Protein AF-0000000082109073 (afdb_homodimer)

Organism: Oncorhynchus tshawytscha (NCBI:txid74940)

Secondary structure (DSSP, 8-state):
-----------------------------------TT---------GGGSS----TTS------HHHHHHHHHHHHHHHHHHHHHHHHHHHHHHHHHHHHHHHHHHHHHHHHHHHTTTS-HHHHHHHHHHHHHHHHHHHHHHHHHHHHHHHHHHHHHHHHHHHHHHHHTT-HHHHHHHHHHHHHHHHHHHHHHHHHHHHHHHHHHHHHHHHHH----GGGG-S---GGGG---/-----------------------------------TT---------GGGSS----TTS------HHHHHHHHHHHHHHHHHHHHHHHHHHHHHHHHHHHHHHHHHHHHHHHHHHHTTTS-HHHHHHHHHHHHHHHHHHHHHHHHHHHHHHHHHHHHHHHHHHHHHHHHTT-HHHHHHHHHHHHHHHHHHHHHHHHHHHHHHHHHHHHHHHHHH----GGGGSS---GGGG---

Structure (mmCIF, N/CA/C/O backbone):
data_AF-0000000082109073-model_v1
#
loop_
_entity.id
_entity.type
_entity.pdbx_description
1 polymer 'Direct IAP-binding protein with low pI'
#
loop_
_atom_site.group_PDB
_atom_site.id
_atom_site.type_symbol
_atom_site.label_atom_id
_atom_site.label_alt_id
_atom_site.label_comp_id
_atom_site.label_asym_id
_atom_site.label_entity_id
_atom_site.label_seq_id
_atom_site.pdbx_PDB_ins_code
_atom_site.Cartn_x
_atom_site.Cartn_y
_atom_site.Cartn_z
_atom_site.occupancy
_atom_site.B_iso_or_equiv
_atom_site.auth_seq_id
_atom_site.auth_comp_id
_atom_site.auth_asym_id
_atom_site.auth_atom_id
_atom_site.pdbx_PDB_model_num
ATOM 1 N N . MET A 1 1 ? 44.5 -60.281 11.453 1 21.56 1 MET A N 1
ATOM 2 C CA . MET A 1 1 ? 44.562 -61 10.195 1 21.56 1 MET A CA 1
ATOM 3 C C . MET A 1 1 ? 44.094 -60.156 9.031 1 21.56 1 MET A C 1
ATOM 5 O O . MET A 1 1 ? 44.656 -60.188 7.945 1 21.56 1 MET A O 1
ATOM 9 N N . SER A 1 2 ? 42.719 -59.844 9.023 1 21.81 2 SER A N 1
ATOM 10 C CA . SER A 1 2 ? 41.906 -59.906 7.801 1 21.81 2 SER A CA 1
ATOM 11 C C . SER A 1 2 ? 42.25 -58.75 6.871 1 21.81 2 SER A C 1
ATOM 13 O O . SER A 1 2 ? 42.781 -57.719 7.312 1 21.81 2 SER A O 1
ATOM 15 N N . ALA A 1 3 ? 41.656 -58.875 5.68 1 25.97 3 ALA A N 1
ATOM 16 C CA . ALA A 1 3 ? 41.656 -58.938 4.219 1 25.97 3 ALA A CA 1
ATOM 17 C C . ALA A 1 3 ? 41.281 -57.594 3.625 1 25.97 3 ALA A C 1
ATOM 19 O O . ALA A 1 3 ? 40.156 -57.094 3.844 1 25.97 3 ALA A O 1
ATOM 20 N N . PHE A 1 4 ? 42.25 -56.594 3.619 1 30.03 4 PHE A N 1
ATOM 21 C CA . PHE A 1 4 ? 42.219 -55.312 2.936 1 30.03 4 PHE A CA 1
ATOM 22 C C . PHE A 1 4 ? 41.75 -55.5 1.49 1 30.03 4 PHE A C 1
ATOM 24 O O . PHE A 1 4 ? 42.5 -55.969 0.65 1 30.03 4 PHE A O 1
ATOM 31 N N . ARG A 1 5 ? 40.375 -56.031 1.375 1 26.27 5 ARG A N 1
ATOM 32 C CA . ARG A 1 5 ? 39.75 -56.438 0.113 1 26.27 5 ARG A CA 1
ATOM 33 C C . ARG A 1 5 ? 40.062 -55.406 -0.98 1 26.27 5 ARG A C 1
ATOM 35 O O . ARG A 1 5 ? 40.344 -54.219 -0.689 1 26.27 5 ARG A O 1
ATOM 42 N N . ARG A 1 6 ? 39.844 -55.875 -2.221 1 27.97 6 ARG A N 1
ATOM 43 C CA . ARG A 1 6 ? 40 -55.938 -3.668 1 27.97 6 ARG A CA 1
ATOM 44 C C . ARG A 1 6 ? 39.344 -54.719 -4.332 1 27.97 6 ARG A C 1
ATOM 46 O O . ARG A 1 6 ? 38.125 -54.531 -4.191 1 27.97 6 ARG A O 1
ATOM 53 N N . VAL A 1 7 ? 40 -53.531 -4.34 1 24.66 7 VAL A N 1
ATOM 54 C CA . VAL A 1 7 ? 39.688 -52.25 -4.988 1 24.66 7 VAL A CA 1
ATOM 55 C C . VAL A 1 7 ? 39.031 -52.531 -6.344 1 24.66 7 VAL A C 1
ATOM 57 O O . VAL A 1 7 ? 37.906 -52.094 -6.586 1 24.66 7 VAL A O 1
ATOM 60 N N . PHE A 1 8 ? 39.531 -52.031 -7.562 1 25.28 8 PHE A N 1
ATOM 61 C CA . PHE A 1 8 ? 39.188 -50.969 -8.5 1 25.28 8 PHE A CA 1
ATOM 62 C C . PHE A 1 8 ? 38.75 -51.531 -9.844 1 25.28 8 PHE A C 1
ATOM 64 O O . PHE A 1 8 ? 39.25 -51.094 -10.891 1 25.28 8 PHE A O 1
ATOM 71 N N . PHE A 1 9 ? 38.469 -52.844 -10.086 1 24.41 9 PHE A N 1
ATOM 72 C CA . PHE A 1 9 ? 38.719 -53.25 -11.477 1 24.41 9 PHE A CA 1
ATOM 73 C C . PHE A 1 9 ? 37.688 -52.562 -12.406 1 24.41 9 PHE A C 1
ATOM 75 O O . PHE A 1 9 ? 37.812 -52.656 -13.625 1 24.41 9 PHE A O 1
ATOM 82 N N . CYS A 1 10 ? 36.469 -52 -11.891 1 22.38 10 CYS A N 1
ATOM 83 C CA . CYS A 1 10 ? 35.438 -52.469 -12.789 1 22.38 10 CYS A CA 1
ATOM 84 C C . CYS A 1 10 ? 35.562 -51.875 -14.172 1 22.38 10 CYS A C 1
ATOM 86 O O . CYS A 1 10 ? 35.344 -52.531 -15.18 1 22.38 10 CYS A O 1
ATOM 88 N N . PHE A 1 11 ? 35.562 -50.5 -14.406 1 24.19 11 PHE A N 1
ATOM 89 C CA . PHE A 1 11 ? 34.531 -50 -15.32 1 24.19 11 PHE A CA 1
ATOM 90 C C . PHE A 1 11 ? 34.969 -50.188 -16.766 1 24.19 11 PHE A C 1
ATOM 92 O O . PHE A 1 11 ? 35.844 -49.469 -17.266 1 24.19 11 PHE A O 1
ATOM 99 N N . GLY A 1 12 ? 35.188 -51.406 -17.219 1 21.47 12 GLY A N 1
ATOM 100 C CA . GLY A 1 12 ? 35.438 -51.531 -18.641 1 21.47 12 GLY A CA 1
ATOM 101 C C . GLY A 1 12 ? 34.312 -51 -19.5 1 21.47 12 GLY A C 1
ATOM 102 O O . GLY A 1 12 ? 33.188 -51.5 -19.469 1 21.47 12 GLY A O 1
ATOM 103 N N . LEU A 1 13 ? 34.219 -49.656 -19.75 1 23.38 13 LEU A N 1
ATOM 104 C CA . LEU A 1 13 ? 33.344 -48.969 -20.672 1 23.38 13 LEU A CA 1
ATOM 105 C C . LEU A 1 13 ? 33.438 -49.531 -22.078 1 23.38 13 LEU A C 1
ATOM 107 O O . LEU A 1 13 ? 34.406 -49.281 -22.797 1 23.38 13 LEU A O 1
ATOM 111 N N . SER A 1 14 ? 33.188 -50.812 -22.312 1 21.19 14 SER A N 1
ATOM 112 C CA . SER A 1 14 ? 33.219 -51.156 -23.719 1 21.19 14 SER A CA 1
ATOM 113 C C . SER A 1 14 ? 32.094 -50.406 -24.484 1 21.19 14 SER A C 1
ATOM 115 O O . SER A 1 14 ? 30.922 -50.531 -24.141 1 21.19 14 SER A O 1
ATOM 117 N N . TYR A 1 15 ? 32.406 -49.344 -25.281 1 22.34 15 TYR A N 1
ATOM 118 C CA . TYR A 1 15 ? 31.766 -48.438 -26.25 1 22.34 15 TYR A CA 1
ATOM 119 C C . TYR A 1 15 ? 31.141 -49.25 -27.391 1 22.34 15 TYR A C 1
ATOM 121 O O . TYR A 1 15 ? 31.562 -49.125 -28.547 1 22.34 15 TYR A O 1
ATOM 129 N N . ALA A 1 16 ? 30.844 -50.531 -27.297 1 20.06 16 ALA A N 1
ATOM 130 C CA . ALA A 1 16 ? 30.734 -51.031 -28.656 1 20.06 16 ALA A CA 1
ATOM 131 C C . ALA A 1 16 ? 29.609 -50.344 -29.422 1 20.06 16 ALA A C 1
ATOM 133 O O . ALA A 1 16 ? 28.75 -49.688 -28.828 1 20.06 16 ALA A O 1
ATOM 134 N N . SER A 1 17 ? 28.75 -51.156 -30.266 1 20.64 17 SER A N 1
ATOM 135 C CA . SER A 1 17 ? 28.547 -51.312 -31.703 1 20.64 17 SER A CA 1
ATOM 136 C C . SER A 1 17 ? 27.281 -50.625 -32.188 1 20.64 17 SER A C 1
ATOM 138 O O . SER A 1 17 ? 27.312 -49.844 -33.125 1 20.64 17 SER A O 1
ATOM 140 N N . ASN A 1 18 ? 26.078 -51.406 -32.469 1 20.88 18 ASN A N 1
ATOM 141 C CA . ASN A 1 18 ? 25.438 -51.656 -33.75 1 20.88 18 ASN A CA 1
ATOM 142 C C . ASN A 1 18 ? 24.281 -50.688 -34 1 20.88 18 ASN A C 1
ATOM 144 O O . ASN A 1 18 ? 23.562 -50.312 -33.062 1 20.88 18 ASN A O 1
ATOM 148 N N . LEU A 1 19 ? 24.031 -50.062 -35.281 1 22.73 19 LEU A N 1
ATOM 149 C CA . LEU A 1 19 ? 23.375 -49.031 -36.125 1 22.73 19 LEU A CA 1
ATOM 150 C C . LEU A 1 19 ? 21.906 -49.344 -36.312 1 22.73 19 LEU A C 1
ATOM 152 O O . LEU A 1 19 ? 21.156 -48.531 -36.844 1 22.73 19 LEU A O 1
ATOM 156 N N . GLY A 1 20 ? 21.25 -50.562 -36.156 1 23.11 20 GLY A N 1
ATOM 157 C CA . GLY A 1 20 ? 20.359 -50.812 -37.281 1 23.11 20 GLY A CA 1
ATOM 158 C C . GLY A 1 20 ? 19.156 -49.906 -37.312 1 23.11 20 GLY A C 1
ATOM 159 O O . GLY A 1 20 ? 18.828 -49.25 -36.344 1 23.11 20 GLY A O 1
ATOM 160 N N . ARG A 1 21 ? 17.984 -50.188 -38.281 1 26.56 21 ARG A N 1
ATOM 161 C CA . ARG A 1 21 ? 17.062 -49.719 -39.344 1 26.56 21 ARG A CA 1
ATOM 162 C C . ARG A 1 21 ? 15.688 -49.438 -38.75 1 26.56 21 ARG A C 1
ATOM 164 O O . ARG A 1 21 ? 14.742 -49.188 -39.5 1 26.56 21 ARG A O 1
ATOM 171 N N . LEU A 1 22 ? 15.273 -49.75 -37.562 1 22.2 22 LEU A N 1
ATOM 172 C CA . LEU A 1 22 ? 13.844 -50.031 -37.562 1 22.2 22 LEU A CA 1
ATOM 173 C C . LEU A 1 22 ? 13.047 -48.781 -37.906 1 22.2 22 LEU A C 1
ATOM 175 O O . LEU A 1 22 ? 13.328 -47.688 -37.375 1 22.2 22 LEU A O 1
ATOM 179 N N . SER A 1 23 ? 11.945 -48.906 -38.875 1 23.77 23 SER A N 1
ATOM 180 C CA . SER A 1 23 ? 10.984 -48.25 -39.75 1 23.77 23 SER A CA 1
ATOM 181 C C . SER A 1 23 ? 9.977 -47.438 -39 1 23.77 23 SER A C 1
ATOM 183 O O . SER A 1 23 ? 9.82 -47.594 -37.781 1 23.77 23 SER A O 1
ATOM 185 N N . GLY A 1 24 ? 8.75 -46.781 -39.75 1 23.05 24 GLY A N 1
ATOM 186 C CA . GLY A 1 24 ? 7.988 -45.594 -40.094 1 23.05 24 GLY A CA 1
ATOM 187 C C . GLY A 1 24 ? 6.707 -45.469 -39.281 1 23.05 24 GLY A C 1
ATOM 188 O O . GLY A 1 24 ? 5.887 -44.594 -39.531 1 23.05 24 GLY A O 1
ATOM 189 N N . ALA A 1 25 ? 6.203 -46.344 -38.438 1 27.62 25 ALA A N 1
ATOM 190 C CA . ALA A 1 25 ? 4.75 -46.312 -38.312 1 27.62 25 ALA A CA 1
ATOM 191 C C . ALA A 1 25 ? 4.297 -45 -37.656 1 27.62 25 ALA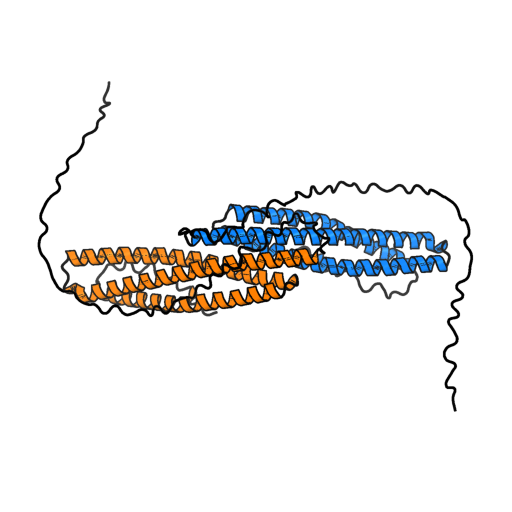 A C 1
ATOM 193 O O . ALA A 1 25 ? 4.812 -44.594 -36.625 1 27.62 25 ALA A O 1
ATOM 194 N N . LEU A 1 26 ? 3.547 -44.156 -38.5 1 25.09 26 LEU A N 1
ATOM 195 C CA . LEU A 1 26 ? 2.846 -42.875 -38.531 1 25.09 26 LEU A CA 1
ATOM 196 C C . LEU A 1 26 ? 1.746 -42.844 -37.469 1 25.09 26 LEU A C 1
ATOM 198 O O . LEU A 1 26 ? 0.634 -43.312 -37.719 1 25.09 26 LEU A O 1
ATOM 202 N N . VAL A 1 27 ? 1.82 -43.438 -36.344 1 26.58 27 VAL A N 1
ATOM 203 C CA . VAL A 1 27 ? 0.56 -43.375 -35.594 1 26.58 27 VAL A CA 1
ATOM 204 C C . VAL A 1 27 ? 0.154 -41.906 -35.406 1 26.58 27 VAL A C 1
ATOM 206 O O . VAL A 1 27 ? 0.912 -41.125 -34.844 1 26.58 27 VAL A O 1
ATOM 209 N N . ARG A 1 28 ? -0.916 -41.438 -36.156 1 30.05 28 ARG A N 1
ATOM 210 C CA . ARG A 1 28 ? -1.69 -40.219 -36.312 1 30.05 28 ARG A CA 1
ATOM 211 C C . ARG A 1 28 ? -2.34 -39.812 -34.969 1 30.05 28 ARG A C 1
ATOM 213 O O . ARG A 1 28 ? -3.334 -40.438 -34.562 1 30.05 28 ARG A O 1
ATOM 220 N N . ARG A 1 29 ? -1.639 -39.719 -33.969 1 28.69 29 ARG A N 1
ATOM 221 C CA . ARG A 1 29 ? -2.307 -39.406 -32.688 1 28.69 29 ARG A CA 1
ATOM 222 C C . ARG A 1 29 ? -3.084 -38.094 -32.781 1 28.69 29 ARG A C 1
ATOM 224 O O . ARG A 1 29 ? -2.568 -37.094 -33.281 1 28.69 29 ARG A O 1
ATOM 231 N N . GLN A 1 30 ? -4.484 -38.312 -32.812 1 31.62 30 GLN A N 1
ATOM 232 C CA . GLN A 1 30 ? -5.551 -37.312 -32.75 1 31.62 30 GLN A CA 1
ATOM 233 C C . GLN A 1 30 ? -5.297 -36.281 -31.625 1 31.62 30 GLN A C 1
ATOM 235 O O . GLN A 1 30 ? -5.242 -36.656 -30.453 1 31.62 30 GLN A O 1
ATOM 240 N N . ALA A 1 31 ? -4.555 -35.281 -31.891 1 30.19 31 ALA A N 1
ATOM 241 C CA . ALA A 1 31 ? -4.238 -34.125 -31.078 1 30.19 31 ALA A CA 1
ATOM 242 C C . ALA A 1 31 ? -5.508 -33.406 -30.609 1 30.19 31 ALA A C 1
ATOM 244 O O . ALA A 1 31 ? -6.336 -33 -31.422 1 30.19 31 ALA A O 1
ATOM 245 N N . MET A 1 32 ? -6.078 -33.938 -29.547 1 29.42 32 MET A N 1
ATOM 246 C CA . MET A 1 32 ? -7.18 -33.219 -28.922 1 29.42 32 MET A CA 1
ATOM 247 C C . MET A 1 32 ? -6.898 -31.703 -28.875 1 29.42 32 MET A C 1
ATOM 249 O O . MET A 1 32 ? -5.809 -31.281 -28.484 1 29.42 32 MET A O 1
ATOM 253 N N . LYS A 1 33 ? -7.676 -30.953 -29.719 1 31.38 33 LYS A N 1
ATOM 254 C CA . LYS A 1 33 ? -7.789 -29.5 -29.828 1 31.38 33 LYS A CA 1
ATOM 255 C C . LYS A 1 33 ? -8.016 -28.859 -28.469 1 31.38 33 LYS A C 1
ATOM 257 O O . LYS A 1 33 ? -9.062 -29.062 -27.844 1 31.38 33 LYS A O 1
ATOM 262 N N . ILE A 1 34 ? -7.094 -28.938 -27.531 1 32.78 34 ILE A N 1
ATOM 263 C CA . ILE A 1 34 ? -7.316 -27.953 -26.484 1 32.78 34 ILE A CA 1
ATOM 264 C C . ILE A 1 34 ? -7.734 -26.625 -27.094 1 32.78 34 ILE A C 1
ATOM 266 O O . ILE A 1 34 ? -7.047 -26.094 -27.969 1 32.78 34 ILE A O 1
ATOM 270 N N . PRO A 1 35 ? -9.023 -26.25 -27.047 1 33.62 35 PRO A N 1
ATOM 271 C CA . PRO A 1 35 ? -9.414 -24.953 -27.609 1 33.62 35 PRO A CA 1
ATOM 272 C C . PRO A 1 35 ? -8.438 -23.828 -27.25 1 33.62 35 PRO A C 1
ATOM 274 O O . PRO A 1 35 ? -7.91 -23.812 -26.141 1 33.62 35 PRO A O 1
ATOM 277 N N . THR A 1 36 ? -7.676 -23.469 -28.266 1 34.56 36 THR A N 1
ATOM 278 C CA . THR A 1 36 ? -6.84 -22.281 -28.25 1 34.56 36 THR A CA 1
ATOM 279 C C . THR A 1 36 ? -7.641 -21.062 -27.781 1 34.56 36 THR A C 1
ATOM 281 O O . THR A 1 36 ? -7.309 -19.922 -28.109 1 34.56 36 THR A O 1
ATOM 284 N N . VAL A 1 37 ? -8.797 -21.312 -27.172 1 31.72 37 VAL A N 1
ATOM 285 C CA . VAL A 1 37 ? -9.5 -20.047 -26.938 1 31.72 37 VAL A CA 1
ATOM 286 C C . VAL A 1 37 ? -8.57 -19.062 -26.234 1 31.72 37 VAL A C 1
ATOM 288 O O . VAL A 1 37 ? -8.914 -17.891 -26.062 1 31.72 37 VAL A O 1
ATOM 291 N N . ILE A 1 38 ? -7.672 -19.688 -25.438 1 32.31 38 ILE A N 1
ATOM 292 C CA . ILE A 1 38 ? -7.355 -18.578 -24.531 1 32.31 38 ILE A CA 1
ATOM 293 C C . ILE A 1 38 ? -6.598 -17.5 -25.297 1 32.31 38 ILE A C 1
ATOM 295 O O . ILE A 1 38 ? -5.383 -17.609 -25.5 1 32.31 38 ILE A O 1
ATOM 299 N N . ARG A 1 39 ? -6.965 -17.188 -26.531 1 28.98 39 ARG A N 1
ATOM 300 C CA . ARG A 1 39 ? -6.332 -15.945 -26.969 1 28.98 39 ARG A CA 1
ATOM 301 C C . ARG A 1 39 ? -6.492 -14.852 -25.922 1 28.98 39 ARG A C 1
ATOM 303 O O . ARG A 1 39 ? -7.574 -14.289 -25.766 1 28.98 39 ARG A O 1
ATOM 310 N N . MET A 1 40 ? -5.93 -15.07 -24.766 1 29.16 40 MET A N 1
ATOM 311 C CA . MET A 1 40 ? -5.867 -13.844 -23.969 1 29.16 40 MET A CA 1
ATOM 312 C C . MET A 1 40 ? -5.332 -12.688 -24.812 1 29.16 40 MET A C 1
ATOM 314 O O . MET A 1 40 ? -4.227 -12.758 -25.344 1 29.16 40 MET A O 1
ATOM 318 N N . ASN A 1 41 ? -6.207 -12.031 -25.594 1 26.91 41 ASN A N 1
ATOM 319 C CA . ASN A 1 41 ? -5.891 -10.656 -25.969 1 26.91 41 ASN A CA 1
ATOM 320 C C . ASN A 1 41 ? -5.102 -9.938 -24.891 1 26.91 41 ASN A C 1
ATOM 322 O O . ASN A 1 41 ? -5.645 -9.617 -23.828 1 26.91 41 ASN A O 1
ATOM 326 N N . TRP A 1 42 ? -3.885 -10.391 -24.734 1 30.25 42 TRP A N 1
ATOM 327 C CA . TRP A 1 42 ? -2.953 -9.555 -23.984 1 30.25 42 TRP A CA 1
ATOM 328 C C . TRP A 1 42 ? -3.092 -8.086 -24.375 1 30.25 42 TRP A C 1
ATOM 330 O O . TRP A 1 42 ? -2.812 -7.723 -25.531 1 30.25 42 TRP A O 1
ATOM 340 N N . ILE A 1 43 ? -4.168 -7.434 -24.109 1 28.66 43 ILE A N 1
ATOM 341 C CA . ILE A 1 43 ? -4.031 -5.98 -24.109 1 28.66 43 ILE A CA 1
ATOM 342 C C . ILE A 1 43 ? -2.664 -5.594 -23.547 1 28.66 43 ILE A C 1
ATOM 344 O O . ILE A 1 43 ? -2.328 -5.941 -22.406 1 28.66 43 ILE A O 1
ATOM 348 N N . SER A 1 44 ? -1.687 -5.574 -24.453 1 27.25 44 SER A N 1
ATOM 349 C CA . SER A 1 44 ? -0.48 -4.809 -24.156 1 27.25 44 SER A CA 1
ATOM 350 C C . SER A 1 44 ? -0.803 -3.572 -23.328 1 27.25 44 SER A C 1
ATOM 352 O O . SER A 1 44 ? -1.453 -2.645 -23.812 1 27.25 44 SER A O 1
ATOM 354 N N . LEU A 1 45 ? -1.106 -3.824 -22.141 1 28.59 45 LEU A N 1
ATOM 355 C CA . LEU A 1 45 ? -1.07 -2.705 -21.203 1 28.59 45 LEU A CA 1
ATOM 356 C C . LEU A 1 45 ? 0.245 -1.942 -21.328 1 28.59 45 LEU A C 1
ATOM 358 O O . LEU A 1 4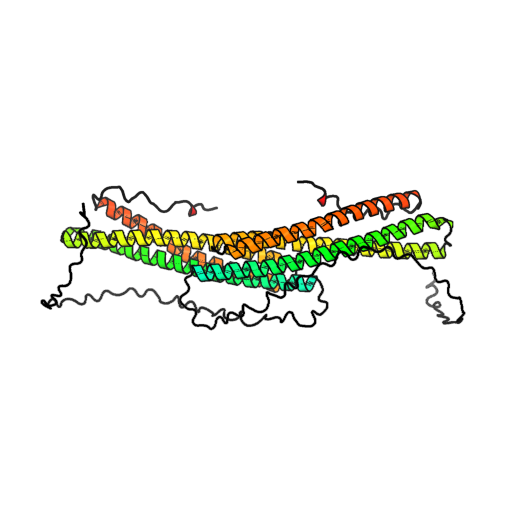5 ? 1.2 -2.23 -20.594 1 28.59 45 LEU A O 1
ATOM 362 N N . SER A 1 46 ? 0.908 -1.875 -22.594 1 28.42 46 SER A N 1
ATOM 363 C CA . SER A 1 46 ? 2.039 -0.976 -22.797 1 28.42 46 SER A CA 1
ATOM 364 C C . SER A 1 46 ? 1.696 0.447 -22.359 1 28.42 46 SER A C 1
ATOM 366 O O . SER A 1 46 ? 2.486 1.371 -22.562 1 28.42 46 SER A O 1
ATOM 368 N N . ALA A 1 47 ? 0.484 0.834 -22.219 1 29.64 47 ALA A N 1
ATOM 369 C CA . ALA A 1 47 ? 0.396 2.291 -22.25 1 29.64 47 ALA A CA 1
ATOM 370 C C . ALA A 1 47 ? 1.36 2.918 -21.25 1 29.64 47 ALA A C 1
ATOM 372 O O . ALA A 1 47 ? 1.581 4.133 -21.266 1 29.64 47 ALA A O 1
ATOM 373 N N . ILE A 1 48 ? 1.585 2.174 -20.141 1 28.58 48 ILE A N 1
ATOM 374 C CA . ILE A 1 48 ? 1.808 3.133 -19.062 1 28.58 48 ILE A CA 1
ATOM 375 C C . ILE A 1 48 ? 3.258 3.609 -19.094 1 28.58 48 ILE A C 1
ATOM 377 O O . ILE A 1 48 ? 3.771 4.113 -18.094 1 28.58 48 ILE A O 1
ATOM 381 N N . GLY A 1 49 ? 4.133 3.064 -20 1 28.41 49 GLY A N 1
ATOM 382 C CA . GLY A 1 49 ? 5.508 3.488 -19.781 1 28.41 49 GLY A CA 1
ATOM 383 C C . GLY A 1 49 ? 5.703 4.984 -19.953 1 28.41 49 GLY A C 1
ATOM 384 O O . GLY A 1 49 ? 6.789 5.504 -19.688 1 28.41 49 GLY A O 1
ATOM 385 N N . GLY A 1 50 ? 5.266 5.52 -21.078 1 28.7 50 GLY A N 1
ATOM 386 C CA . GLY A 1 50 ? 5.836 6.762 -21.578 1 28.7 50 GLY A CA 1
ATOM 387 C C . GLY A 1 50 ? 5.82 7.879 -20.547 1 28.7 50 GLY A C 1
ATOM 388 O O . GLY A 1 50 ? 6.426 8.93 -20.75 1 28.7 50 GLY A O 1
ATOM 389 N N . LEU A 1 51 ? 4.691 8 -19.969 1 24.67 51 LEU A N 1
ATOM 390 C CA . LEU A 1 51 ? 4.422 9.391 -19.609 1 24.67 51 LEU A CA 1
ATOM 391 C C . LEU A 1 51 ? 5.414 9.898 -18.578 1 24.67 51 LEU A C 1
ATOM 393 O O . LEU A 1 51 ? 5.777 11.078 -18.578 1 24.67 51 LEU A O 1
ATOM 397 N N . CYS A 1 52 ? 5.523 9.25 -17.359 1 27.62 52 CYS A N 1
ATOM 398 C CA . CYS A 1 52 ? 5.598 10.281 -16.328 1 27.62 52 CYS A CA 1
ATOM 399 C C . CYS A 1 52 ? 7.035 10.727 -16.109 1 27.62 52 CYS A C 1
ATOM 401 O O . CYS A 1 52 ? 7.742 10.172 -15.273 1 27.62 52 CYS A O 1
ATOM 403 N N . ALA A 1 53 ? 7.98 10.609 -17.109 1 29.84 53 ALA A N 1
ATOM 404 C CA . ALA A 1 53 ? 9.102 11.492 -16.781 1 29.84 53 ALA A CA 1
ATOM 405 C C . ALA A 1 53 ? 8.602 12.875 -16.391 1 29.84 53 ALA A C 1
ATOM 407 O O . ALA A 1 53 ? 8.297 13.711 -17.25 1 29.84 53 ALA A O 1
ATOM 408 N N . VAL A 1 54 ? 7.707 13.109 -15.609 1 30.48 54 VAL A N 1
ATOM 409 C CA . VAL A 1 54 ? 7.555 14.508 -15.227 1 30.48 54 VAL A CA 1
ATOM 410 C C . VAL A 1 54 ? 8.914 15.094 -14.844 1 30.48 54 VAL A C 1
ATOM 412 O O . VAL A 1 54 ? 9.57 14.602 -13.922 1 30.48 54 VAL A O 1
ATOM 415 N N . PRO A 1 55 ? 9.75 15.516 -15.789 1 31.27 55 PRO A N 1
ATOM 416 C CA . PRO A 1 55 ? 10.844 16.375 -15.344 1 31.27 55 PRO A CA 1
ATOM 417 C C . PRO A 1 55 ? 10.5 17.156 -14.078 1 31.27 55 PRO A C 1
ATOM 419 O O . PRO A 1 55 ? 9.438 17.781 -14.008 1 31.27 55 PRO A O 1
ATOM 422 N N . PHE A 1 56 ? 10.805 16.656 -13.023 1 30.66 56 PHE A N 1
ATOM 423 C CA . PHE A 1 56 ? 10.703 17.422 -11.789 1 30.66 56 PHE A CA 1
ATOM 424 C C . PHE A 1 56 ? 11.406 18.766 -11.922 1 30.66 56 PHE A C 1
ATOM 426 O O . PHE A 1 56 ? 11.641 19.438 -10.93 1 30.66 56 PHE A O 1
ATOM 433 N N . SER A 1 57 ? 12.328 18.875 -12.992 1 31.5 57 SER A N 1
ATOM 434 C CA . SER A 1 57 ? 12.945 20.203 -12.969 1 31.5 57 SER A CA 1
ATOM 435 C C . SER A 1 57 ? 11.898 21.297 -12.891 1 31.5 57 SER A C 1
ATOM 437 O O . SER A 1 57 ? 12.219 22.484 -13.016 1 31.5 57 SER A O 1
ATOM 439 N N . GLN A 1 58 ? 10.836 21.125 -13.805 1 33.91 58 GLN A N 1
ATOM 440 C CA . GLN A 1 58 ? 10.141 22.359 -14.133 1 33.91 58 GLN A CA 1
ATOM 441 C C . GLN A 1 58 ? 10 23.266 -12.906 1 33.91 58 GLN A C 1
ATOM 443 O O . GLN A 1 58 ? 10.078 22.797 -11.773 1 33.91 58 GLN A O 1
ATOM 448 N N . LYS A 1 59 ? 9.781 24.578 -13.133 1 36.97 59 LYS A N 1
ATOM 449 C CA . LYS A 1 59 ? 9.203 25.547 -12.219 1 36.97 59 LYS A CA 1
ATOM 450 C C . LYS A 1 59 ? 8.242 24.891 -11.242 1 36.97 59 LYS A C 1
ATOM 452 O O . LYS A 1 59 ? 7.168 24.422 -11.641 1 36.97 59 LYS A O 1
ATOM 457 N N . GLN A 1 60 ? 8.469 23.922 -10.469 1 41.41 60 GLN A N 1
ATOM 458 C CA . GLN A 1 60 ? 7.629 23.578 -9.328 1 41.41 60 GLN A CA 1
ATOM 459 C C . GLN A 1 60 ? 6.559 24.641 -9.086 1 41.41 60 GLN A C 1
ATOM 461 O O . GLN A 1 60 ? 6.82 25.656 -8.445 1 41.41 60 GLN A O 1
ATOM 466 N N . ASP A 1 61 ? 6.027 25.172 -9.914 1 41.84 61 ASP A N 1
ATOM 467 C CA . ASP A 1 61 ? 4.812 25.984 -9.82 1 41.84 61 ASP A CA 1
ATOM 468 C C . ASP A 1 61 ? 4.055 25.672 -8.523 1 41.84 61 ASP A C 1
ATOM 470 O O . ASP A 1 61 ? 4.137 24.562 -7.996 1 41.84 61 ASP A O 1
ATOM 474 N N . ASN A 1 62 ? 3.953 26.547 -7.656 1 55.22 62 ASN A N 1
ATOM 475 C CA . ASN A 1 62 ? 3.369 26.703 -6.328 1 55.22 62 ASN A CA 1
ATOM 476 C C . ASN A 1 62 ? 2.201 25.75 -6.109 1 55.22 62 ASN A C 1
ATOM 478 O O . ASN A 1 62 ? 1.048 26.172 -6.031 1 55.22 62 ASN A O 1
ATOM 482 N N . LEU A 1 63 ? 2.299 24.375 -6.652 1 70.38 63 LEU A N 1
ATOM 483 C CA . LEU A 1 63 ? 1.114 23.578 -6.348 1 70.38 63 LEU A CA 1
ATOM 484 C C . LEU A 1 63 ? 0.89 23.484 -4.844 1 70.38 63 LEU A C 1
ATOM 486 O O . LEU A 1 63 ? 1.849 23.484 -4.066 1 70.38 63 LEU A O 1
ATOM 490 N N . SER A 1 64 ? -0.268 23.453 -4.652 1 87.81 64 SER A N 1
ATOM 491 C CA . SER A 1 64 ? -0.666 23.312 -3.256 1 87.81 64 SER A CA 1
ATOM 492 C C . SER A 1 64 ? -0.293 21.938 -2.713 1 87.81 64 SER A C 1
ATOM 494 O O . SER A 1 64 ? -0.055 21.016 -3.48 1 87.81 64 SER A O 1
ATOM 496 N N . HIS A 1 65 ? 0.058 21.859 -1.602 1 91 65 HIS A N 1
ATOM 497 C CA . HIS A 1 65 ? 0.28 20.578 -0.918 1 91 65 HIS A CA 1
ATOM 498 C C . HIS A 1 65 ? -0.776 19.562 -1.308 1 91 65 HIS A C 1
ATOM 500 O O . HIS A 1 65 ? -0.46 18.375 -1.511 1 91 65 HIS A O 1
ATOM 506 N N . GLU A 1 66 ? -1.901 19.922 -1.583 1 92.62 66 GLU A N 1
ATOM 507 C CA . GLU A 1 66 ? -2.998 19.016 -1.936 1 92.62 66 GLU A CA 1
ATOM 508 C C . GLU A 1 66 ? -2.789 18.406 -3.318 1 92.62 66 GLU A C 1
ATOM 510 O O . GLU A 1 66 ? -3.014 17.219 -3.514 1 92.62 66 GLU A O 1
ATOM 515 N N . ALA A 1 67 ? -2.398 19.188 -4.18 1 94.62 67 ALA A N 1
ATOM 516 C CA . ALA A 1 67 ? -2.174 18.719 -5.539 1 94.62 67 ALA A CA 1
ATOM 517 C C . ALA A 1 67 ? -1.006 17.734 -5.59 1 94.62 67 ALA A C 1
ATOM 519 O O . ALA A 1 67 ? -1.068 16.719 -6.289 1 94.62 67 ALA A O 1
ATOM 520 N N . LEU A 1 68 ? 0.02 18.047 -4.883 1 94.94 68 LEU A N 1
ATOM 521 C CA . LEU A 1 68 ? 1.191 17.188 -4.859 1 94.94 68 LEU A CA 1
ATOM 522 C C . LEU A 1 68 ? 0.855 15.836 -4.23 1 94.94 68 LEU A C 1
ATOM 524 O O . LEU A 1 68 ? 1.272 14.789 -4.734 1 94.94 68 LEU A O 1
ATOM 528 N N . VAL A 1 69 ? 0.131 15.852 -3.166 1 96.94 69 VAL A N 1
ATOM 529 C CA . VAL A 1 69 ? -0.293 14.625 -2.496 1 96.94 69 VAL A CA 1
ATOM 530 C C . VAL A 1 69 ? -1.191 13.812 -3.424 1 96.94 69 VAL A C 1
ATOM 532 O O . VAL A 1 69 ? -1.05 12.586 -3.52 1 96.94 69 VAL A O 1
ATOM 535 N N . ARG A 1 70 ? -2.074 14.477 -4.121 1 96.69 70 ARG A N 1
ATOM 536 C CA . ARG A 1 70 ? -2.973 13.812 -5.059 1 96.69 70 ARG A CA 1
ATOM 537 C C . ARG A 1 70 ? -2.193 13.148 -6.188 1 96.69 70 ARG A C 1
ATOM 539 O O . ARG A 1 70 ? -2.467 12 -6.547 1 96.69 70 ARG A O 1
ATOM 546 N N . ARG A 1 71 ? -1.258 13.844 -6.691 1 95.38 71 ARG A N 1
ATOM 547 C CA . ARG A 1 71 ? -0.428 13.289 -7.758 1 95.38 71 ARG A CA 1
ATOM 548 C C . ARG A 1 71 ? 0.377 12.094 -7.258 1 95.38 71 ARG A C 1
ATOM 550 O O . ARG A 1 71 ? 0.457 11.062 -7.938 1 95.38 71 ARG A O 1
ATOM 557 N N . ALA A 1 72 ? 0.972 12.266 -6.141 1 97.56 72 ALA A N 1
ATOM 558 C CA . ALA A 1 72 ? 1.765 11.18 -5.574 1 97.56 72 ALA A CA 1
ATOM 559 C C . ALA A 1 72 ? 0.9 9.945 -5.316 1 97.56 72 ALA A C 1
ATOM 561 O O . ALA A 1 72 ? 1.348 8.812 -5.504 1 97.56 72 ALA A O 1
ATOM 562 N N . SER A 1 73 ? -0.333 10.141 -4.867 1 98.12 73 SER A N 1
ATOM 563 C CA . SER A 1 73 ? -1.238 9.023 -4.629 1 98.12 73 SER A CA 1
ATOM 564 C C . SER A 1 73 ? -1.568 8.289 -5.922 1 98.12 73 SER A C 1
ATOM 566 O O . SER A 1 73 ? -1.704 7.066 -5.934 1 98.12 73 SER A O 1
ATOM 568 N N . SER A 1 74 ? -1.674 9.008 -7.008 1 97.94 74 SER A N 1
ATOM 569 C CA . SER A 1 74 ? -1.941 8.391 -8.305 1 97.94 74 SER A CA 1
ATOM 570 C C . SER A 1 74 ? -0.757 7.551 -8.773 1 97.94 74 SER A C 1
ATOM 572 O O . SER A 1 74 ? -0.94 6.492 -9.375 1 97.94 74 SER A O 1
ATOM 574 N N . LEU A 1 75 ? 0.377 8.023 -8.508 1 97.25 75 LEU A N 1
ATOM 575 C CA . LEU A 1 75 ? 1.571 7.258 -8.852 1 97.25 75 LEU A CA 1
ATOM 576 C C . LEU A 1 75 ? 1.606 5.938 -8.094 1 97.25 75 LEU A C 1
ATOM 578 O O . LEU A 1 75 ? 2.016 4.91 -8.641 1 97.25 75 LEU A O 1
ATOM 582 N N . VAL A 1 76 ? 1.202 5.98 -6.844 1 98.69 76 VAL A N 1
ATOM 583 C CA . VAL A 1 76 ? 1.153 4.766 -6.039 1 98.69 76 VAL A CA 1
ATOM 584 C C . VAL A 1 76 ? 0.165 3.777 -6.652 1 98.69 76 VAL A C 1
ATOM 586 O O . VAL A 1 76 ? 0.465 2.586 -6.773 1 98.69 76 VAL A O 1
ATOM 589 N N . THR A 1 77 ? -1.031 4.254 -7.047 1 98.62 77 THR A N 1
ATOM 590 C CA . THR A 1 77 ? -2.006 3.355 -7.652 1 98.62 77 THR A CA 1
ATOM 591 C C . THR A 1 77 ? -1.463 2.768 -8.953 1 98.62 77 THR A C 1
ATOM 593 O O . THR A 1 77 ? -1.693 1.594 -9.25 1 98.62 77 THR A O 1
ATOM 596 N N . ASP A 1 78 ? -0.693 3.504 -9.664 1 97.44 78 ASP A N 1
ATOM 597 C CA . ASP A 1 78 ? -0.107 3.002 -10.898 1 97.44 78 ASP A CA 1
ATOM 598 C C . ASP A 1 78 ? 0.906 1.896 -10.625 1 97.44 78 ASP A C 1
ATOM 600 O O . ASP A 1 78 ? 0.884 0.848 -11.273 1 97.44 78 ASP A O 1
ATOM 604 N N . SER A 1 79 ? 1.729 2.145 -9.711 1 98.25 79 SER A N 1
ATOM 605 C CA . SER A 1 79 ? 2.756 1.155 -9.398 1 98.25 79 SER A CA 1
ATOM 606 C C . SER A 1 79 ? 2.148 -0.099 -8.781 1 98.25 79 SER A C 1
ATOM 608 O O . SER A 1 79 ? 2.572 -1.216 -9.086 1 98.25 79 SER A O 1
ATOM 610 N N . THR A 1 80 ? 1.195 0.046 -7.926 1 98.81 80 THR A N 1
ATOM 611 C CA . THR A 1 80 ? 0.543 -1.113 -7.328 1 98.81 80 THR A CA 1
ATOM 612 C C . THR A 1 80 ? -0.233 -1.9 -8.383 1 98.81 80 THR A C 1
ATOM 614 O O . THR A 1 80 ? -0.31 -3.129 -8.312 1 98.81 80 THR A O 1
ATOM 617 N N . ASN A 1 81 ? -0.79 -1.194 -9.344 1 98.19 81 ASN A N 1
ATOM 618 C CA . ASN A 1 81 ? -1.467 -1.875 -10.438 1 98.19 81 ASN A CA 1
ATOM 619 C C . ASN A 1 81 ? -0.492 -2.703 -11.273 1 98.19 81 ASN A C 1
ATOM 621 O O . ASN A 1 81 ? -0.815 -3.816 -11.688 1 98.19 81 ASN A O 1
ATOM 625 N N . THR A 1 82 ? 0.616 -2.168 -11.5 1 97.56 82 THR A N 1
ATOM 626 C CA . THR A 1 82 ? 1.65 -2.908 -12.211 1 97.56 82 THR A CA 1
ATOM 627 C C . THR A 1 82 ? 2.072 -4.145 -11.422 1 97.56 82 THR A C 1
ATOM 629 O O . THR A 1 82 ? 2.201 -5.234 -11.992 1 97.56 82 THR A O 1
ATOM 632 N N . PHE A 1 83 ? 2.314 -3.961 -10.188 1 98.75 83 PHE A N 1
ATOM 633 C CA . PHE A 1 83 ? 2.664 -5.082 -9.32 1 98.75 83 PHE A CA 1
ATOM 634 C C . PHE A 1 83 ? 1.556 -6.129 -9.32 1 98.75 83 PHE A C 1
ATOM 636 O O . PHE A 1 83 ? 1.824 -7.328 -9.438 1 98.75 83 PHE A O 1
ATOM 643 N N . LEU A 1 84 ? 0.317 -5.664 -9.195 1 98.69 84 LEU A N 1
ATOM 644 C CA . LEU A 1 84 ? -0.833 -6.562 -9.227 1 98.69 84 LEU A CA 1
ATOM 645 C C . LEU A 1 84 ? -0.884 -7.336 -10.547 1 98.69 84 LEU A C 1
ATOM 647 O O . LEU A 1 84 ? -1.084 -8.555 -10.547 1 98.69 84 LEU A O 1
ATOM 651 N N . SER A 1 85 ? -0.681 -6.68 -11.578 1 97.81 85 SER A N 1
ATOM 652 C CA . SER A 1 85 ? -0.714 -7.316 -12.898 1 97.81 85 SER A CA 1
ATOM 653 C C . SER A 1 85 ? 0.385 -8.359 -13.031 1 97.81 85 SER A C 1
ATOM 655 O O . SER A 1 85 ? 0.129 -9.484 -13.477 1 97.81 85 SER A O 1
ATOM 657 N N . GLN A 1 86 ? 1.574 -8.008 -12.633 1 97.12 86 GLN A N 1
ATOM 658 C CA . GLN A 1 86 ? 2.699 -8.922 -12.766 1 97.12 86 GLN A CA 1
ATOM 659 C C . GLN A 1 86 ? 2.52 -10.148 -11.867 1 97.12 86 GLN A C 1
ATOM 661 O O . GLN A 1 86 ? 2.803 -11.273 -12.281 1 97.12 86 GLN A O 1
ATOM 666 N N . THR A 1 87 ? 2.068 -9.938 -10.664 1 98.5 87 THR A N 1
ATOM 667 C CA . THR A 1 87 ? 1.867 -11.062 -9.758 1 98.5 87 THR A CA 1
ATOM 668 C C . THR A 1 87 ? 0.71 -11.938 -10.227 1 98.5 87 THR A C 1
ATOM 670 O O . THR A 1 87 ? 0.737 -13.156 -10.055 1 98.5 87 THR A O 1
ATOM 673 N N . THR A 1 88 ? -0.327 -11.312 -10.828 1 98.38 88 THR A N 1
ATOM 674 C CA . THR A 1 88 ? -1.438 -12.086 -11.367 1 98.38 88 THR A CA 1
ATOM 675 C C . THR A 1 88 ? -0.971 -12.977 -12.508 1 98.38 88 THR A C 1
ATOM 677 O O . THR A 1 88 ? -1.301 -14.164 -12.555 1 98.38 88 THR A O 1
ATOM 680 N N . LEU A 1 89 ? -0.167 -12.375 -13.328 1 96.81 89 LEU A N 1
ATOM 681 C CA . LEU A 1 89 ? 0.348 -13.141 -14.453 1 96.81 89 LEU A CA 1
ATOM 682 C C . LEU A 1 89 ? 1.227 -14.289 -13.977 1 96.81 89 LEU A C 1
ATOM 684 O O . LEU A 1 89 ? 1.115 -15.414 -14.477 1 96.81 89 LEU A O 1
ATOM 688 N N . ALA A 1 90 ? 2.084 -14.031 -13.062 1 96.56 90 ALA A N 1
ATOM 689 C CA . ALA A 1 90 ? 2.961 -15.07 -12.523 1 96.56 90 ALA A CA 1
ATOM 690 C C . ALA A 1 90 ? 2.15 -16.188 -11.875 1 96.56 90 ALA A C 1
ATOM 692 O O . ALA A 1 90 ? 2.451 -17.375 -12.062 1 96.56 90 ALA A O 1
ATOM 693 N N . LEU A 1 91 ? 1.161 -15.805 -11.117 1 97.75 91 LEU A N 1
ATOM 694 C CA . LEU A 1 91 ? 0.327 -16.797 -10.438 1 97.75 91 LEU A CA 1
ATOM 695 C C . LEU A 1 91 ? -0.457 -17.625 -11.445 1 97.75 91 LEU A C 1
ATOM 697 O O . LEU A 1 91 ? -0.48 -18.859 -11.359 1 97.75 91 LEU A O 1
ATOM 701 N N . VAL A 1 92 ? -1.07 -16.984 -12.445 1 97 92 VAL A N 1
ATOM 702 C CA . VAL A 1 92 ? -1.865 -17.688 -13.453 1 97 92 VAL A CA 1
ATOM 703 C C . VAL A 1 92 ? -0.978 -18.641 -14.242 1 97 92 VAL A C 1
ATOM 705 O O . VAL A 1 92 ? -1.351 -19.797 -14.469 1 97 92 VAL A O 1
ATOM 708 N N . ASP A 1 93 ? 0.196 -18.219 -14.609 1 96.06 93 ASP A N 1
ATOM 709 C CA . ASP A 1 93 ? 1.128 -19.078 -15.344 1 96.06 93 ASP A CA 1
ATOM 710 C C . ASP A 1 93 ? 1.57 -20.266 -14.492 1 96.06 93 ASP A C 1
ATOM 712 O O . ASP A 1 93 ? 1.679 -21.391 -14.992 1 96.06 93 ASP A O 1
ATOM 716 N N . SER A 1 94 ? 1.846 -19.984 -13.234 1 96.75 94 SER A N 1
ATOM 717 C CA . SER A 1 94 ? 2.271 -21.062 -12.352 1 96.75 94 SER A CA 1
ATOM 718 C C . SER A 1 94 ? 1.157 -22.094 -12.148 1 96.75 94 SER A C 1
ATOM 720 O O . SER A 1 94 ? 1.402 -23.297 -12.18 1 96.75 94 SER A O 1
ATOM 722 N N . PHE A 1 95 ? -0.07 -21.641 -11.945 1 96.94 95 PHE A N 1
ATOM 723 C CA . PHE A 1 95 ? -1.208 -22.547 -11.82 1 96.94 95 PHE A CA 1
ATOM 724 C C . PHE A 1 95 ? -1.403 -23.359 -13.102 1 96.94 95 PHE A C 1
ATOM 726 O O . PHE A 1 95 ? -1.647 -24.562 -13.047 1 96.94 95 PHE A O 1
ATOM 733 N N . THR A 1 96 ? -1.281 -22.703 -14.227 1 96.44 96 THR A N 1
ATOM 734 C CA . THR A 1 96 ? -1.49 -23.359 -15.508 1 96.44 96 THR A CA 1
ATOM 735 C C . THR A 1 96 ? -0.439 -24.453 -15.727 1 96.44 96 THR A C 1
ATOM 737 O O . THR A 1 96 ? -0.767 -25.562 -16.141 1 96.44 96 THR A O 1
ATOM 740 N N . GLN A 1 97 ? 0.794 -24.125 -15.414 1 96.31 97 GLN A N 1
ATOM 741 C CA . GLN A 1 97 ? 1.859 -25.125 -15.539 1 96.31 97 GLN A CA 1
ATOM 742 C C . GLN A 1 97 ? 1.647 -26.281 -14.57 1 96.31 97 GLN A C 1
ATOM 744 O O . GLN A 1 97 ? 1.87 -27.438 -14.93 1 96.31 97 GLN A O 1
ATOM 749 N N . TYR A 1 98 ? 1.255 -25.922 -13.359 1 97.44 98 TYR A N 1
ATOM 750 C CA . TYR A 1 98 ? 0.965 -26.938 -12.359 1 97.44 98 TYR A CA 1
ATOM 751 C C . TYR A 1 98 ? -0.131 -27.875 -12.836 1 97.44 98 TYR A C 1
ATOM 753 O O . TYR A 1 98 ? 0.016 -29.094 -12.758 1 97.44 98 TYR A O 1
ATOM 761 N N . VAL A 1 99 ? -1.215 -27.359 -13.398 1 97.44 99 VAL A N 1
ATOM 762 C CA . VAL A 1 99 ? -2.357 -28.156 -13.859 1 97.44 99 VAL A CA 1
ATOM 763 C C . VAL A 1 99 ? -1.935 -29.047 -15.023 1 97.44 99 VAL A C 1
ATOM 765 O O . VAL A 1 99 ? -2.271 -30.234 -15.055 1 97.44 99 VAL A O 1
ATOM 768 N N . LYS A 1 100 ? -1.165 -28.547 -15.938 1 96.62 100 LYS A N 1
ATOM 769 C CA . LYS A 1 100 ? -0.686 -29.328 -17.078 1 96.62 100 LYS A CA 1
ATOM 770 C C . LYS A 1 100 ? 0.172 -30.5 -16.625 1 96.62 100 LYS A C 1
ATOM 772 O O . LYS A 1 100 ? 0.042 -31.609 -17.156 1 96.62 100 LYS A O 1
ATOM 777 N N . THR A 1 101 ? 1.002 -30.188 -15.68 1 97.25 101 THR A N 1
ATOM 778 C CA . THR A 1 101 ? 1.908 -31.219 -15.188 1 97.25 101 THR A CA 1
ATOM 779 C C . THR A 1 101 ? 1.137 -32.312 -14.461 1 97.25 101 THR A C 1
ATOM 781 O O . THR A 1 101 ? 1.479 -33.5 -14.562 1 97.25 101 THR A O 1
ATOM 784 N N . ILE A 1 102 ? 0.115 -31.953 -13.727 1 97.06 102 ILE A N 1
ATOM 785 C CA . ILE A 1 102 ? -0.734 -32.938 -13.047 1 97.06 102 ILE A CA 1
ATOM 786 C C . ILE A 1 102 ? -1.43 -33.812 -14.086 1 97.06 102 ILE A C 1
ATOM 788 O O . ILE A 1 102 ? -1.49 -35.031 -13.93 1 97.06 102 ILE A O 1
ATOM 792 N N . HIS A 1 103 ? -1.946 -33.219 -15.148 1 96.31 103 HIS A N 1
ATOM 793 C CA . HIS A 1 103 ? -2.611 -34 -16.203 1 96.31 103 HIS A CA 1
ATOM 794 C C . HIS A 1 103 ? -1.663 -35 -16.812 1 96.31 103 HIS A C 1
ATOM 796 O O . HIS A 1 103 ? -2.057 -36.156 -17.094 1 96.31 103 HIS A O 1
ATOM 802 N N . THR A 1 104 ? -0.45 -34.594 -17.016 1 96.44 104 THR A N 1
ATOM 803 C CA . THR A 1 104 ? 0.55 -35.5 -17.547 1 96.44 104 THR A CA 1
ATOM 804 C C . THR A 1 104 ? 0.797 -36.656 -16.578 1 96.44 104 THR A C 1
ATOM 806 O O . THR A 1 104 ? 0.86 -37.812 -17 1 96.44 104 THR A O 1
ATOM 809 N N . LEU A 1 105 ? 0.92 -36.312 -15.258 1 95.94 105 LEU A N 1
ATOM 810 C CA . LEU A 1 105 ? 1.147 -37.344 -14.25 1 95.94 105 LEU A CA 1
ATOM 811 C C . LEU A 1 105 ? -0.035 -38.312 -14.172 1 95.94 105 LEU A C 1
ATOM 813 O O . LEU A 1 105 ? 0.152 -39.531 -14.094 1 95.94 105 LEU A O 1
ATOM 817 N N . VAL A 1 106 ? -1.258 -37.781 -14.242 1 94.62 106 VAL A N 1
ATOM 818 C CA . VAL A 1 106 ? -2.465 -38.625 -14.188 1 94.62 106 VAL A CA 1
ATOM 819 C C . VAL A 1 106 ? -2.512 -39.531 -15.398 1 94.62 106 VAL A C 1
ATOM 821 O O . VAL A 1 106 ? -2.865 -40.719 -15.281 1 94.62 106 VAL A O 1
ATOM 824 N N . THR A 1 107 ? -2.117 -39.062 -16.578 1 93.81 107 THR A N 1
ATOM 825 C CA . THR A 1 107 ? -2.07 -39.875 -17.797 1 93.81 107 THR A CA 1
ATOM 826 C C . THR A 1 107 ? -1.03 -41 -17.672 1 93.81 107 THR A C 1
ATOM 828 O O . THR A 1 107 ? -1.265 -42.125 -18.094 1 93.81 107 THR A O 1
ATOM 831 N N . LEU A 1 108 ? 0.065 -40.719 -17.047 1 91.5 108 LEU A N 1
ATOM 832 C CA . LEU A 1 108 ? 1.1 -41.719 -16.812 1 91.5 108 LEU A CA 1
ATOM 833 C C . LEU A 1 108 ? 0.608 -42.781 -15.852 1 91.5 108 LEU A C 1
ATOM 835 O O . LEU A 1 108 ? 0.875 -43.969 -16.047 1 91.5 108 LEU A O 1
ATOM 839 N N . HIS A 1 109 ? -0.078 -42.312 -14.828 1 90.56 109 HIS A N 1
ATOM 840 C CA . HIS A 1 109 ? -0.685 -43.281 -13.898 1 90.56 109 HIS A CA 1
ATOM 841 C C . HIS A 1 109 ? -1.621 -44.25 -14.633 1 90.56 109 HIS A C 1
ATOM 843 O O . HIS A 1 109 ? -1.528 -45.469 -14.453 1 90.56 109 HIS A O 1
ATOM 849 N N . LYS A 1 110 ? -2.457 -43.75 -15.438 1 88.12 110 LYS A N 1
ATOM 850 C CA . LYS A 1 110 ? -3.428 -44.562 -16.172 1 88.12 110 LYS A CA 1
ATOM 851 C C . LYS A 1 110 ? -2.73 -45.531 -17.125 1 88.12 110 LYS A C 1
ATOM 853 O O . LYS A 1 110 ? -3.125 -46.688 -17.234 1 88.12 110 LYS A O 1
ATOM 858 N N . HIS A 1 111 ? -1.673 -45.062 -17.781 1 86.44 111 HIS A N 1
ATOM 859 C CA . HIS A 1 111 ? -0.901 -45.906 -18.688 1 86.44 111 HIS A CA 1
ATOM 860 C C . HIS A 1 111 ? -0.21 -47.031 -17.938 1 86.44 111 HIS A C 1
ATOM 862 O O . HIS A 1 111 ? -0.15 -48.156 -18.422 1 86.44 111 HIS A O 1
ATOM 868 N N . TYR A 1 112 ? 0.292 -46.656 -16.812 1 85.38 112 TYR A N 1
ATOM 869 C CA . TYR A 1 112 ? 0.984 -47.656 -16.016 1 85.38 112 TYR A CA 1
ATOM 870 C C . TYR A 1 112 ? 0.025 -48.75 -15.555 1 85.38 112 TYR A C 1
ATOM 872 O O . TYR A 1 112 ? 0.361 -49.938 -15.602 1 85.38 112 TYR A O 1
ATOM 880 N N . VAL A 1 113 ? -1.154 -48.406 -15.125 1 84.12 113 VAL A N 1
ATOM 881 C CA . VAL A 1 113 ? -2.148 -49.344 -14.633 1 84.12 113 VAL A CA 1
ATOM 882 C C . VAL A 1 113 ? -2.713 -50.156 -15.789 1 84.12 113 VAL A C 1
ATOM 884 O O . VAL A 1 113 ? -2.91 -51.375 -15.672 1 84.12 113 VAL A O 1
ATOM 887 N N . ALA A 1 114 ? -2.91 -49.562 -16.891 1 82.88 114 ALA A N 1
ATOM 888 C CA . ALA A 1 114 ? -3.506 -50.25 -18.031 1 82.88 114 ALA A CA 1
ATOM 889 C C . ALA A 1 114 ? -2.514 -51.188 -18.688 1 82.88 114 ALA A C 1
ATOM 891 O O . ALA A 1 114 ? -2.896 -52.281 -19.141 1 82.88 114 ALA A O 1
ATOM 892 N N . SER A 1 115 ? -1.194 -50.938 -18.719 1 79.12 115 SER A N 1
ATOM 893 C CA . SER A 1 115 ? -0.196 -51.719 -19.422 1 79.12 115 SER A CA 1
ATOM 894 C C . SER A 1 115 ? 0.567 -52.656 -18.484 1 79.12 115 SER A C 1
ATOM 896 O O . SER A 1 115 ? 1.417 -53.438 -18.906 1 79.12 115 SER A O 1
ATOM 898 N N . GLY A 1 116 ? 0.467 -52.5 -17.219 1 70.5 116 GLY A N 1
ATOM 899 C CA . GLY A 1 116 ? 1.289 -53.219 -16.25 1 70.5 116 GLY A CA 1
ATOM 900 C C . GLY A 1 116 ? 1.471 -54.688 -16.562 1 70.5 116 GLY A C 1
ATOM 901 O O . GLY A 1 116 ? 2.58 -55.219 -16.453 1 70.5 116 GLY A O 1
ATOM 902 N N . SER A 1 117 ? 0.406 -55.281 -17.109 1 73.81 117 SER A N 1
ATOM 903 C CA . SER A 1 117 ? 0.516 -56.719 -17.375 1 73.81 117 SER A CA 1
ATOM 904 C C . SER A 1 117 ? 1.204 -56.969 -18.719 1 73.81 117 SER A C 1
ATOM 906 O O . SER A 1 117 ? 1.731 -58.062 -18.953 1 73.81 117 SER A O 1
ATOM 908 N N . LYS A 1 118 ? 1.335 -55.906 -19.469 1 84.31 118 LYS A N 1
ATOM 909 C CA . LYS A 1 118 ? 1.866 -56.062 -20.812 1 84.31 118 LYS A CA 1
ATOM 910 C C . LYS A 1 118 ? 3.307 -55.562 -20.906 1 84.31 118 LYS A C 1
ATOM 912 O O . LYS A 1 118 ? 3.998 -55.844 -21.891 1 84.31 118 LYS A O 1
ATOM 917 N N . LEU A 1 119 ? 3.818 -54.938 -19.859 1 81.62 119 LEU A N 1
ATOM 918 C CA . LEU A 1 119 ? 5.137 -54.312 -19.906 1 81.62 119 LEU A CA 1
ATOM 919 C C . LEU A 1 119 ? 6.211 -55.281 -19.422 1 81.62 119 LEU A C 1
ATOM 921 O O . LEU A 1 119 ? 5.988 -56.031 -18.469 1 81.62 119 LEU A O 1
ATOM 925 N N . THR A 1 120 ? 7.27 -55.312 -20.156 1 87.44 120 THR A N 1
ATOM 926 C CA . THR A 1 120 ? 8.43 -56 -19.641 1 87.44 120 THR A CA 1
ATOM 927 C C . THR A 1 120 ? 8.969 -55.312 -18.391 1 87.44 120 THR A C 1
ATOM 929 O O . THR A 1 120 ? 8.719 -54.125 -18.172 1 87.44 120 THR A O 1
ATOM 932 N N . PRO A 1 121 ? 9.578 -56 -17.531 1 85.31 121 PRO A N 1
ATOM 933 C CA . PRO A 1 121 ? 10.125 -55.406 -16.312 1 85.31 121 PRO A CA 1
ATOM 934 C C . PRO A 1 121 ? 11.008 -54.188 -16.594 1 85.31 121 PRO A C 1
ATOM 936 O O . PRO A 1 121 ? 11 -53.219 -15.828 1 85.31 121 PRO A O 1
ATOM 939 N N . SER A 1 122 ? 11.75 -54.281 -17.703 1 88.19 122 SER A N 1
ATOM 940 C CA . SER A 1 122 ? 12.609 -53.156 -18.047 1 88.19 122 SER A CA 1
ATOM 941 C C . SER A 1 122 ? 11.789 -51.938 -18.469 1 88.19 122 SER A C 1
ATOM 943 O O . SER A 1 122 ? 12.117 -50.812 -18.125 1 88.19 122 SER A O 1
ATOM 945 N N . GLU A 1 123 ? 10.695 -52.219 -19.25 1 86.81 123 GLU A N 1
ATOM 946 C CA . GLU A 1 123 ? 9.805 -51.156 -19.672 1 86.81 123 GLU A CA 1
ATOM 947 C C . GLU A 1 123 ? 9.047 -50.562 -18.5 1 86.81 123 GLU A C 1
ATOM 949 O O . GLU A 1 123 ? 8.844 -49.344 -18.422 1 86.81 123 GLU A O 1
ATOM 954 N N . GLU A 1 124 ? 8.656 -51.438 -17.578 1 85.31 124 GLU A N 1
ATOM 955 C CA . GLU A 1 124 ? 7.945 -51 -16.375 1 85.31 124 GLU A CA 1
ATOM 956 C C . GLU A 1 124 ? 8.82 -50.062 -15.531 1 85.31 124 GLU A C 1
ATOM 958 O O . GLU A 1 124 ? 8.344 -49.062 -15.008 1 85.31 124 GLU A O 1
ATOM 963 N N . ASP A 1 125 ? 10.078 -50.438 -15.383 1 85.69 125 ASP A N 1
ATOM 964 C CA . ASP A 1 125 ? 11.016 -49.625 -14.609 1 85.69 125 ASP A CA 1
ATOM 965 C C . ASP A 1 125 ? 11.227 -48.25 -15.258 1 85.69 125 ASP A C 1
ATOM 967 O O . ASP A 1 125 ? 11.352 -47.25 -14.562 1 85.69 125 ASP A O 1
ATOM 971 N N . SER A 1 126 ? 11.266 -48.281 -16.547 1 88.88 126 SER A N 1
ATOM 972 C CA . SER A 1 126 ? 11.438 -47 -17.266 1 88.88 126 SER A CA 1
ATOM 973 C C . SER A 1 126 ? 10.242 -46.094 -17.047 1 88.88 126 SER A C 1
ATOM 975 O O . SER A 1 126 ? 10.406 -44.906 -16.828 1 88.88 126 SER A O 1
ATOM 977 N N . VAL A 1 127 ? 9.031 -46.656 -17.109 1 87.56 127 VAL A N 1
ATOM 978 C CA . VAL A 1 127 ? 7.824 -45.875 -16.906 1 87.56 127 VAL A CA 1
ATOM 979 C C . VAL A 1 127 ? 7.777 -45.344 -15.461 1 87.56 127 VAL A C 1
ATOM 981 O O . VAL A 1 127 ? 7.41 -44.188 -15.219 1 87.56 127 VAL A O 1
ATOM 984 N N . TRP A 1 128 ? 8.25 -46.188 -14.562 1 87.38 128 TRP A N 1
ATOM 985 C CA . TRP A 1 128 ? 8.258 -45.812 -13.156 1 87.38 128 TRP A CA 1
ATOM 986 C C . TRP A 1 128 ? 9.219 -44.656 -12.914 1 87.38 128 TRP A C 1
ATOM 988 O O . TRP A 1 128 ? 8.906 -43.719 -12.148 1 87.38 128 TRP A O 1
ATOM 998 N N . GLN A 1 129 ? 10.32 -44.656 -13.539 1 90.88 129 GLN A N 1
ATOM 999 C CA . GLN A 1 129 ? 11.289 -43.594 -13.391 1 90.88 129 GLN A CA 1
ATOM 1000 C C . GLN A 1 129 ? 10.727 -42.25 -13.898 1 90.88 129 GLN A C 1
ATOM 1002 O O . GLN A 1 129 ? 10.977 -41.219 -13.305 1 90.88 129 GLN A O 1
ATOM 1007 N N . VAL A 1 130 ? 9.922 -42.312 -14.984 1 93.75 130 VAL A N 1
ATOM 1008 C CA . VAL A 1 130 ? 9.305 -41.125 -15.523 1 93.75 130 VAL A CA 1
ATOM 1009 C C . VAL A 1 130 ? 8.258 -40.594 -14.539 1 93.75 130 VAL A C 1
ATOM 1011 O O . VAL A 1 130 ? 8.148 -39.375 -14.328 1 93.75 130 VAL A O 1
ATOM 1014 N N . ILE A 1 131 ? 7.508 -41.438 -13.875 1 91.44 131 ILE A N 1
ATOM 1015 C CA . ILE A 1 131 ? 6.484 -41.062 -12.906 1 91.44 131 ILE A CA 1
ATOM 1016 C C . ILE A 1 131 ? 7.133 -40.375 -11.711 1 91.44 131 ILE A C 1
ATOM 1018 O O . ILE A 1 131 ? 6.66 -39.344 -11.266 1 91.44 131 ILE A O 1
ATOM 1022 N N . VAL A 1 132 ? 8.219 -40.938 -11.219 1 92.69 132 VAL A N 1
ATOM 1023 C CA . VAL A 1 132 ? 8.922 -40.375 -10.078 1 92.69 132 VAL A CA 1
ATOM 1024 C C . VAL A 1 132 ? 9.43 -38.969 -10.414 1 92.69 132 VAL A C 1
ATOM 1026 O O . VAL A 1 132 ? 9.305 -38.031 -9.609 1 92.69 132 VAL A O 1
ATOM 1029 N N . ARG A 1 133 ? 9.977 -38.812 -11.641 1 95.06 133 ARG A N 1
ATOM 1030 C CA . ARG A 1 133 ? 10.461 -37.531 -12.086 1 95.06 133 ARG A CA 1
ATOM 1031 C C . ARG A 1 133 ? 9.32 -36.531 -12.188 1 95.06 133 ARG A C 1
ATOM 1033 O O . ARG A 1 133 ? 9.477 -35.344 -11.797 1 95.06 133 ARG A O 1
ATOM 1040 N N . GLN A 1 134 ? 8.195 -37.031 -12.734 1 95 134 GLN A N 1
ATOM 1041 C CA . GLN A 1 134 ? 7.047 -36.156 -12.883 1 95 134 GLN A CA 1
ATOM 1042 C C . GLN A 1 134 ? 6.477 -35.75 -11.523 1 95 134 GLN A C 1
ATOM 1044 O O . GLN A 1 134 ? 6.004 -34.625 -11.336 1 95 134 GLN A O 1
ATOM 1049 N N . ARG A 1 135 ? 6.512 -36.625 -10.57 1 94.69 135 ARG A N 1
ATOM 1050 C CA . ARG A 1 135 ? 6.051 -36.312 -9.219 1 94.69 135 ARG A CA 1
ATOM 1051 C C . ARG A 1 135 ? 6.895 -35.219 -8.586 1 94.69 135 ARG A C 1
ATOM 1053 O O . ARG A 1 135 ? 6.371 -34.344 -7.895 1 94.69 135 ARG A O 1
ATOM 1060 N N . GLN A 1 136 ? 8.18 -35.375 -8.781 1 96.12 136 GLN A N 1
ATOM 1061 C CA . GLN A 1 136 ? 9.07 -34.344 -8.258 1 96.12 136 GLN A CA 1
ATOM 1062 C C . GLN A 1 136 ? 8.773 -32.969 -8.883 1 96.12 136 GLN A C 1
ATOM 1064 O O . GLN A 1 136 ? 8.797 -31.953 -8.195 1 96.12 136 GLN A O 1
ATOM 1069 N N . GLU A 1 137 ? 8.5 -32.969 -10.172 1 96.19 137 GLU A N 1
ATOM 1070 C CA . GLU A 1 137 ? 8.164 -31.719 -10.859 1 96.19 137 GLU A CA 1
ATOM 1071 C C . GLU A 1 137 ? 6.883 -31.109 -10.289 1 96.19 137 GLU A C 1
ATOM 1073 O O . GLU A 1 137 ? 6.793 -29.891 -10.102 1 96.19 137 GLU A O 1
ATOM 1078 N N . VAL A 1 138 ? 5.879 -31.969 -10.031 1 96.81 138 VAL A N 1
ATOM 1079 C CA . VAL A 1 138 ? 4.625 -31.5 -9.445 1 96.81 138 VAL A CA 1
ATOM 1080 C C . VAL A 1 138 ? 4.895 -30.875 -8.086 1 96.81 138 VAL A C 1
ATOM 1082 O O . VAL A 1 138 ? 4.332 -29.828 -7.754 1 96.81 138 VAL A O 1
ATOM 1085 N N . SER A 1 139 ? 5.762 -31.484 -7.305 1 95.94 139 SER A N 1
ATOM 1086 C CA . SER A 1 139 ? 6.09 -30.953 -5.98 1 95.94 139 SER A CA 1
ATOM 1087 C C . SER A 1 139 ? 6.809 -29.625 -6.07 1 95.94 139 SER A C 1
ATOM 1089 O O . SER A 1 139 ? 6.527 -28.703 -5.297 1 95.94 139 SER A O 1
ATOM 1091 N N . ASP A 1 140 ? 7.734 -29.453 -7.008 1 96.19 140 ASP A N 1
ATOM 1092 C CA . ASP A 1 140 ? 8.453 -28.203 -7.203 1 96.19 140 ASP A CA 1
ATOM 1093 C C . ASP A 1 140 ? 7.512 -27.094 -7.645 1 96.19 140 ASP A C 1
ATOM 1095 O O . ASP A 1 140 ? 7.594 -25.969 -7.148 1 96.19 140 ASP A O 1
ATOM 1099 N N . LEU A 1 141 ? 6.621 -27.5 -8.562 1 96.38 141 LEU A N 1
ATOM 1100 C CA . LEU A 1 141 ? 5.691 -26.5 -9.094 1 96.38 141 LEU A CA 1
ATOM 1101 C C . LEU A 1 141 ? 4.676 -26.078 -8.031 1 96.38 141 LEU A C 1
ATOM 1103 O O . LEU A 1 141 ? 4.227 -24.938 -8.016 1 96.38 141 LEU A O 1
ATOM 1107 N N . ARG A 1 142 ? 4.332 -26.969 -7.168 1 95.88 142 ARG A N 1
ATOM 1108 C CA . ARG A 1 142 ? 3.424 -26.625 -6.078 1 95.88 142 ARG A CA 1
ATOM 1109 C C . ARG A 1 142 ? 4.031 -25.562 -5.172 1 95.88 142 ARG A C 1
ATOM 1111 O O . ARG A 1 142 ? 3.338 -24.641 -4.73 1 95.88 142 ARG A O 1
ATOM 1118 N N . GLU A 1 143 ? 5.301 -25.688 -4.906 1 95.88 143 GLU A N 1
ATOM 1119 C CA . GLU A 1 143 ? 6.004 -24.703 -4.094 1 95.88 143 GLU A CA 1
ATOM 1120 C C . GLU A 1 143 ? 6.027 -23.344 -4.785 1 95.88 143 GLU A C 1
ATOM 1122 O O . GLU A 1 143 ? 5.871 -22.297 -4.137 1 95.88 143 GLU A O 1
ATOM 1127 N N . ASP A 1 144 ? 6.238 -23.375 -6.062 1 94.94 144 ASP A N 1
ATOM 1128 C CA . ASP A 1 144 ? 6.199 -22.141 -6.832 1 94.94 144 ASP A CA 1
ATOM 1129 C C . ASP A 1 144 ? 4.824 -21.484 -6.742 1 94.94 144 ASP A C 1
ATOM 1131 O O . ASP A 1 144 ? 4.719 -20.266 -6.609 1 94.94 144 ASP A O 1
ATOM 1135 N N . CYS A 1 145 ? 3.828 -22.312 -6.871 1 96.44 145 CYS A N 1
ATOM 1136 C CA . CYS A 1 145 ? 2.467 -21.797 -6.781 1 96.44 145 CYS A CA 1
ATOM 1137 C C . CYS A 1 145 ? 2.234 -21.094 -5.449 1 96.44 145 CYS A C 1
ATOM 1139 O O . CYS A 1 145 ? 1.623 -20.031 -5.402 1 96.44 145 CYS A O 1
ATOM 1141 N N . LYS A 1 146 ? 2.738 -21.641 -4.383 1 96.81 146 LYS A N 1
ATOM 1142 C CA . LYS A 1 146 ? 2.574 -21.047 -3.057 1 96.81 146 LYS A CA 1
ATOM 1143 C C . LYS A 1 146 ? 3.303 -19.719 -2.959 1 96.81 146 LYS A C 1
ATOM 1145 O O . LYS A 1 146 ? 2.781 -18.766 -2.379 1 96.81 146 LYS A O 1
ATOM 1150 N N . ARG A 1 147 ? 4.438 -19.672 -3.477 1 95.75 147 ARG A N 1
ATOM 1151 C CA . ARG A 1 147 ? 5.23 -18.453 -3.451 1 95.75 147 ARG A CA 1
ATOM 1152 C C . ARG A 1 147 ? 4.535 -17.344 -4.223 1 95.75 147 ARG A C 1
ATOM 1154 O O . ARG A 1 147 ? 4.406 -16.219 -3.725 1 95.75 147 ARG A O 1
ATOM 1161 N N . PHE A 1 148 ? 4.094 -17.672 -5.406 1 97.31 148 PHE A N 1
ATOM 1162 C CA . PHE A 1 148 ? 3.447 -16.656 -6.227 1 97.31 148 PHE A CA 1
ATOM 1163 C C . PHE A 1 148 ? 2.098 -16.25 -5.637 1 97.31 148 PHE A C 1
ATOM 1165 O O . PHE A 1 148 ? 1.675 -15.102 -5.762 1 97.31 148 PHE A O 1
ATOM 1172 N N . GLU A 1 149 ? 1.469 -17.188 -4.992 1 97.81 149 GLU A N 1
ATOM 1173 C CA . GLU A 1 149 ? 0.214 -16.859 -4.328 1 97.81 149 GLU A CA 1
ATOM 1174 C C . GLU A 1 149 ? 0.439 -15.859 -3.191 1 97.81 149 GLU A C 1
ATOM 1176 O O . GLU A 1 149 ? -0.366 -14.945 -2.99 1 97.81 149 GLU A O 1
ATOM 1181 N N . SER A 1 150 ? 1.458 -16.047 -2.455 1 97.94 150 SER A N 1
ATOM 1182 C CA . SER A 1 150 ? 1.797 -15.117 -1.379 1 97.94 150 SER A CA 1
ATOM 1183 C C . SER A 1 150 ? 2.033 -13.711 -1.914 1 97.94 150 SER A C 1
ATOM 1185 O O . SER A 1 150 ? 1.526 -12.734 -1.355 1 97.94 150 SER A O 1
ATOM 1187 N N . ASN A 1 151 ? 2.789 -13.633 -2.975 1 98.12 151 ASN A N 1
ATOM 1188 C CA . ASN A 1 151 ? 3.029 -12.336 -3.596 1 98.12 151 ASN A CA 1
ATOM 1189 C C . ASN A 1 151 ? 1.732 -11.703 -4.098 1 98.12 151 ASN A C 1
ATOM 1191 O O . ASN A 1 151 ? 1.539 -10.492 -3.982 1 98.12 151 ASN A O 1
ATOM 1195 N N . TRP A 1 152 ? 0.961 -12.547 -4.672 1 98.56 152 TRP A N 1
ATOM 1196 C CA . TRP A 1 152 ? -0.301 -12.055 -5.211 1 98.56 152 TRP A CA 1
ATOM 1197 C C . TRP A 1 152 ? -1.199 -11.531 -4.094 1 98.56 152 TRP A C 1
ATOM 1199 O O . TRP A 1 152 ? -1.868 -10.508 -4.25 1 98.56 152 TRP A O 1
ATOM 1209 N N . MET A 1 153 ? -1.242 -12.156 -2.922 1 98.38 153 MET A N 1
ATOM 1210 C CA . MET A 1 153 ? -2.035 -11.703 -1.781 1 98.38 153 MET A CA 1
ATOM 1211 C C . MET A 1 153 ? -1.537 -10.352 -1.273 1 98.38 153 MET A C 1
ATOM 1213 O O . MET A 1 153 ? -2.334 -9.5 -0.88 1 98.38 153 MET A O 1
ATOM 1217 N N . MET A 1 154 ? -0.289 -10.211 -1.256 1 98.56 154 MET A N 1
ATOM 1218 C CA . MET A 1 154 ? 0.281 -8.93 -0.863 1 98.56 154 MET A CA 1
ATOM 1219 C C . MET A 1 154 ? -0.091 -7.84 -1.864 1 98.56 154 MET A C 1
ATOM 1221 O O . MET A 1 154 ? -0.36 -6.703 -1.478 1 98.56 154 MET A O 1
ATOM 1225 N N . ALA A 1 155 ? -0.104 -8.211 -3.158 1 98.81 155 ALA A N 1
ATOM 1226 C CA . ALA A 1 155 ? -0.491 -7.262 -4.195 1 98.81 155 ALA A CA 1
ATOM 1227 C C . ALA A 1 155 ? -1.941 -6.82 -4.023 1 98.81 155 ALA A C 1
ATOM 1229 O O . ALA A 1 155 ? -2.268 -5.648 -4.211 1 98.81 155 ALA A O 1
ATOM 1230 N N . ILE A 1 156 ? -2.773 -7.73 -3.635 1 98.81 156 ILE A N 1
ATOM 1231 C CA . ILE A 1 156 ? -4.18 -7.422 -3.393 1 98.81 156 ILE A CA 1
ATOM 1232 C C . ILE A 1 156 ? -4.301 -6.422 -2.246 1 98.81 156 ILE A C 1
ATOM 1234 O O . ILE A 1 156 ? -4.996 -5.414 -2.365 1 98.81 156 ILE A O 1
ATOM 1238 N N . ASN A 1 157 ? -3.619 -6.688 -1.212 1 98.62 157 ASN A N 1
ATOM 1239 C CA . ASN A 1 157 ? -3.672 -5.812 -0.047 1 98.62 157 ASN A CA 1
ATOM 1240 C C . ASN A 1 157 ? -3.121 -4.422 -0.364 1 98.62 157 ASN A C 1
ATOM 1242 O O . ASN A 1 157 ? -3.689 -3.414 0.058 1 98.62 157 ASN A O 1
ATOM 1246 N N . LEU A 1 158 ? -2.053 -4.375 -1.072 1 98.75 158 LEU A N 1
ATOM 1247 C CA . LEU A 1 158 ? -1.47 -3.105 -1.488 1 98.75 158 LEU A CA 1
ATOM 1248 C C . LEU A 1 158 ? -2.441 -2.322 -2.363 1 98.75 158 LEU A C 1
ATOM 1250 O O . LEU A 1 158 ? -2.588 -1.107 -2.205 1 98.75 158 LEU A O 1
ATOM 1254 N N . SER A 1 159 ? -3.037 -3.006 -3.27 1 98.62 159 SER A N 1
ATOM 1255 C CA . SER A 1 159 ? -3.945 -2.35 -4.203 1 98.62 159 SER A CA 1
ATOM 1256 C C . SER A 1 159 ? -5.184 -1.815 -3.49 1 98.62 159 SER A C 1
ATOM 1258 O O . SER A 1 159 ? -5.668 -0.728 -3.809 1 98.62 159 SER A O 1
ATOM 1260 N N . LYS A 1 160 ? -5.645 -2.568 -2.539 1 98.69 160 LYS A N 1
ATOM 1261 C CA . LYS A 1 160 ? -6.781 -2.109 -1.744 1 98.69 160 LYS A CA 1
ATOM 1262 C C . LYS A 1 160 ? -6.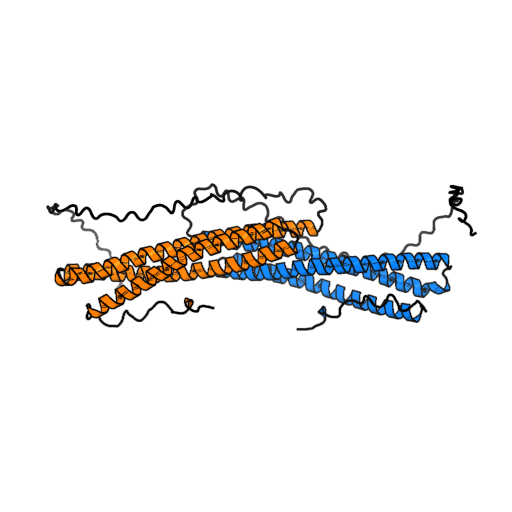434 -0.84 -0.971 1 98.69 160 LYS A C 1
ATOM 1264 O O . LYS A 1 160 ? -7.184 0.136 -1.001 1 98.69 160 LYS A O 1
ATOM 1269 N N . LEU A 1 161 ? -5.328 -0.901 -0.318 1 98.62 161 LEU A N 1
ATOM 1270 C CA . LEU A 1 161 ? -4.895 0.252 0.465 1 98.62 161 LEU A CA 1
ATOM 1271 C C . LEU A 1 161 ? -4.609 1.447 -0.438 1 98.62 161 LEU A C 1
ATOM 1273 O O . LEU A 1 161 ? -4.906 2.588 -0.077 1 98.62 161 LEU A O 1
ATOM 1277 N N . ALA A 1 162 ? -4.008 1.18 -1.595 1 98.75 162 ALA A N 1
ATOM 1278 C CA . ALA A 1 162 ? -3.721 2.252 -2.543 1 98.75 162 ALA A CA 1
ATOM 1279 C C . ALA A 1 162 ? -5.008 2.902 -3.043 1 98.75 162 ALA A C 1
ATOM 1281 O O . ALA A 1 162 ? -5.07 4.121 -3.211 1 98.75 162 ALA A O 1
ATOM 1282 N N . ALA A 1 163 ? -6 2.127 -3.291 1 98.69 163 ALA A N 1
ATOM 1283 C CA . ALA A 1 163 ? -7.285 2.668 -3.732 1 98.69 163 ALA A CA 1
ATOM 1284 C C . ALA A 1 163 ? -7.898 3.564 -2.664 1 98.69 163 ALA A C 1
ATOM 1286 O O . ALA A 1 163 ? -8.391 4.656 -2.965 1 98.69 163 ALA A O 1
ATOM 1287 N N . GLU A 1 164 ? -7.867 3.119 -1.445 1 98.44 164 GLU A N 1
ATOM 1288 C CA . GLU A 1 164 ? -8.367 3.912 -0.327 1 98.44 164 GLU A CA 1
ATOM 1289 C C . GLU A 1 164 ? -7.574 5.207 -0.171 1 98.44 164 GLU A C 1
ATOM 1291 O O . GLU A 1 164 ? -8.148 6.266 0.085 1 98.44 164 GLU A O 1
ATOM 1296 N N . THR A 1 165 ? -6.32 5.082 -0.255 1 98.69 165 THR A N 1
ATOM 1297 C CA . THR A 1 165 ? -5.43 6.23 -0.124 1 98.69 165 THR A CA 1
ATOM 1298 C C . THR A 1 165 ? -5.719 7.262 -1.21 1 98.69 165 THR A C 1
ATOM 1300 O O . THR A 1 165 ? -5.762 8.461 -0.935 1 98.69 165 THR A O 1
ATOM 1303 N N . ALA A 1 166 ? -5.895 6.777 -2.443 1 98.5 166 ALA A N 1
ATOM 1304 C CA . ALA A 1 166 ? -6.219 7.676 -3.549 1 98.5 166 ALA A CA 1
ATOM 1305 C C . ALA A 1 166 ? -7.539 8.398 -3.299 1 98.5 166 ALA A C 1
ATOM 1307 O O . ALA A 1 166 ? -7.648 9.602 -3.541 1 98.5 166 ALA A O 1
ATOM 1308 N N . TYR A 1 167 ? -8.5 7.711 -2.789 1 98 167 TYR A N 1
ATOM 1309 C CA . TYR A 1 167 ? -9.773 8.328 -2.459 1 98 167 TYR A CA 1
ATOM 1310 C C . TYR A 1 167 ? -9.602 9.406 -1.393 1 98 167 TYR A C 1
ATOM 1312 O O . TYR A 1 167 ? -10.141 10.508 -1.524 1 98 167 TYR A O 1
ATOM 1320 N N . ASN A 1 168 ? -8.844 9.023 -0.341 1 97.31 168 ASN A N 1
ATOM 1321 C CA . ASN A 1 168 ? -8.602 9.953 0.755 1 97.31 168 ASN A CA 1
ATOM 1322 C C . ASN A 1 168 ? -7.879 11.211 0.275 1 97.31 168 ASN A C 1
ATOM 1324 O O . ASN A 1 168 ? -8.102 12.305 0.801 1 97.31 168 ASN A O 1
ATOM 1328 N N . ALA A 1 169 ? -7.047 11.055 -0.723 1 97.12 169 ALA A N 1
ATOM 1329 C CA . ALA A 1 169 ? -6.254 12.164 -1.25 1 97.12 169 ALA A CA 1
ATOM 1330 C C . ALA A 1 169 ? -7.039 12.953 -2.293 1 97.12 169 ALA A C 1
ATOM 1332 O O . ALA A 1 169 ? -6.555 13.953 -2.814 1 97.12 169 ALA A O 1
ATOM 1333 N N . GLY A 1 170 ? -8.227 12.508 -2.699 1 96.12 170 GLY A N 1
ATOM 1334 C CA . GLY A 1 170 ? -9.062 13.195 -3.674 1 96.12 170 GLY A CA 1
ATOM 1335 C C . GLY A 1 170 ? -8.797 12.75 -5.102 1 96.12 170 GLY A C 1
ATOM 1336 O O . GLY A 1 170 ? -9.18 13.438 -6.051 1 96.12 170 GLY A O 1
ATOM 1337 N N . ALA A 1 171 ? -8.023 11.711 -5.285 1 97.31 171 ALA A N 1
ATOM 1338 C CA . ALA A 1 171 ? -7.773 11.156 -6.613 1 97.31 171 ALA A CA 1
ATOM 1339 C C . ALA A 1 171 ? -8.82 10.117 -6.98 1 97.31 171 ALA A C 1
ATOM 1341 O O . ALA A 1 171 ? -8.508 8.93 -7.109 1 97.31 171 ALA A O 1
ATOM 1342 N N . ASP A 1 172 ? -9.938 10.469 -7.363 1 96.5 172 ASP A N 1
ATOM 1343 C CA . ASP A 1 172 ? -11.086 9.594 -7.539 1 96.5 172 ASP A CA 1
ATOM 1344 C C . ASP A 1 172 ? -10.891 8.664 -8.734 1 96.5 172 ASP A C 1
ATOM 1346 O O . ASP A 1 172 ? -11.195 7.469 -8.648 1 96.5 172 ASP A O 1
ATOM 1350 N N . GLN A 1 173 ? -10.414 9.172 -9.758 1 96.81 173 GLN A N 1
ATOM 1351 C CA . GLN A 1 173 ? -10.227 8.344 -10.945 1 96.81 173 GLN A CA 1
ATOM 1352 C C . GLN A 1 173 ? -9.219 7.23 -10.68 1 96.81 173 GLN A C 1
ATOM 1354 O O . GLN A 1 173 ? -9.422 6.09 -11.094 1 96.81 173 GLN A O 1
ATOM 1359 N N . ALA A 1 174 ? -8.164 7.645 -10.055 1 97.06 174 ALA A N 1
ATOM 1360 C CA . ALA A 1 174 ? -7.152 6.645 -9.719 1 97.06 174 ALA A CA 1
ATOM 1361 C C . ALA A 1 174 ? -7.73 5.57 -8.805 1 97.06 174 ALA A C 1
ATOM 1363 O O . ALA A 1 174 ? -7.426 4.383 -8.961 1 97.06 174 ALA A O 1
ATOM 1364 N N . SER A 1 175 ? -8.531 5.949 -7.844 1 98.31 175 SER A N 1
ATOM 1365 C CA . SER A 1 175 ? -9.172 5.016 -6.922 1 98.31 175 SER A CA 1
ATOM 1366 C C . SER A 1 175 ? -10.062 4.031 -7.668 1 98.31 175 SER A C 1
ATOM 1368 O O . SER A 1 175 ? -9.969 2.818 -7.465 1 98.31 175 SER A O 1
ATOM 1370 N N . VAL A 1 176 ? -10.859 4.477 -8.555 1 97.88 176 VAL A N 1
ATOM 1371 C CA . VAL A 1 176 ? -11.797 3.645 -9.305 1 97.88 176 VAL A CA 1
ATOM 1372 C C . VAL A 1 176 ? -11.031 2.676 -10.203 1 97.88 176 VAL A C 1
ATOM 1374 O O . VAL A 1 176 ? -11.375 1.494 -10.289 1 97.88 176 VAL A O 1
ATOM 1377 N N . THR A 1 177 ? -10.047 3.16 -10.852 1 97.12 177 THR A N 1
ATOM 1378 C CA . THR A 1 177 ? -9.234 2.311 -11.719 1 97.12 177 THR A CA 1
ATOM 1379 C C . THR A 1 177 ? -8.586 1.187 -10.922 1 97.12 177 THR A C 1
ATOM 1381 O O . THR A 1 177 ? -8.555 0.037 -11.367 1 97.12 177 THR A O 1
ATOM 1384 N N . ALA A 1 178 ? -8.047 1.588 -9.766 1 97.94 178 ALA A N 1
ATOM 1385 C CA . ALA A 1 178 ? -7.414 0.578 -8.922 1 97.94 178 ALA A CA 1
ATOM 1386 C C . ALA A 1 178 ? -8.422 -0.475 -8.477 1 97.94 178 ALA A C 1
ATOM 1388 O O . ALA A 1 178 ? -8.133 -1.673 -8.492 1 97.94 178 ALA A O 1
ATOM 1389 N N . GLN A 1 179 ? -9.594 -0.078 -8.133 1 98.25 179 GLN 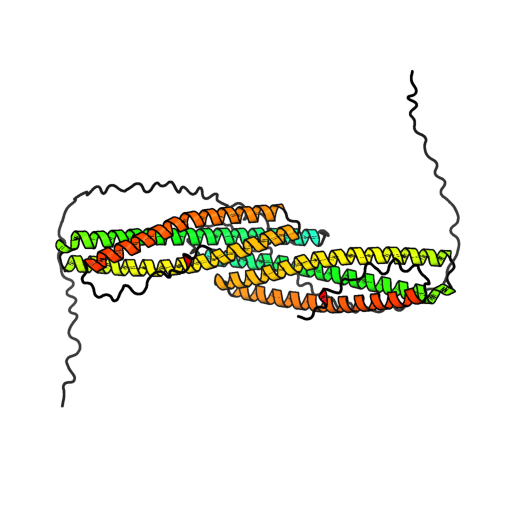A N 1
ATOM 1390 C CA . GLN A 1 179 ? -10.648 -0.996 -7.711 1 98.25 179 GLN A CA 1
ATOM 1391 C C . GLN A 1 179 ? -11.062 -1.918 -8.852 1 98.25 179 GLN A C 1
ATOM 1393 O O . GLN A 1 179 ? -11.289 -3.111 -8.641 1 98.25 179 GLN A O 1
ATOM 1398 N N . THR A 1 180 ? -11.156 -1.41 -9.977 1 97.38 180 THR A N 1
ATOM 1399 C CA . THR A 1 180 ? -11.516 -2.205 -1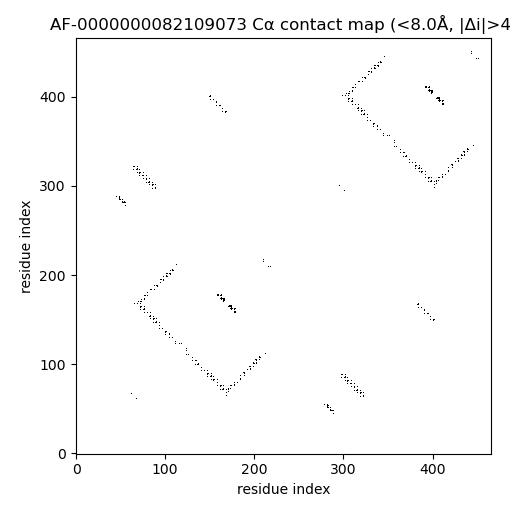1.141 1 97.38 180 THR A CA 1
ATOM 1400 C C . THR A 1 180 ? -10.438 -3.24 -11.453 1 97.38 180 THR A C 1
ATOM 1402 O O . THR A 1 180 ? -10.75 -4.395 -11.75 1 97.38 180 THR A O 1
ATOM 1405 N N . SER A 1 181 ? -9.219 -2.789 -11.414 1 97.81 181 SER A N 1
ATOM 1406 C CA . SER A 1 181 ? -8.109 -3.713 -11.648 1 97.81 181 SER A CA 1
ATOM 1407 C C . SER A 1 181 ? -8.117 -4.852 -10.633 1 97.81 181 SER A C 1
ATOM 1409 O O . SER A 1 181 ? -7.812 -5.996 -10.969 1 97.81 181 SER A O 1
ATOM 1411 N N . LEU A 1 182 ? -8.445 -4.531 -9.422 1 98.06 182 LEU A N 1
ATOM 1412 C CA . LEU A 1 182 ? -8.539 -5.531 -8.367 1 98.06 182 LEU A CA 1
ATOM 1413 C C . LEU A 1 182 ? -9.602 -6.574 -8.695 1 98.06 182 LEU A C 1
ATOM 1415 O O . LEU A 1 182 ? -9.359 -7.773 -8.57 1 98.06 182 LEU A O 1
ATOM 1419 N N . GLN A 1 183 ? -10.695 -6.145 -9.148 1 97.12 183 GLN A N 1
ATOM 1420 C CA . GLN A 1 183 ? -11.805 -7.035 -9.477 1 97.12 183 GLN A CA 1
ATOM 1421 C C . GLN A 1 183 ? -11.453 -7.941 -10.656 1 97.12 183 GLN A C 1
ATOM 1423 O O . GLN A 1 183 ? -11.734 -9.141 -10.625 1 97.12 183 GLN A O 1
ATOM 1428 N N . VAL A 1 184 ? -10.859 -7.363 -11.648 1 97.25 184 VAL A N 1
ATOM 1429 C CA . VAL A 1 184 ? -10.469 -8.125 -12.836 1 97.25 184 VAL A CA 1
ATOM 1430 C C . VAL A 1 184 ? -9.445 -9.188 -12.453 1 97.25 184 VAL A C 1
ATOM 1432 O O . VAL A 1 184 ? -9.555 -10.344 -12.875 1 97.25 184 VAL A O 1
ATOM 1435 N N . ALA A 1 185 ? -8.438 -8.781 -11.68 1 97.81 185 ALA A N 1
ATOM 1436 C CA . ALA A 1 185 ? -7.402 -9.719 -11.258 1 97.81 185 ALA A CA 1
ATOM 1437 C C . ALA A 1 185 ? -8.008 -10.867 -10.453 1 97.81 185 ALA A C 1
ATOM 1439 O O . ALA A 1 185 ? -7.672 -12.031 -10.672 1 97.81 185 ALA A O 1
ATOM 1440 N N . GLN A 1 186 ? -8.836 -10.578 -9.531 1 97.56 186 GLN A N 1
ATOM 1441 C CA . GLN A 1 186 ? -9.469 -11.594 -8.703 1 97.56 186 GLN A CA 1
ATOM 1442 C C . GLN A 1 186 ? -10.32 -12.539 -9.539 1 97.56 186 GLN A C 1
ATOM 1444 O O . GLN A 1 186 ? -10.312 -13.758 -9.32 1 9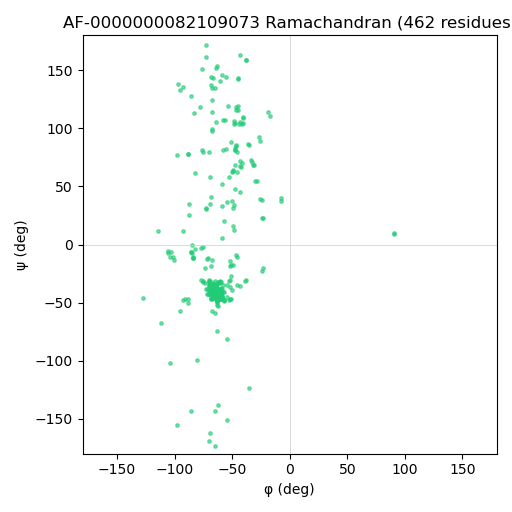7.56 186 GLN A O 1
ATOM 1449 N N . SER A 1 187 ? -11.07 -12.031 -10.523 1 96.38 187 SER A N 1
ATOM 1450 C CA . SER A 1 187 ? -11.883 -12.859 -11.391 1 96.38 187 SER A CA 1
ATOM 1451 C C . SER A 1 187 ? -11.023 -13.82 -12.203 1 96.38 187 SER A C 1
ATOM 1453 O O . SER A 1 187 ? -11.359 -15 -12.352 1 96.38 187 SER A O 1
ATOM 1455 N N . HIS A 1 188 ? -9.93 -13.32 -12.641 1 95.25 188 HIS A N 1
ATOM 1456 C CA . HIS A 1 188 ? -9.016 -14.141 -13.43 1 95.25 188 HIS A CA 1
ATOM 1457 C C . HIS A 1 188 ? -8.43 -15.281 -12.602 1 95.25 188 HIS A C 1
ATOM 1459 O O . HIS A 1 188 ? -8.398 -16.422 -13.055 1 95.25 188 HIS A O 1
ATOM 1465 N N . VAL A 1 189 ? -8.008 -14.984 -11.43 1 97.69 189 VAL A N 1
ATOM 1466 C CA . VAL A 1 189 ? -7.363 -15.984 -10.586 1 97.69 189 VAL A CA 1
ATOM 1467 C C . VAL A 1 189 ? -8.391 -17.016 -10.125 1 97.69 189 VAL A C 1
ATOM 1469 O O . VAL A 1 189 ? -8.094 -18.203 -10.039 1 97.69 189 VAL A O 1
ATOM 1472 N N . ASN A 1 190 ? -9.609 -16.547 -9.883 1 95.88 190 ASN A N 1
ATOM 1473 C CA . ASN A 1 190 ? -10.656 -17.469 -9.453 1 95.88 190 ASN A CA 1
ATOM 1474 C C . ASN A 1 190 ? -10.969 -18.5 -10.531 1 95.88 190 ASN A C 1
ATOM 1476 O O . ASN A 1 190 ? -11.203 -19.672 -10.219 1 95.88 190 ASN A O 1
ATOM 1480 N N . GLN A 1 191 ? -10.93 -18.172 -11.742 1 93.19 191 GLN A N 1
ATOM 1481 C CA . GLN A 1 191 ? -11.188 -19.094 -12.844 1 93.19 191 GLN A CA 1
ATOM 1482 C C . GLN A 1 191 ? -10.133 -20.188 -12.906 1 93.19 191 GLN A C 1
ATOM 1484 O O . GLN A 1 191 ? -10.453 -21.375 -13.062 1 93.19 191 GLN A O 1
ATOM 1489 N N . ILE A 1 192 ? -8.961 -19.781 -12.75 1 95.75 192 ILE A N 1
ATOM 1490 C CA . ILE A 1 192 ? -7.879 -20.766 -12.852 1 95.75 192 ILE A CA 1
ATOM 1491 C C . ILE A 1 192 ? -7.82 -21.594 -11.578 1 95.75 192 ILE A C 1
ATOM 1493 O O . ILE A 1 192 ? -7.41 -22.766 -11.617 1 95.75 192 ILE A O 1
ATOM 1497 N N . ARG A 1 193 ? -8.172 -21.047 -10.492 1 95.44 193 ARG A N 1
ATOM 1498 C CA . ARG A 1 193 ? -8.195 -21.766 -9.227 1 95.44 193 ARG A CA 1
ATOM 1499 C C . ARG A 1 193 ? -9.156 -22.953 -9.281 1 95.44 193 ARG A C 1
ATOM 1501 O O . ARG A 1 193 ? -8.891 -24 -8.703 1 95.44 193 ARG A O 1
ATOM 1508 N N . GLN A 1 194 ? -10.211 -22.859 -10.016 1 95.12 194 GLN A N 1
ATOM 1509 C CA . GLN A 1 194 ? -11.148 -23.969 -10.203 1 95.12 194 GLN A CA 1
ATOM 1510 C C . GLN A 1 194 ? -10.492 -25.125 -10.953 1 95.12 194 GLN A C 1
ATOM 1512 O O . GLN A 1 194 ? -10.68 -26.281 -10.594 1 95.12 194 GLN A O 1
ATOM 1517 N N . LEU A 1 195 ? -9.75 -24.766 -11.961 1 94.88 195 LEU A N 1
ATOM 1518 C CA . LEU A 1 195 ? -9.031 -25.797 -12.703 1 94.88 195 LEU A CA 1
ATOM 1519 C C . LEU A 1 195 ? -7.98 -26.469 -11.82 1 94.88 195 LEU A C 1
ATOM 1521 O O . LEU A 1 195 ? -7.781 -27.688 -11.906 1 94.88 195 LEU A O 1
ATOM 1525 N N . PHE A 1 196 ? -7.414 -25.625 -11.023 1 95.75 196 PHE A N 1
ATOM 1526 C CA . PHE A 1 196 ? -6.43 -26.125 -10.07 1 95.75 196 PHE A CA 1
ATOM 1527 C C . PHE A 1 196 ? -7.055 -27.125 -9.117 1 95.75 196 PHE A C 1
ATOM 1529 O O . PHE A 1 196 ? -6.504 -28.219 -8.906 1 95.75 196 PHE A O 1
ATOM 1536 N N . MET A 1 197 ? -8.164 -26.859 -8.625 1 95.94 197 MET A N 1
ATOM 1537 C CA . MET A 1 197 ? -8.844 -27.734 -7.684 1 95.94 197 MET A CA 1
ATOM 1538 C C . MET A 1 197 ? -9.289 -29.016 -8.367 1 95.94 197 MET A C 1
ATOM 1540 O O . MET A 1 197 ? -9.203 -30.109 -7.785 1 95.94 197 MET A O 1
ATOM 1544 N N . GLU A 1 198 ? -9.727 -28.969 -9.5 1 95.81 198 GLU A N 1
ATOM 1545 C CA . GLU A 1 198 ? -10.141 -30.141 -10.25 1 95.81 198 GLU A CA 1
ATOM 1546 C C . GLU A 1 198 ? -8.953 -31.047 -10.547 1 95.81 198 GLU A C 1
ATOM 1548 O O . GLU A 1 198 ? -9.055 -32.281 -10.43 1 95.81 198 GLU A O 1
ATOM 1553 N N . ALA A 1 199 ? -7.891 -30.375 -10.945 1 96.25 199 ALA A N 1
ATOM 1554 C CA . ALA A 1 199 ? -6.68 -31.141 -11.219 1 96.25 199 ALA A CA 1
ATOM 1555 C C . ALA A 1 199 ? -6.203 -31.875 -9.969 1 96.25 199 ALA A C 1
ATOM 1557 O O . ALA A 1 199 ? -5.797 -33.031 -10.039 1 96.25 199 ALA A O 1
ATOM 1558 N N . GLU A 1 200 ? -6.277 -31.234 -8.852 1 95.69 200 GLU A N 1
ATOM 1559 C CA . GLU A 1 200 ? -5.863 -31.844 -7.598 1 95.69 200 GLU A CA 1
ATOM 1560 C C . GLU A 1 200 ? -6.766 -33.031 -7.234 1 95.69 200 GLU A C 1
ATOM 1562 O O . GLU A 1 200 ? -6.297 -34.031 -6.711 1 95.69 200 GLU A O 1
ATOM 1567 N N . LYS A 1 201 ? -7.988 -32.906 -7.477 1 95.69 201 LYS A N 1
ATOM 1568 C CA . LYS A 1 201 ? -8.922 -34 -7.238 1 95.69 201 LYS A CA 1
ATOM 1569 C C . LYS A 1 201 ? -8.602 -35.219 -8.125 1 95.69 201 LYS A C 1
ATOM 1571 O O . LYS A 1 201 ? -8.578 -36.344 -7.648 1 95.69 201 LYS A O 1
ATOM 1576 N N . ASN A 1 202 ? -8.336 -35 -9.406 1 94.62 202 ASN A N 1
ATOM 1577 C CA . ASN A 1 202 ? -7.973 -36.062 -10.336 1 94.62 202 ASN A CA 1
ATOM 1578 C C . ASN A 1 202 ? -6.684 -36.781 -9.914 1 94.62 202 ASN A C 1
ATOM 1580 O O . ASN A 1 202 ? -6.555 -38 -10.07 1 94.62 202 ASN A O 1
ATOM 1584 N N . LEU A 1 203 ? -5.781 -35.938 -9.461 1 95.31 203 LEU A N 1
ATOM 1585 C CA . LEU A 1 203 ? -4.516 -36.531 -9.008 1 95.31 203 LEU A CA 1
ATOM 1586 C C . LEU A 1 203 ? -4.734 -37.438 -7.812 1 95.31 203 LEU A C 1
ATOM 1588 O O . LEU A 1 203 ? -4.168 -38.531 -7.754 1 95.31 203 LEU A O 1
ATOM 1592 N N . LYS A 1 204 ? -5.516 -37 -6.867 1 93.62 204 LYS A N 1
ATOM 1593 C CA . LYS A 1 204 ? -5.832 -37.812 -5.703 1 93.62 204 LYS A CA 1
ATOM 1594 C C . LYS A 1 204 ? -6.516 -39.125 -6.113 1 93.62 204 LYS A C 1
ATOM 1596 O O . LYS A 1 204 ? -6.207 -40.188 -5.582 1 93.62 204 LYS A O 1
ATOM 1601 N N . GLU A 1 205 ? -7.41 -39.094 -7.078 1 90.94 205 GLU A N 1
ATOM 1602 C CA . GLU A 1 205 ? -8.109 -40.281 -7.57 1 90.94 205 GLU A CA 1
ATOM 1603 C C . GLU A 1 205 ? -7.156 -41.219 -8.289 1 90.94 205 GLU A C 1
ATOM 1605 O O . GLU A 1 205 ? -7.254 -42.438 -8.148 1 90.94 205 GLU A O 1
ATOM 1610 N N . SER A 1 206 ? -6.25 -40.688 -9.016 1 89.5 206 SER A N 1
ATOM 1611 C CA . SER A 1 206 ? -5.289 -41.5 -9.742 1 89.5 206 SER A CA 1
ATOM 1612 C C . SER A 1 206 ? -4.34 -42.219 -8.789 1 89.5 206 SER A C 1
ATOM 1614 O O . SER A 1 206 ? -3.939 -43.344 -9.039 1 89.5 206 SER A O 1
ATOM 1616 N N . LYS A 1 207 ? -3.982 -41.531 -7.715 1 86.62 207 LYS A N 1
ATOM 1617 C CA . LYS A 1 207 ? -3.125 -42.156 -6.707 1 86.62 207 LYS A CA 1
ATOM 1618 C C . LYS A 1 207 ? -3.838 -43.312 -6.016 1 86.62 207 LYS A C 1
ATOM 1620 O O . LYS A 1 207 ? -3.223 -44.344 -5.727 1 86.62 207 LYS A O 1
ATOM 1625 N N . ALA A 1 208 ? -5.078 -43.188 -5.758 1 80.75 208 ALA A N 1
ATOM 1626 C CA . ALA A 1 208 ? -5.852 -44.25 -5.121 1 80.75 208 ALA A CA 1
ATOM 1627 C C . ALA A 1 208 ? -5.934 -45.469 -6.016 1 80.75 208 ALA A C 1
ATOM 1629 O O . ALA A 1 208 ? -5.828 -46.594 -5.535 1 80.75 208 ALA A O 1
ATOM 1630 N N . GLU A 1 209 ? -6.102 -45.375 -7.281 1 77.44 209 GLU A N 1
ATOM 1631 C CA . GLU A 1 209 ? -6.168 -46.469 -8.234 1 77.44 209 GLU A CA 1
ATOM 1632 C C . GLU A 1 209 ? -4.82 -47.188 -8.352 1 77.44 209 GLU A C 1
ATOM 1634 O O . GLU A 1 209 ? -4.766 -48.406 -8.43 1 77.44 209 GLU A O 1
ATOM 1639 N N . ASP A 1 210 ? -3.785 -46.5 -8.297 1 71.06 210 ASP A N 1
ATOM 1640 C CA . ASP A 1 210 ? -2.439 -47.031 -8.391 1 71.06 210 ASP A CA 1
ATOM 1641 C C . ASP A 1 210 ? -2.1 -47.875 -7.148 1 71.06 210 ASP A C 1
ATOM 1643 O O . ASP A 1 210 ? -1.503 -48.938 -7.254 1 71.06 210 ASP A O 1
ATOM 1647 N N . SER A 1 211 ? -2.428 -47.312 -5.98 1 70.06 211 SER A N 1
ATOM 1648 C CA . SER A 1 211 ? -2.123 -48.031 -4.734 1 70.06 211 SER A CA 1
ATOM 1649 C C . SER A 1 211 ? -2.85 -49.375 -4.656 1 70.06 211 SER A C 1
ATOM 1651 O O . SER A 1 211 ? -2.34 -50.312 -4.066 1 70.06 211 SER A O 1
ATOM 1653 N N . GLN A 1 212 ? -4.012 -49.531 -5.184 1 65.19 212 GLN A N 1
ATOM 1654 C CA . GLN A 1 212 ? -4.77 -50.781 -5.184 1 65.19 212 GLN A CA 1
ATOM 1655 C C . GLN A 1 212 ? -4.113 -51.812 -6.086 1 65.19 212 GLN A C 1
ATOM 1657 O O . GLN A 1 212 ? -4.152 -53 -5.793 1 65.19 212 GLN A O 1
ATOM 1662 N N . ARG A 1 213 ? -3.605 -51.281 -7.113 1 60.81 213 ARG A N 1
ATOM 1663 C CA . ARG A 1 213 ? -3.033 -52.25 -8.047 1 60.81 213 ARG A CA 1
ATOM 1664 C C . ARG A 1 213 ? -1.561 -52.5 -7.746 1 60.81 213 ARG A C 1
ATOM 1666 O O . ARG A 1 213 ? -1.071 -53.625 -7.898 1 60.81 213 ARG A O 1
ATOM 1673 N N . ILE A 1 214 ? -0.862 -51.281 -7.547 1 56.03 214 ILE A N 1
ATOM 1674 C CA . ILE A 1 214 ? 0.552 -51.5 -7.258 1 56.03 214 ILE A CA 1
ATOM 1675 C C . ILE A 1 214 ? 0.716 -52 -5.824 1 56.03 214 ILE A C 1
ATOM 1677 O O . ILE A 1 214 ? 0.295 -51.344 -4.875 1 56.03 214 ILE A O 1
ATOM 1681 N N . LYS A 1 215 ? 0.517 -53.25 -5.402 1 50.22 215 LYS A N 1
ATOM 1682 C CA . LYS A 1 215 ? 1.124 -53.656 -4.145 1 50.22 215 LYS A CA 1
ATOM 1683 C C . LYS A 1 215 ? 2.34 -52.812 -3.807 1 50.22 215 LYS A C 1
ATOM 1685 O O . LYS A 1 215 ? 3.389 -53.312 -3.422 1 50.22 215 LYS A O 1
ATOM 1690 N N . LEU A 1 216 ? 2.533 -51.594 -4.293 1 46.31 216 LEU A N 1
ATOM 1691 C CA . LEU A 1 216 ? 3.74 -50.812 -4.094 1 46.31 216 LEU A CA 1
ATOM 1692 C C . LEU A 1 216 ? 3.879 -50.375 -2.635 1 46.31 216 LEU A C 1
ATOM 1694 O O . LEU A 1 216 ? 2.879 -50.25 -1.927 1 46.31 216 LEU A O 1
ATOM 1698 N N . PRO A 1 217 ? 5.07 -50.406 -1.922 1 42.25 217 PRO A N 1
ATOM 1699 C CA . PRO A 1 217 ? 5.258 -50 -0.526 1 42.25 217 PRO A CA 1
ATOM 1700 C C . PRO A 1 217 ? 4.598 -48.656 -0.209 1 42.25 217 PRO A C 1
ATOM 1702 O O . PRO A 1 217 ? 4.551 -47.781 -1.065 1 42.25 217 PRO A O 1
ATOM 1705 N N . ALA A 1 218 ? 3.588 -48.438 0.648 1 41.47 218 ALA A N 1
ATOM 1706 C CA . ALA A 1 218 ? 2.85 -47.375 1.324 1 41.47 218 ALA A CA 1
ATOM 1707 C C . ALA A 1 218 ? 3.682 -46.125 1.415 1 41.47 218 ALA A C 1
ATOM 1709 O O . ALA A 1 218 ? 3.209 -45.094 1.919 1 41.47 218 ALA A O 1
ATOM 1710 N N . ALA A 1 219 ? 4.918 -46.031 1.33 1 41.78 219 ALA A N 1
ATOM 1711 C CA . ALA A 1 219 ? 5.797 -44.969 1.781 1 41.78 219 ALA A CA 1
ATOM 1712 C C . ALA A 1 219 ? 5.535 -43.688 1.005 1 41.78 219 ALA A C 1
ATOM 1714 O O . ALA A 1 219 ? 5.816 -42.594 1.495 1 41.78 219 ALA A O 1
ATOM 1715 N N . MET A 1 220 ? 5.191 -43.594 -0.198 1 39.84 220 MET A N 1
ATOM 1716 C CA . MET A 1 220 ? 5.195 -42.312 -0.913 1 39.84 220 MET A CA 1
ATOM 1717 C C . MET A 1 220 ? 3.896 -41.562 -0.671 1 39.84 220 MET A C 1
ATOM 1719 O O . MET A 1 220 ? 3.66 -40.531 -1.283 1 39.84 220 MET A O 1
ATOM 1723 N N . GLU A 1 221 ? 2.822 -42.062 -0.033 1 40.66 221 GLU A N 1
ATOM 1724 C CA . GLU A 1 221 ? 1.544 -41.375 0.206 1 40.66 221 GLU A CA 1
ATOM 1725 C C . GLU A 1 221 ? 1.729 -40.094 1.021 1 40.66 221 GLU A C 1
ATOM 1727 O O . GLU A 1 221 ? 0.793 -39.312 1.174 1 40.66 221 GLU A O 1
ATOM 1732 N N . GLU A 1 222 ? 2.693 -39.969 1.948 1 40.12 222 GLU A N 1
ATOM 1733 C CA . GLU A 1 222 ? 2.604 -39 3.023 1 40.12 222 GLU A CA 1
ATOM 1734 C C . GLU A 1 222 ? 2.539 -37.594 2.467 1 40.12 222 GLU A C 1
ATOM 1736 O O . GLU A 1 222 ? 2.24 -36.625 3.201 1 40.12 222 GLU A O 1
ATOM 1741 N N . GLU A 1 223 ? 3.324 -37.281 1.491 1 42.75 223 GLU A N 1
ATOM 1742 C CA . GLU A 1 223 ? 3.527 -35.844 1.406 1 42.75 223 GLU A CA 1
ATOM 1743 C C . GLU A 1 223 ? 2.281 -35.125 0.875 1 42.75 223 GLU A C 1
ATOM 1745 O O . GLU A 1 223 ? 2.219 -34.781 -0.303 1 42.75 223 GLU A O 1
ATOM 1750 N N . ASP A 1 224 ? 1.035 -35.469 1.041 1 41.97 224 ASP A N 1
ATOM 1751 C CA . ASP A 1 224 ? -0.284 -35 0.629 1 41.97 224 ASP A CA 1
ATOM 1752 C C . ASP A 1 224 ? -0.403 -33.5 0.791 1 41.97 224 ASP A C 1
ATOM 1754 O O . ASP A 1 224 ? 0.31 -32.906 1.597 1 41.97 224 ASP A O 1
ATOM 1758 N N . VAL A 1 225 ? -1.139 -32.844 -0.235 1 43.56 225 VAL A N 1
ATOM 1759 C CA . VAL A 1 225 ? -1.62 -31.469 -0.447 1 43.56 225 VAL A CA 1
ATOM 1760 C C . VAL A 1 225 ? -2.316 -30.969 0.815 1 43.56 225 VAL A C 1
ATOM 1762 O O . VAL A 1 225 ? -3.234 -31.609 1.326 1 43.56 225 VAL A O 1
ATOM 1765 N N . PRO A 1 226 ? -1.757 -30.094 1.612 1 41.06 226 PRO A N 1
ATOM 1766 C CA . PRO A 1 226 ? -2.41 -29.531 2.797 1 41.06 226 PRO A CA 1
ATOM 1767 C C . PRO A 1 226 ? -3.844 -29.078 2.523 1 41.06 226 PRO A C 1
ATOM 1769 O O . PRO A 1 226 ? -4.133 -28.547 1.445 1 41.06 226 PRO A O 1
ATOM 1772 N N . GLU A 1 227 ? -4.898 -29.625 3.162 1 37.25 227 GLU A N 1
ATOM 1773 C CA . GLU A 1 227 ? -6.328 -29.328 3.262 1 37.25 227 GLU A CA 1
ATOM 1774 C C . GLU A 1 227 ? -6.57 -27.844 3.514 1 37.25 227 GLU A C 1
ATOM 1776 O O . GLU A 1 227 ? -7.715 -27.391 3.549 1 37.25 227 GLU A O 1
ATOM 1781 N N . ALA A 1 228 ? -5.629 -27.094 3.799 1 39.81 228 ALA A N 1
ATOM 1782 C CA . ALA A 1 228 ? -5.949 -25.812 4.414 1 39.81 228 ALA A CA 1
ATOM 1783 C C . ALA A 1 228 ? -6.82 -24.969 3.492 1 39.81 228 ALA A C 1
ATOM 1785 O O . ALA A 1 228 ? -7.48 -24.031 3.941 1 39.81 228 ALA A O 1
ATOM 1786 N N . TYR A 1 229 ? -6.598 -24.844 2.205 1 36.97 229 TYR A N 1
ATOM 1787 C CA . TYR A 1 229 ? -7.305 -23.781 1.505 1 36.97 229 TYR A CA 1
ATOM 1788 C C . TYR A 1 229 ? -8.766 -24.156 1.28 1 36.97 229 TYR A C 1
ATOM 1790 O O . TYR A 1 229 ? -9.469 -23.484 0.515 1 36.97 229 TYR A O 1
ATOM 1798 N N . LEU A 1 230 ? -9.203 -25.312 1.658 1 33.31 230 LEU A N 1
ATOM 1799 C CA . LEU A 1 230 ? -10.625 -25.594 1.485 1 33.31 230 LEU A CA 1
ATOM 1800 C C . LEU A 1 230 ? -11.461 -24.797 2.486 1 33.31 230 LEU A C 1
ATOM 1802 O O . LEU A 1 230 ? -12.656 -25.078 2.658 1 33.31 230 LEU A O 1
ATOM 1806 N N . ARG A 1 231 ? -10.906 -24.188 3.498 1 32.41 231 ARG A N 1
ATOM 1807 C CA . ARG A 1 231 ? -11.875 -23.625 4.434 1 32.41 231 ARG A CA 1
ATOM 1808 C C . ARG A 1 231 ? -12.648 -22.469 3.805 1 32.41 231 ARG A C 1
ATOM 1810 O O . ARG A 1 231 ? -12.047 -21.531 3.287 1 32.41 231 ARG A O 1
ATOM 1817 N N . GLU A 1 232 ? -13.836 -22.703 3.307 1 32.16 232 GLU A N 1
ATOM 1818 C CA . GLU A 1 232 ? -14.953 -21.828 2.965 1 32.16 232 GLU A CA 1
ATOM 1819 C C . GLU A 1 232 ? -15.164 -20.75 4.031 1 32.16 232 GLU A C 1
ATOM 1821 O O . GLU A 1 232 ? -15.484 -21.078 5.18 1 32.16 232 GLU A O 1
ATOM 1826 N N . ASP A 1 233 ? -14.336 -19.719 4.246 1 27.73 233 ASP A N 1
ATOM 1827 C CA . ASP A 1 233 ? -15.031 -18.641 4.934 1 27.73 233 ASP A CA 1
ATOM 1828 C C . ASP A 1 233 ? -16.188 -18.094 4.082 1 27.73 233 ASP A C 1
ATOM 1830 O O . ASP A 1 233 ? -16.047 -17.984 2.861 1 27.73 233 ASP A O 1
ATOM 1834 N N . MET B 1 1 ? -52 46.625 -20.109 1 20.44 1 MET B N 1
ATOM 1835 C CA . MET B 1 1 ? -50.938 47.625 -20.406 1 20.44 1 MET B CA 1
ATOM 1836 C C . MET B 1 1 ? -49.656 47.25 -19.719 1 20.44 1 MET B C 1
ATOM 1838 O O . MET B 1 1 ? -49.625 46.469 -18.766 1 20.44 1 MET B O 1
ATOM 1842 N N . SER B 1 2 ? -48.406 48.188 -19.859 1 21.67 2 SER B N 1
ATOM 1843 C CA . SER B 1 2 ? -46.969 48.312 -20.125 1 21.67 2 SER B CA 1
ATOM 1844 C C . SER B 1 2 ? -46.188 48.281 -18.844 1 21.67 2 SER B C 1
ATOM 1846 O O . SER B 1 2 ? -44.969 48.5 -18.859 1 21.67 2 SER B O 1
ATOM 1848 N N . ALA B 1 3 ? -46.594 47.969 -17.688 1 25.02 3 ALA B N 1
ATOM 1849 C CA . ALA B 1 3 ? -45.75 48.625 -16.672 1 25.02 3 ALA B CA 1
ATOM 1850 C C . ALA B 1 3 ? -44.344 48.031 -16.656 1 25.02 3 ALA B C 1
ATOM 1852 O O . ALA B 1 3 ? -44.094 47.031 -15.992 1 25.02 3 ALA B O 1
ATOM 1853 N N . PHE B 1 4 ? -43.531 48.031 -17.797 1 21.98 4 PHE B N 1
ATOM 1854 C CA . PHE B 1 4 ? -42.188 47.531 -18.172 1 21.98 4 PHE B CA 1
ATOM 1855 C C . PHE B 1 4 ? -41.125 48.312 -17.406 1 21.98 4 PHE B C 1
ATOM 1857 O O . PHE B 1 4 ? -39.938 48.125 -17.641 1 21.98 4 PHE B O 1
ATOM 1864 N N . ARG B 1 5 ? -41.312 49.5 -16.688 1 23.28 5 ARG B N 1
ATOM 1865 C CA . ARG B 1 5 ? -40.156 50.375 -16.797 1 23.28 5 ARG B CA 1
ATOM 1866 C C . ARG B 1 5 ? -38.906 49.719 -16.25 1 23.28 5 ARG B C 1
ATOM 1868 O O . ARG B 1 5 ? -38.938 49.094 -15.172 1 23.28 5 ARG B O 1
ATOM 1875 N N . ARG B 1 6 ? -37.531 49.844 -16.891 1 23.53 6 ARG B N 1
ATOM 1876 C CA . ARG B 1 6 ? -36.156 49.531 -17.266 1 23.53 6 ARG B CA 1
ATOM 1877 C C . ARG B 1 6 ? -35.188 49.906 -16.172 1 23.53 6 ARG B C 1
ATOM 1879 O O . ARG B 1 6 ? -34.375 49.094 -15.734 1 23.53 6 ARG B O 1
ATOM 1886 N N . VAL B 1 7 ? -34.375 51.219 -16.219 1 21.92 7 VAL B N 1
ATOM 1887 C CA . VAL B 1 7 ? -33.031 51.562 -16.688 1 21.92 7 VAL B CA 1
ATOM 1888 C C . VAL B 1 7 ? -32.062 51.594 -15.5 1 21.92 7 VAL B C 1
ATOM 1890 O O . VAL B 1 7 ? -32.5 51.719 -14.352 1 21.92 7 VAL B O 1
ATOM 1893 N N . PHE B 1 8 ? -30.641 52.5 -15.531 1 19.91 8 PHE B N 1
ATOM 1894 C CA . PHE B 1 8 ? -29.203 52.562 -15.773 1 19.91 8 PHE B CA 1
ATOM 1895 C C . PHE B 1 8 ? -28.469 53.156 -14.578 1 19.91 8 PHE B C 1
ATOM 1897 O O . PHE B 1 8 ? -27.312 52.812 -14.32 1 19.91 8 PHE B O 1
ATOM 1904 N N . PHE B 1 9 ? -28.719 54.25 -13.812 1 20.41 9 PHE B N 1
ATOM 1905 C CA . PHE B 1 9 ? -27.797 55.375 -13.82 1 20.41 9 PHE B CA 1
ATOM 1906 C C . PHE B 1 9 ? -26.516 55.031 -13.078 1 20.41 9 PHE B C 1
ATOM 1908 O O . PHE B 1 9 ? -26.531 54.281 -12.117 1 20.41 9 PHE B O 1
ATOM 1915 N N . CYS B 1 10 ? -25.234 55.875 -13.32 1 20.45 10 CYS B N 1
ATOM 1916 C CA . CYS B 1 10 ? -23.828 56.188 -13.555 1 20.45 10 CYS B CA 1
ATOM 1917 C C . CYS B 1 10 ? -23.062 56.281 -12.242 1 20.45 10 CYS B C 1
ATOM 1919 O O . CYS B 1 10 ? -23.656 56.312 -11.172 1 20.45 10 CYS B O 1
ATOM 1921 N N . PHE B 1 11 ? -21.891 57.438 -12.156 1 20.62 11 PHE B N 1
ATOM 1922 C CA . PHE B 1 11 ? -20.453 57.719 -12.32 1 20.62 11 PHE B CA 1
ATOM 1923 C C . PHE B 1 11 ? -19.812 58.031 -10.984 1 20.62 11 PHE B C 1
ATOM 1925 O O . PHE B 1 11 ? -18.688 57.625 -10.703 1 20.62 11 PHE B O 1
ATOM 1932 N N . GLY B 1 12 ? -20.062 59.125 -10.234 1 19.69 12 GLY B N 1
ATOM 1933 C CA . GLY B 1 12 ? -19.062 60.156 -9.992 1 19.69 12 GLY B CA 1
ATOM 1934 C C . GLY B 1 12 ? -18.016 59.75 -8.977 1 19.69 12 GLY B C 1
ATOM 1935 O O . GLY B 1 12 ? -18.312 59.031 -8.039 1 19.69 12 GLY B O 1
ATOM 1936 N N . LEU B 1 13 ? -16.5 60.344 -9.039 1 21.16 13 LEU B N 1
ATOM 1937 C CA . LEU B 1 13 ? -15.055 60.375 -8.93 1 21.16 13 LEU B CA 1
ATOM 1938 C C . LEU B 1 13 ? -14.617 60.781 -7.527 1 21.16 13 LEU B C 1
ATOM 1940 O O . LEU B 1 13 ? -13.477 60.531 -7.129 1 21.16 13 LEU B O 1
ATOM 1944 N N . SER B 1 14 ? -15.023 61.781 -6.734 1 21.2 14 SER B N 1
ATOM 1945 C CA . SER B 1 14 ? -14.078 62.75 -6.227 1 21.2 14 SER B CA 1
ATOM 1946 C C . SER B 1 14 ? -13.102 62.125 -5.242 1 21.2 14 SER B C 1
ATOM 1948 O O . SER B 1 14 ? -13.508 61.406 -4.32 1 21.2 14 SER B O 1
ATOM 1950 N N . TYR B 1 15 ? -11.617 62.25 -5.488 1 19.81 15 TYR B N 1
ATOM 1951 C CA . TYR B 1 15 ? -10.211 61.969 -5.195 1 19.81 15 TYR B CA 1
ATOM 1952 C C . TYR B 1 15 ? -9.875 62.312 -3.754 1 19.81 15 TYR B C 1
ATOM 1954 O O . TYR B 1 15 ? -9.273 61.531 -3.037 1 19.81 15 TYR B O 1
ATOM 1962 N N . ALA B 1 16 ? -9.578 63.688 -3.291 1 19.5 16 ALA B N 1
ATOM 1963 C CA . ALA B 1 16 ? -8.273 64.25 -2.988 1 19.5 16 ALA B CA 1
ATOM 1964 C C . ALA B 1 16 ? -7.887 64 -1.534 1 19.5 16 ALA B C 1
ATOM 1966 O O . ALA B 1 16 ? -6.703 63.969 -1.202 1 19.5 16 ALA B O 1
ATOM 1967 N N . SER B 1 17 ? -8.625 64.25 -0.495 1 20.22 17 SER B N 1
ATOM 1968 C CA . SER B 1 17 ? -7.953 65.188 0.429 1 20.22 17 SER B CA 1
ATOM 1969 C C . SER B 1 17 ? -6.758 64.5 1.098 1 20.22 17 SER B C 1
ATOM 1971 O O . SER B 1 17 ? -6.641 63.281 1.085 1 20.22 17 SER B O 1
ATOM 1973 N N . ASN B 1 18 ? -6.25 65.188 2.363 1 20.48 18 ASN B N 1
ATOM 1974 C CA . ASN B 1 18 ? -5.086 65.75 3.051 1 20.48 18 ASN B CA 1
ATOM 1975 C C . ASN B 1 18 ? -4.328 64.625 3.816 1 20.48 18 ASN B C 1
ATOM 1977 O O . ASN B 1 18 ? -4.934 63.75 4.418 1 20.48 18 ASN B O 1
ATOM 1981 N N . LEU B 1 19 ? -2.93 64.5 3.58 1 23.19 19 LEU B N 1
ATOM 1982 C CA . LEU B 1 19 ? -1.647 63.875 3.83 1 23.19 19 LEU B CA 1
ATOM 1983 C C . LEU B 1 19 ? -1.247 64 5.297 1 23.19 19 LEU B C 1
ATOM 1985 O O . LEU B 1 19 ? -0.1 63.75 5.656 1 23.19 19 LEU B O 1
ATOM 1989 N N . GLY B 1 20 ? -2.029 64.5 6.207 1 20.94 20 GLY B N 1
ATOM 1990 C CA . GLY B 1 20 ? -1.134 65.062 7.207 1 20.94 20 GLY B CA 1
ATOM 1991 C C . GLY B 1 20 ? -0.12 64.062 7.727 1 20.94 20 GLY B C 1
ATOM 1992 O O . GLY B 1 20 ? -0.222 62.875 7.441 1 20.94 20 GLY B O 1
ATOM 1993 N N . ARG B 1 21 ? 0.373 64.25 9.102 1 23.53 21 ARG B N 1
ATOM 1994 C CA . ARG B 1 21 ? 1.583 64.5 9.883 1 23.53 21 ARG B CA 1
ATOM 1995 C C . ARG B 1 21 ? 2.172 63.219 10.398 1 23.53 21 ARG B C 1
ATOM 1997 O O . ARG B 1 21 ? 3.393 63.062 10.5 1 23.53 21 ARG B O 1
ATOM 2004 N N . LEU B 1 22 ? 1.451 62.344 11.18 1 22.31 22 LEU B N 1
ATOM 2005 C CA . LEU B 1 22 ? 2.066 62.062 12.469 1 22.31 22 LEU B CA 1
ATOM 2006 C C . LEU B 1 22 ? 3.213 61.062 12.32 1 22.31 22 LEU B C 1
ATOM 2008 O O . LEU B 1 22 ? 3.051 60 11.695 1 22.31 22 LEU B O 1
ATOM 2012 N N . SER B 1 23 ? 4.523 61.438 12.672 1 22.16 23 SER B N 1
ATOM 2013 C CA . SER B 1 23 ? 5.93 61.031 12.688 1 22.16 23 SER B CA 1
ATOM 2014 C C . SER B 1 23 ? 6.137 59.719 13.438 1 22.16 23 SER B C 1
ATOM 2016 O O . SER B 1 23 ? 7.098 59 13.18 1 22.16 23 SER B O 1
ATOM 2018 N N . GLY B 1 24 ? 5.59 59.531 14.695 1 21.2 24 GLY B N 1
ATOM 2019 C CA . GLY B 1 24 ? 6.59 59.219 15.695 1 21.2 24 GLY B CA 1
ATOM 2020 C C . GLY B 1 24 ? 7.281 57.875 15.445 1 21.2 24 GLY B C 1
ATOM 2021 O O . GLY B 1 24 ? 6.945 57.188 14.5 1 21.2 24 GLY B O 1
ATOM 2022 N N . ALA B 1 25 ? 7.586 57.156 16.719 1 26.77 25 ALA B N 1
ATOM 2023 C CA . ALA B 1 25 ? 8.633 56.469 17.469 1 26.77 25 ALA B CA 1
ATOM 2024 C C . ALA B 1 25 ? 8.758 55 17.016 1 26.77 25 ALA B C 1
ATOM 2026 O O . ALA B 1 25 ? 7.754 54.312 16.906 1 26.77 25 ALA B O 1
ATOM 2027 N N . LEU B 1 26 ? 9.875 54.75 16.422 1 23.95 26 LEU B N 1
ATOM 2028 C CA . LEU B 1 26 ? 10.609 53.625 15.883 1 23.95 26 LEU B CA 1
ATOM 2029 C C . LEU B 1 26 ? 10.695 52.5 16.906 1 23.95 26 LEU B C 1
ATOM 2031 O O . LEU B 1 26 ? 11.539 52.562 17.812 1 23.95 26 LEU B O 1
ATOM 2035 N N . VAL B 1 27 ? 9.625 52.219 17.734 1 25.45 27 VAL B N 1
ATOM 2036 C CA . VAL B 1 27 ? 9.93 51.156 18.688 1 25.45 27 VAL B CA 1
ATOM 2037 C C . VAL B 1 27 ? 10.562 49.969 17.969 1 25.45 27 VAL B C 1
ATOM 2039 O O . VAL B 1 27 ? 9.961 49.406 17.062 1 25.45 27 VAL B O 1
ATOM 2042 N N . ARG B 1 28 ? 11.906 49.812 18.094 1 28.09 28 ARG B N 1
ATOM 2043 C CA . ARG B 1 28 ? 12.906 48.812 17.703 1 28.09 28 ARG B CA 1
ATOM 2044 C C . ARG B 1 28 ? 12.531 47.438 18.203 1 28.09 28 ARG B C 1
ATOM 2046 O O . ARG B 1 28 ? 12.773 47.094 19.359 1 28.09 28 ARG B O 1
ATOM 2053 N N . ARG B 1 29 ? 11.32 47.062 18.234 1 28.78 29 ARG B N 1
ATOM 2054 C CA . ARG B 1 29 ? 11.148 45.781 18.938 1 28.78 29 ARG B CA 1
ATOM 2055 C C . ARG B 1 29 ? 12.07 44.719 18.359 1 28.78 29 ARG B C 1
ATOM 2057 O O . ARG B 1 29 ? 12.266 44.656 17.141 1 28.78 29 ARG B O 1
ATOM 2064 N N . GLN B 1 30 ? 13.016 44.188 19.328 1 30 30 GLN B N 1
ATOM 2065 C CA . GLN B 1 30 ? 13.961 43.094 19.281 1 30 30 GLN B CA 1
ATOM 2066 C C . GLN B 1 30 ? 13.305 41.844 18.734 1 30 30 GLN B C 1
ATOM 2068 O O . GLN B 1 30 ? 12.383 41.281 19.344 1 30 30 GLN B O 1
ATOM 2073 N N . ALA B 1 31 ? 13.195 41.719 17.484 1 30.33 31 ALA B N 1
ATOM 2074 C CA . ALA B 1 31 ? 12.75 40.562 16.734 1 30.33 31 ALA B CA 1
ATOM 2075 C C . ALA B 1 31 ? 13.523 39.312 17.172 1 30.33 31 ALA B C 1
ATOM 2077 O O . ALA B 1 31 ? 14.75 39.281 17.109 1 30.33 31 ALA B O 1
ATOM 2078 N N . MET B 1 32 ? 12.961 38.656 18.219 1 32.19 32 MET B N 1
ATOM 2079 C CA . MET B 1 32 ? 13.477 37.344 18.594 1 32.19 32 MET B CA 1
ATOM 2080 C C . MET B 1 32 ? 13.797 36.5 17.375 1 32.19 32 MET B C 1
ATOM 2082 O O . MET B 1 32 ? 12.984 36.406 16.453 1 32.19 32 MET B O 1
ATOM 2086 N N . LYS B 1 33 ? 15.086 36.375 17.078 1 29.97 33 LYS B N 1
ATOM 2087 C CA . LYS B 1 33 ? 15.773 35.531 16.109 1 29.97 33 LYS B CA 1
ATOM 2088 C C . LYS B 1 33 ? 15.281 34.094 16.188 1 29.97 33 LYS B C 1
ATOM 2090 O O . LYS B 1 33 ? 15.492 33.406 17.203 1 29.97 33 LYS B O 1
ATOM 2095 N N . ILE B 1 34 ? 14.086 33.812 15.812 1 34.28 34 ILE B N 1
ATOM 2096 C CA . ILE B 1 34 ? 13.852 32.375 15.602 1 34.28 34 ILE B CA 1
ATOM 2097 C C . ILE B 1 34 ? 15.016 31.766 14.836 1 34.28 34 ILE B C 1
ATOM 2099 O O . ILE B 1 34 ? 15.383 32.25 13.766 1 34.28 34 ILE B O 1
ATOM 2103 N N . PRO B 1 35 ? 15.922 31.031 15.5 1 33.59 35 PRO B N 1
ATOM 2104 C CA . PRO B 1 35 ? 17.031 30.406 14.781 1 33.59 35 PRO B CA 1
ATOM 2105 C C . PRO B 1 35 ? 16.594 29.812 13.438 1 33.59 35 PRO B C 1
ATOM 2107 O O . PRO B 1 35 ? 15.484 29.281 13.328 1 33.59 35 PRO B O 1
ATOM 2110 N N . THR B 1 36 ? 17.062 30.516 12.406 1 34.31 36 THR B N 1
ATOM 2111 C CA . THR B 1 36 ? 17 30 11.039 1 34.31 36 THR B CA 1
ATOM 2112 C C . THR B 1 36 ? 17.531 28.562 10.977 1 34.31 36 THR B C 1
ATOM 2114 O O . THR B 1 36 ? 17.984 28.109 9.93 1 34.31 36 THR B O 1
ATOM 2117 N N . VAL B 1 37 ? 17.703 27.953 12.133 1 31.98 37 VAL B N 1
ATOM 2118 C CA . VAL B 1 37 ? 18.391 26.672 11.906 1 31.98 37 VAL B CA 1
ATOM 2119 C C . VAL B 1 37 ? 17.672 25.891 10.812 1 31.98 37 VAL B C 1
ATOM 2121 O O . VAL B 1 37 ? 18.125 24.828 10.391 1 31.98 37 VAL B O 1
ATOM 2124 N N . ILE B 1 38 ? 16.359 26.203 10.734 1 31.88 38 ILE B N 1
ATOM 2125 C CA . ILE B 1 38 ? 15.875 25.031 10.039 1 31.88 38 ILE B CA 1
ATOM 2126 C C . ILE B 1 38 ? 16.391 25.031 8.602 1 31.88 38 ILE B C 1
ATOM 2128 O O . ILE B 1 38 ? 15.797 25.641 7.719 1 31.88 38 ILE B O 1
ATOM 2132 N N . ARG B 1 39 ? 17.594 25.516 8.336 1 29.11 39 ARG B N 1
ATOM 2133 C CA . ARG B 1 39 ? 17.969 25.141 6.973 1 29.11 39 ARG B CA 1
ATOM 2134 C C . ARG B 1 39 ? 17.766 23.641 6.738 1 29.11 39 ARG B C 1
ATOM 2136 O O . ARG B 1 39 ? 18.562 22.828 7.195 1 29.11 39 ARG B O 1
ATOM 2143 N N . MET B 1 40 ? 16.562 23.188 6.844 1 29.2 40 MET B N 1
ATOM 2144 C CA . MET B 1 40 ? 16.438 21.844 6.285 1 29.2 40 MET B CA 1
ATOM 2145 C C . MET B 1 40 ? 17.109 21.766 4.918 1 29.2 40 MET B C 1
ATOM 2147 O O . MET B 1 40 ? 16.766 22.516 4.008 1 29.2 40 MET B O 1
ATOM 2151 N N . ASN B 1 41 ? 18.453 21.531 4.883 1 26.91 41 ASN B N 1
ATOM 2152 C CA . ASN B 1 41 ? 19.016 20.938 3.678 1 26.91 41 ASN B CA 1
ATOM 2153 C C . ASN B 1 41 ? 18.016 20 2.986 1 26.91 41 ASN B C 1
ATOM 2155 O O . ASN B 1 41 ? 17.734 18.922 3.484 1 26.91 41 ASN B O 1
ATOM 2159 N N . TRP B 1 42 ? 17 20.641 2.469 1 30.31 42 TRP B N 1
ATOM 2160 C CA . TRP B 1 42 ? 16.203 19.891 1.502 1 30.31 42 TRP B CA 1
ATOM 2161 C C . TRP B 1 42 ? 17.109 19.125 0.542 1 30.31 42 TRP B C 1
ATOM 2163 O O . TRP B 1 42 ? 17.859 19.719 -0.227 1 30.31 42 TRP B O 1
ATOM 2173 N N . ILE B 1 43 ? 17.828 18.141 0.967 1 28.64 43 ILE B N 1
ATOM 2174 C CA . ILE B 1 43 ? 18.281 17.188 -0.053 1 28.64 43 ILE B CA 1
ATOM 2175 C C . ILE B 1 43 ? 17.203 17.031 -1.121 1 28.64 43 ILE B C 1
ATOM 2177 O O . ILE B 1 43 ? 16.062 16.656 -0.817 1 28.64 43 ILE B O 1
ATOM 2181 N N . SER B 1 44 ? 17.266 17.953 -2.102 1 27.39 44 SER B N 1
ATOM 2182 C CA . SER B 1 44 ? 16.609 17.641 -3.365 1 27.39 44 SER B CA 1
ATOM 2183 C C . SER B 1 44 ? 16.672 16.141 -3.656 1 27.39 44 SER B C 1
ATOM 2185 O O . SER B 1 44 ? 17.75 15.602 -3.914 1 27.39 44 SER B O 1
ATOM 2187 N N . LEU B 1 45 ? 15.953 15.453 -2.92 1 28.55 45 LEU B N 1
ATOM 2188 C CA . LEU B 1 45 ? 15.695 14.094 -3.393 1 28.55 45 LEU B CA 1
ATOM 2189 C C . LEU B 1 45 ? 15.258 14.102 -4.852 1 28.55 45 LEU B C 1
ATOM 2191 O O . LEU B 1 45 ? 14.062 14.211 -5.148 1 28.55 45 LEU B O 1
ATOM 2195 N N . SER B 1 46 ? 15.797 15.078 -5.742 1 28.36 46 SER B N 1
ATOM 2196 C CA . SER B 1 46 ? 15.602 14.945 -7.184 1 28.36 46 SER B CA 1
ATOM 2197 C C . SER B 1 46 ? 16.016 13.562 -7.676 1 28.36 46 SER B C 1
ATOM 2199 O O . SER B 1 46 ? 16.062 13.32 -8.883 1 28.36 46 SER B O 1
ATOM 2201 N N . ALA B 1 47 ? 16.703 12.766 -6.969 1 30.06 47 ALA B N 1
ATOM 2202 C CA . ALA B 1 47 ? 17.297 11.719 -7.789 1 30.06 47 ALA B CA 1
ATOM 2203 C C . ALA B 1 47 ? 16.25 11.062 -8.695 1 30.06 47 ALA B C 1
ATOM 2205 O O . ALA B 1 47 ? 16.609 10.398 -9.672 1 30.06 47 ALA B O 1
ATOM 2206 N N . ILE B 1 48 ? 15.039 10.875 -8.133 1 28.14 48 ILE B N 1
ATOM 2207 C CA . ILE B 1 48 ? 14.547 9.602 -8.648 1 28.14 48 ILE B CA 1
ATOM 2208 C C . ILE B 1 48 ? 13.875 9.82 -10 1 28.14 48 ILE B C 1
ATOM 2210 O O . ILE B 1 48 ? 12.984 9.055 -10.391 1 28.14 48 ILE B O 1
ATOM 2214 N N . GLY B 1 49 ? 13.812 11.07 -10.531 1 28.25 49 GLY B N 1
ATOM 2215 C CA . GLY B 1 49 ? 13.016 11.117 -11.75 1 28.25 49 GLY B CA 1
ATOM 2216 C C . GLY B 1 49 ? 13.586 10.273 -12.875 1 28.25 49 GLY B C 1
ATOM 2217 O O . GLY B 1 49 ? 12.969 10.156 -13.938 1 28.25 49 GLY B O 1
ATOM 2218 N N . GLY B 1 50 ? 14.859 10.492 -13.188 1 28.86 50 GLY B N 1
ATOM 2219 C CA . GLY B 1 50 ? 15.344 10.141 -14.516 1 28.86 50 GLY B CA 1
ATOM 2220 C C . GLY B 1 50 ? 15.016 8.719 -14.914 1 28.86 50 GLY B C 1
ATOM 2221 O O . GLY B 1 50 ? 15.25 8.312 -16.062 1 28.86 50 GLY B O 1
ATOM 2222 N N . LEU B 1 51 ? 15.281 7.871 -14 1 24.73 51 LEU B N 1
ATOM 2223 C CA . LEU B 1 51 ? 15.734 6.605 -14.562 1 24.73 51 LEU B CA 1
ATOM 2224 C C . LEU B 1 51 ? 14.641 5.953 -15.391 1 24.73 51 LEU B C 1
ATOM 2226 O O . LEU B 1 51 ? 14.906 5.422 -16.469 1 24.73 51 LEU B O 1
ATOM 2230 N N . CYS B 1 52 ? 13.555 5.348 -14.773 1 27.58 52 CYS B N 1
ATOM 2231 C CA . CYS B 1 52 ? 13.281 4.023 -15.328 1 27.58 52 CYS B CA 1
ATOM 2232 C C . CYS B 1 52 ? 12.352 4.117 -16.531 1 27.58 52 CYS B C 1
ATOM 2234 O O . CYS B 1 52 ? 11.133 4.164 -16.375 1 27.58 52 CYS B O 1
ATOM 2236 N N . ALA B 1 53 ? 12.43 5.184 -17.391 1 30.03 53 ALA B N 1
ATOM 2237 C CA . ALA B 1 53 ? 11.859 4.77 -18.672 1 30.03 53 ALA B CA 1
ATOM 2238 C C . ALA B 1 53 ? 12.328 3.367 -19.047 1 30.03 53 ALA B C 1
ATOM 2240 O O . ALA B 1 53 ? 13.438 3.191 -19.562 1 30.03 53 ALA B O 1
ATOM 2241 N N . VAL B 1 54 ? 12.359 2.428 -18.312 1 30.36 54 VAL B N 1
ATOM 2242 C CA . VAL B 1 54 ? 12.633 1.146 -18.953 1 30.36 54 VAL B CA 1
ATOM 2243 C C . VAL B 1 54 ? 11.789 1.002 -20.219 1 30.36 54 VAL B C 1
ATOM 2245 O O . VAL B 1 54 ? 10.555 1.023 -20.156 1 30.36 54 VAL B O 1
ATOM 2248 N N . PRO B 1 55 ? 12.172 1.619 -21.344 1 31.5 55 PRO B N 1
ATOM 2249 C CA . PRO B 1 55 ? 11.523 1.131 -22.562 1 31.5 55 PRO B CA 1
ATOM 2250 C C . PRO B 1 55 ? 11.047 -0.315 -22.453 1 31.5 55 PRO B C 1
ATOM 2252 O O . PRO B 1 55 ? 11.82 -1.19 -22.047 1 31.5 55 PRO B O 1
ATOM 2255 N N . PHE B 1 56 ? 9.93 -0.466 -22.031 1 30.55 56 PHE B N 1
ATOM 2256 C CA . PHE B 1 56 ? 9.328 -1.794 -22.078 1 30.55 56 PHE B CA 1
ATOM 2257 C C . PHE B 1 56 ? 9.477 -2.402 -23.469 1 30.55 56 PHE B C 1
ATOM 2259 O O . PHE B 1 56 ? 8.852 -3.416 -23.781 1 30.55 56 PHE B O 1
ATOM 2266 N N . SER B 1 57 ? 9.789 -1.495 -24.516 1 31.56 57 SER B N 1
ATOM 2267 C CA . SER B 1 57 ? 9.867 -2.215 -25.781 1 31.56 57 SER B CA 1
ATOM 2268 C C . SER B 1 57 ? 10.852 -3.379 -25.703 1 31.56 57 SER B C 1
ATOM 2270 O O . SER B 1 57 ? 11.172 -4.008 -26.703 1 31.56 57 SER B O 1
ATOM 2272 N N . GLN B 1 58 ? 12.07 -3.037 -25.078 1 33.88 58 GLN B N 1
ATOM 2273 C CA . GLN B 1 58 ? 13.164 -3.945 -25.422 1 33.88 58 GLN B CA 1
ATOM 2274 C C . GLN B 1 58 ? 12.664 -5.387 -25.516 1 33.88 58 GLN B C 1
ATOM 2276 O O . GLN B 1 58 ? 11.633 -5.73 -24.953 1 33.88 58 GLN B O 1
ATOM 2281 N N . LYS B 1 59 ? 13.422 -6.242 -26.234 1 36.91 59 LYS B N 1
ATOM 2282 C CA . LYS B 1 59 ? 13.391 -7.699 -26.172 1 36.91 59 LYS B CA 1
ATOM 2283 C C . LYS B 1 59 ? 12.984 -8.172 -24.766 1 36.91 59 LYS B C 1
ATOM 2285 O O . LYS B 1 59 ? 13.734 -8 -23.812 1 36.91 59 LYS B O 1
ATOM 2290 N N . GLN B 1 60 ? 11.961 -7.855 -24.125 1 41.59 60 GLN B N 1
ATOM 2291 C CA . GLN B 1 60 ? 11.477 -8.562 -22.953 1 41.59 60 GLN B CA 1
ATOM 2292 C C . GLN B 1 60 ? 12.258 -9.852 -22.719 1 41.59 60 GLN B C 1
ATOM 2294 O O . GLN B 1 60 ? 11.984 -10.875 -23.344 1 41.59 60 GLN B O 1
ATOM 2299 N N . ASP B 1 61 ? 13.383 -9.938 -22.859 1 41.38 61 ASP B N 1
ATOM 2300 C CA . ASP B 1 61 ? 14.266 -11.008 -22.391 1 41.38 61 ASP B CA 1
ATOM 2301 C C . ASP B 1 61 ? 13.594 -11.844 -21.312 1 41.38 61 ASP B C 1
ATOM 2303 O O . ASP B 1 61 ? 12.773 -11.336 -20.547 1 41.38 61 ASP B O 1
ATOM 2307 N N . ASN B 1 62 ? 13.258 -13.016 -21.531 1 54.53 62 ASN B N 1
ATOM 2308 C CA . ASN B 1 62 ? 12.633 -14.125 -20.828 1 54.53 62 ASN B CA 1
ATOM 2309 C C . ASN B 1 62 ? 12.805 -14 -19.312 1 54.53 62 ASN B C 1
ATOM 2311 O O . ASN B 1 62 ? 13.562 -14.766 -18.703 1 54.53 62 ASN B O 1
ATOM 2315 N N . LEU B 1 63 ? 12.703 -12.648 -18.703 1 70.38 63 LEU B N 1
ATOM 2316 C CA . LEU B 1 63 ? 12.875 -12.695 -17.25 1 70.38 63 LEU B CA 1
ATOM 2317 C C . LEU B 1 63 ? 11.875 -13.656 -16.609 1 70.38 63 LEU B C 1
ATOM 2319 O O . LEU B 1 63 ? 10.75 -13.797 -17.094 1 70.38 63 LEU B O 1
ATOM 2323 N N . SER B 1 64 ? 12.406 -14.18 -15.703 1 87.94 64 SER B N 1
ATOM 2324 C CA . SER B 1 64 ? 11.57 -15.094 -14.938 1 87.94 64 SER B CA 1
ATOM 2325 C C . SER B 1 64 ? 10.461 -14.336 -14.203 1 87.94 64 SER B C 1
ATOM 2327 O O . SER B 1 64 ? 10.555 -13.125 -14.016 1 87.94 64 SER B O 1
ATOM 2329 N N . HIS B 1 65 ? 9.398 -14.836 -14.109 1 90.88 65 HIS B N 1
ATOM 2330 C CA . HIS B 1 65 ? 8.32 -14.297 -13.297 1 90.88 65 HIS B CA 1
ATOM 2331 C C . HIS B 1 65 ? 8.844 -13.719 -11.992 1 90.88 65 HIS B C 1
ATOM 2333 O O . HIS B 1 65 ? 8.391 -12.656 -11.547 1 90.88 65 HIS B O 1
ATOM 2339 N N . GLU B 1 66 ? 9.836 -14.195 -11.469 1 92.5 66 GLU B N 1
ATOM 2340 C CA . GLU B 1 66 ? 10.406 -13.742 -10.203 1 92.5 66 GLU B CA 1
ATOM 2341 C C . GLU B 1 66 ? 11.078 -12.383 -10.352 1 92.5 66 GLU B C 1
ATOM 2343 O O . GLU B 1 66 ? 10.922 -11.508 -9.5 1 92.5 66 GLU B O 1
ATOM 2348 N N . ALA B 1 67 ? 11.758 -12.25 -11.367 1 94.56 67 ALA B N 1
ATOM 2349 C CA . ALA B 1 67 ? 12.461 -10.992 -11.609 1 94.56 67 ALA B CA 1
ATOM 2350 C C . ALA B 1 67 ? 11.477 -9.859 -11.875 1 94.56 67 ALA B C 1
ATOM 2352 O O . ALA B 1 67 ? 11.656 -8.742 -11.391 1 94.56 67 ALA B O 1
ATOM 2353 N N . LEU B 1 68 ? 10.477 -10.148 -12.633 1 94.88 68 LEU B N 1
ATOM 2354 C CA . LEU B 1 68 ? 9.469 -9.133 -12.945 1 94.88 68 LEU B CA 1
ATOM 2355 C C . LEU B 1 68 ? 8.719 -8.703 -11.688 1 94.88 68 LEU B C 1
ATOM 2357 O O . LEU B 1 68 ? 8.477 -7.516 -11.484 1 94.88 68 LEU B O 1
ATOM 2361 N N . VAL B 1 69 ? 8.367 -9.641 -10.867 1 96.94 69 VAL B N 1
ATOM 2362 C CA . VAL B 1 69 ? 7.68 -9.352 -9.617 1 96.94 69 VAL B CA 1
ATOM 2363 C C . VAL B 1 69 ? 8.586 -8.531 -8.703 1 96.94 69 VAL B C 1
ATOM 2365 O O . VAL B 1 69 ? 8.141 -7.57 -8.07 1 96.94 69 VAL B O 1
ATOM 2368 N N . ARG B 1 70 ? 9.852 -8.883 -8.656 1 96.69 70 ARG B N 1
ATOM 2369 C CA . ARG B 1 70 ? 10.82 -8.164 -7.844 1 96.69 70 ARG B CA 1
ATOM 2370 C C . ARG B 1 70 ? 10.961 -6.719 -8.312 1 96.69 70 ARG B C 1
ATOM 2372 O O . ARG B 1 70 ? 10.977 -5.793 -7.496 1 96.69 70 ARG B O 1
ATOM 2379 N N . ARG B 1 71 ? 11.039 -6.547 -9.562 1 95.31 71 ARG B N 1
ATOM 2380 C CA . ARG B 1 71 ? 11.141 -5.203 -10.125 1 95.31 71 ARG B CA 1
ATOM 2381 C C . ARG B 1 71 ? 9.883 -4.391 -9.836 1 95.31 71 ARG B C 1
ATOM 2383 O O . ARG B 1 71 ? 9.969 -3.223 -9.445 1 95.31 71 ARG B O 1
ATOM 2390 N N . ALA B 1 72 ? 8.781 -4.992 -10.07 1 97.5 72 ALA B N 1
ATOM 2391 C CA . ALA B 1 72 ? 7.52 -4.301 -9.82 1 97.5 72 ALA B CA 1
ATOM 2392 C C . ALA B 1 72 ? 7.387 -3.916 -8.352 1 97.5 72 ALA B C 1
ATOM 2394 O O . ALA B 1 72 ? 6.863 -2.848 -8.031 1 97.5 72 ALA B O 1
ATOM 2395 N N . SER B 1 73 ? 7.832 -4.766 -7.449 1 98.12 73 SER B N 1
ATOM 2396 C CA . SER B 1 73 ? 7.781 -4.461 -6.02 1 98.12 73 SER B CA 1
ATOM 2397 C C . SER B 1 73 ? 8.664 -3.262 -5.68 1 98.12 73 SER B C 1
ATOM 2399 O O . SER B 1 73 ? 8.305 -2.451 -4.82 1 98.12 73 SER B O 1
ATOM 2401 N N . SER B 1 74 ? 9.781 -3.119 -6.336 1 97.94 74 SER B N 1
ATOM 2402 C CA . SER B 1 74 ? 10.664 -1.981 -6.117 1 97.94 74 SER B CA 1
ATOM 2403 C C . SER B 1 74 ? 10.023 -0.682 -6.594 1 97.94 74 SER B C 1
ATOM 2405 O O . SER B 1 74 ? 10.195 0.366 -5.969 1 97.94 74 SER B O 1
ATOM 2407 N N . LEU B 1 75 ? 9.336 -0.771 -7.645 1 97.19 75 LEU B N 1
ATOM 2408 C CA . LEU B 1 75 ? 8.625 0.401 -8.141 1 97.19 75 LEU B CA 1
ATOM 2409 C C . LEU B 1 75 ? 7.574 0.863 -7.137 1 97.19 75 LEU B C 1
A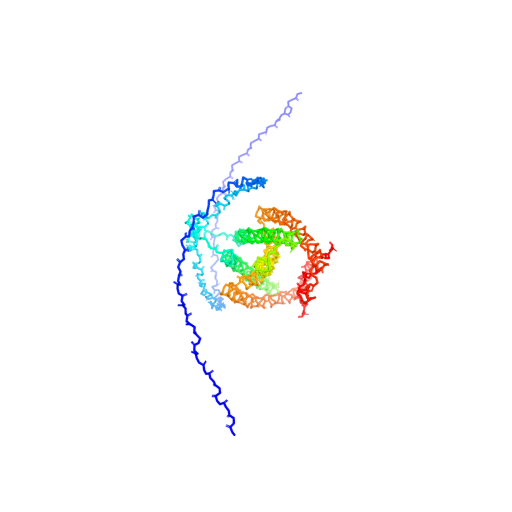TOM 2411 O O . LEU B 1 75 ? 7.375 2.064 -6.949 1 97.19 75 LEU B O 1
ATOM 2415 N N . VAL B 1 76 ? 6.91 -0.084 -6.527 1 98.69 76 VAL B N 1
ATOM 2416 C CA . VAL B 1 76 ? 5.91 0.24 -5.512 1 98.69 76 VAL B CA 1
ATOM 2417 C C . VAL B 1 76 ? 6.578 0.958 -4.34 1 98.69 76 VAL B C 1
ATOM 2419 O O . VAL B 1 76 ? 6.066 1.969 -3.854 1 98.69 76 VAL B O 1
ATOM 2422 N N . THR B 1 77 ? 7.727 0.456 -3.873 1 98.62 77 THR B N 1
ATOM 2423 C CA . THR B 1 77 ? 8.414 1.109 -2.766 1 98.62 77 THR B CA 1
ATOM 2424 C C . THR B 1 77 ? 8.844 2.521 -3.152 1 98.62 77 THR B C 1
ATOM 2426 O O . THR B 1 77 ? 8.781 3.441 -2.334 1 98.62 77 THR B O 1
ATOM 2429 N N . ASP B 1 78 ? 9.172 2.721 -4.367 1 97.44 78 ASP B N 1
ATOM 2430 C CA . ASP B 1 78 ? 9.562 4.051 -4.828 1 97.44 78 ASP B CA 1
ATOM 2431 C C . ASP B 1 78 ? 8.375 5.008 -4.805 1 97.44 78 ASP B C 1
ATOM 2433 O O . ASP B 1 78 ? 8.492 6.137 -4.316 1 97.44 78 ASP B O 1
ATOM 2437 N N . SER B 1 79 ? 7.32 4.559 -5.309 1 98.25 79 SER B N 1
ATOM 2438 C CA . SER B 1 79 ? 6.145 5.422 -5.359 1 98.25 79 SER B CA 1
ATOM 2439 C C . SER B 1 79 ? 5.598 5.691 -3.961 1 98.25 79 SER B C 1
ATOM 2441 O O . SER B 1 79 ? 5.172 6.809 -3.66 1 98.25 79 SER B O 1
ATOM 2443 N N . THR B 1 80 ? 5.578 4.711 -3.117 1 98.81 80 THR B N 1
ATOM 2444 C CA . THR B 1 80 ? 5.105 4.914 -1.752 1 98.81 80 THR B CA 1
ATOM 2445 C C . THR B 1 80 ? 6.043 5.836 -0.983 1 98.81 80 THR B C 1
ATOM 2447 O O . THR B 1 80 ? 5.598 6.621 -0.143 1 98.81 80 THR B O 1
ATOM 2450 N N . ASN B 1 81 ? 7.324 5.762 -1.287 1 98.19 81 ASN B N 1
ATOM 2451 C CA . ASN B 1 81 ? 8.281 6.672 -0.67 1 98.19 81 ASN B CA 1
ATOM 2452 C C . ASN B 1 81 ? 8.031 8.117 -1.099 1 98.19 81 ASN B C 1
ATOM 2454 O O . ASN B 1 81 ? 8.133 9.039 -0.283 1 98.19 81 ASN B O 1
ATOM 2458 N N . THR B 1 82 ? 7.738 8.273 -2.301 1 97.44 82 THR B N 1
ATOM 2459 C CA . THR B 1 82 ? 7.395 9.602 -2.797 1 97.44 82 THR B CA 1
ATOM 2460 C C . THR B 1 82 ? 6.133 10.125 -2.119 1 97.44 82 THR B C 1
ATOM 2462 O O . THR B 1 82 ? 6.082 11.281 -1.694 1 97.44 82 THR B O 1
ATOM 2465 N N . PHE B 1 83 ? 5.148 9.312 -2.057 1 98.69 83 PHE B N 1
ATOM 2466 C CA . PHE B 1 83 ? 3.914 9.688 -1.379 1 98.69 83 PHE B CA 1
ATOM 2467 C C . PHE B 1 83 ? 4.176 10.008 0.086 1 98.69 83 PHE B C 1
ATOM 2469 O O . PHE B 1 83 ? 3.678 11.016 0.603 1 98.69 83 PHE B O 1
ATOM 2476 N N . LEU B 1 84 ? 4.98 9.18 0.733 1 98.69 84 LEU B N 1
ATOM 2477 C CA . LEU B 1 84 ? 5.348 9.414 2.125 1 98.69 84 LEU B CA 1
ATOM 2478 C C . LEU B 1 84 ? 6.066 10.75 2.283 1 98.69 84 LEU B C 1
ATOM 2480 O O . LEU B 1 84 ? 5.754 11.523 3.189 1 98.69 84 LEU B O 1
ATOM 2484 N N . SER B 1 85 ? 6.934 11 1.433 1 97.81 85 SER B N 1
ATOM 2485 C CA . SER B 1 85 ? 7.695 12.242 1.489 1 97.81 85 SER B CA 1
ATOM 2486 C C . SER B 1 85 ? 6.789 13.453 1.298 1 97.81 85 SER B C 1
ATOM 2488 O O . SER B 1 85 ? 6.863 14.422 2.061 1 97.81 85 SER B O 1
ATOM 2490 N N . GLN B 1 86 ? 5.934 13.383 0.316 1 97.06 86 GLN B N 1
ATOM 2491 C CA . GLN B 1 86 ? 5.055 14.508 0.026 1 97.06 86 GLN B CA 1
ATOM 2492 C C . GLN B 1 86 ? 4.062 14.742 1.163 1 97.06 86 GLN B C 1
ATOM 2494 O O . GLN B 1 86 ? 3.795 15.883 1.54 1 97.06 86 GLN B O 1
ATOM 2499 N N . THR B 1 87 ? 3.514 13.688 1.702 1 98.5 87 THR B N 1
ATOM 2500 C CA . THR B 1 87 ? 2.561 13.828 2.797 1 98.5 87 THR B CA 1
ATOM 2501 C C . THR B 1 87 ? 3.26 14.32 4.062 1 98.5 87 THR B C 1
ATOM 2503 O O . THR B 1 87 ? 2.68 15.07 4.848 1 98.5 87 THR B O 1
ATOM 2506 N N . THR B 1 88 ? 4.52 13.883 4.266 1 98.38 88 THR B N 1
ATOM 2507 C CA . THR B 1 88 ? 5.281 14.359 5.414 1 98.38 88 THR B CA 1
ATOM 2508 C C . THR B 1 88 ? 5.535 15.859 5.312 1 98.38 88 THR B C 1
ATOM 2510 O O . THR B 1 88 ? 5.336 16.594 6.281 1 98.38 88 THR B O 1
ATOM 2513 N N . LEU B 1 89 ? 5.887 16.234 4.129 1 96.75 89 LEU B N 1
ATOM 2514 C CA . LEU B 1 89 ? 6.141 17.656 3.916 1 96.75 89 LEU B CA 1
ATOM 2515 C C . LEU B 1 89 ? 4.871 18.469 4.117 1 96.75 89 LEU B C 1
ATOM 2517 O O . LEU B 1 89 ? 4.902 19.531 4.754 1 96.75 89 LEU B O 1
ATOM 2521 N N . ALA B 1 90 ? 3.793 18.031 3.584 1 96.56 90 ALA B N 1
ATOM 2522 C CA . ALA B 1 90 ? 2.518 18.719 3.734 1 96.56 90 ALA B CA 1
ATOM 2523 C C . ALA B 1 90 ? 2.111 18.812 5.203 1 96.56 90 ALA B C 1
ATOM 2525 O O . ALA B 1 90 ? 1.65 19.859 5.664 1 96.56 90 ALA B O 1
ATOM 2526 N N . LEU B 1 91 ? 2.285 17.719 5.898 1 97.75 91 LEU B N 1
ATOM 2527 C CA . LEU B 1 91 ? 1.919 17.688 7.309 1 97.75 91 LEU B CA 1
ATOM 2528 C C . LEU B 1 91 ? 2.812 18.625 8.125 1 97.75 91 LEU B C 1
ATOM 2530 O O . LEU B 1 91 ? 2.322 19.406 8.93 1 97.75 91 LEU B O 1
ATOM 2534 N N . VAL B 1 92 ? 4.117 18.594 7.898 1 97 92 VAL B N 1
ATOM 2535 C CA . VAL B 1 92 ? 5.07 19.406 8.633 1 97 92 VAL B CA 1
ATOM 2536 C C . VAL B 1 92 ? 4.793 20.891 8.359 1 97 92 VAL B C 1
ATOM 2538 O O . VAL B 1 92 ? 4.766 21.703 9.289 1 97 92 VAL B O 1
ATOM 2541 N N . ASP B 1 93 ? 4.535 21.234 7.137 1 96.06 93 ASP B N 1
ATOM 2542 C CA . ASP B 1 93 ? 4.227 22.609 6.781 1 96.06 93 ASP B CA 1
ATOM 2543 C C . ASP B 1 93 ? 2.924 23.078 7.426 1 96.06 93 ASP B C 1
ATOM 2545 O O . ASP B 1 93 ? 2.826 24.203 7.906 1 96.06 93 ASP B O 1
ATOM 2549 N N . SER B 1 94 ? 1.938 22.188 7.41 1 96.75 94 SER B N 1
ATOM 2550 C CA . SER B 1 94 ? 0.658 22.547 8.016 1 96.75 94 SER B CA 1
ATOM 2551 C C . SER B 1 94 ? 0.792 22.75 9.523 1 96.75 94 SER B C 1
ATOM 2553 O O . SER B 1 94 ? 0.238 23.688 10.086 1 96.75 94 SER B O 1
ATOM 2555 N N . PHE B 1 95 ? 1.519 21.875 10.195 1 96.81 95 PHE B N 1
ATOM 2556 C CA . PHE B 1 95 ? 1.765 22.016 11.625 1 96.81 95 PHE B CA 1
ATOM 2557 C C . PHE B 1 95 ? 2.525 23.312 11.914 1 96.81 95 PHE B C 1
ATOM 2559 O O . PHE B 1 95 ? 2.197 24.031 12.859 1 96.81 95 PHE B O 1
ATOM 2566 N N . THR B 1 96 ? 3.506 23.594 11.109 1 96.38 96 THR B N 1
ATOM 2567 C CA . THR B 1 96 ? 4.328 24.781 11.328 1 96.38 96 THR B CA 1
ATOM 2568 C C . THR B 1 96 ? 3.498 26.047 11.172 1 96.38 96 THR B C 1
ATOM 2570 O O . THR B 1 96 ? 3.598 26.969 11.984 1 96.38 96 THR B O 1
ATOM 2573 N N . GLN B 1 97 ? 2.67 26.078 10.141 1 96.25 97 GLN B N 1
ATOM 2574 C CA . GLN B 1 97 ? 1.792 27.219 9.938 1 96.25 97 GLN B CA 1
ATOM 2575 C C . GLN B 1 97 ? 0.795 27.359 11.086 1 96.25 97 GLN B C 1
ATOM 2577 O O . GLN B 1 97 ? 0.514 28.469 11.547 1 96.25 97 GLN B O 1
ATOM 2582 N N . TYR B 1 98 ? 0.278 26.234 11.492 1 97.31 98 TYR B N 1
ATOM 2583 C CA . TYR B 1 98 ? -0.654 26.203 12.609 1 97.31 98 TYR B CA 1
ATOM 2584 C C . TYR B 1 98 ? -0.006 26.766 13.875 1 97.31 98 TYR B C 1
ATOM 2586 O O . TYR B 1 98 ? -0.589 27.625 14.547 1 97.31 98 TYR B O 1
ATOM 2594 N N . VAL B 1 99 ? 1.205 26.359 14.195 1 97.06 99 VAL B N 1
ATOM 2595 C CA . VAL B 1 99 ? 1.923 26.781 15.391 1 97.06 99 VAL B CA 1
ATOM 2596 C C . VAL B 1 99 ? 2.211 28.281 15.32 1 97.06 99 VAL B C 1
ATOM 2598 O O . VAL B 1 99 ? 2.01 29.016 16.297 1 97.06 99 VAL B O 1
ATOM 2601 N N . LYS B 1 100 ? 2.611 28.766 14.195 1 96.56 100 LYS B N 1
ATOM 2602 C CA . LYS B 1 100 ? 2.895 30.188 14.008 1 96.56 100 LYS B CA 1
ATOM 2603 C C . LYS B 1 100 ? 1.644 31.031 14.242 1 96.56 100 LYS B C 1
ATOM 2605 O O . LYS B 1 100 ? 1.707 32.094 14.883 1 96.56 100 LYS B O 1
ATOM 2610 N N . THR B 1 101 ? 0.577 30.531 13.688 1 97.25 101 THR B N 1
ATOM 2611 C CA . THR B 1 101 ? -0.676 31.266 13.797 1 97.25 101 THR B CA 1
ATOM 2612 C C . THR B 1 101 ? -1.157 31.312 15.242 1 97.25 101 THR B C 1
ATOM 2614 O O . THR B 1 101 ? -1.707 32.312 15.695 1 97.25 101 THR B O 1
ATOM 2617 N N . ILE B 1 102 ? -0.969 30.234 15.977 1 97.06 102 ILE B N 1
ATOM 2618 C CA . ILE B 1 102 ? -1.32 30.188 17.391 1 97.06 102 ILE B CA 1
ATOM 2619 C C . ILE B 1 102 ? -0.475 31.203 18.172 1 97.06 102 ILE B C 1
ATOM 2621 O O . ILE B 1 102 ? -0.991 31.922 19.016 1 97.06 102 ILE B O 1
ATOM 2625 N N . HIS B 1 103 ? 0.817 31.266 17.891 1 96.38 103 HIS B N 1
ATOM 2626 C CA . HIS B 1 103 ? 1.693 32.219 18.562 1 96.38 103 HIS B CA 1
ATOM 2627 C C . HIS B 1 103 ? 1.239 33.656 18.328 1 96.38 103 HIS B C 1
ATOM 2629 O O . HIS B 1 103 ? 1.262 34.469 19.25 1 96.38 103 HIS B O 1
ATOM 2635 N N . THR B 1 104 ? 0.823 33.906 17.125 1 96.38 104 THR B N 1
ATOM 2636 C CA . THR B 1 104 ? 0.311 35.219 16.812 1 96.38 104 THR B CA 1
ATOM 2637 C C . THR B 1 104 ? -0.953 35.531 17.625 1 96.38 104 THR B C 1
ATOM 2639 O O . THR B 1 104 ? -1.1 36.594 18.172 1 96.38 104 THR B O 1
ATOM 2642 N N . LEU B 1 105 ? -1.872 34.5 17.688 1 95.88 105 LEU B N 1
ATOM 2643 C CA . LEU B 1 105 ? -3.111 34.688 18.438 1 95.88 105 LEU B CA 1
ATOM 2644 C C . LEU B 1 105 ? -2.824 34.875 19.922 1 95.88 105 LEU B C 1
ATOM 2646 O O . LEU B 1 105 ? -3.428 35.75 20.562 1 95.88 105 LEU B O 1
ATOM 2650 N N . VAL B 1 106 ? -1.885 34.125 20.469 1 94.5 106 VAL B N 1
ATOM 2651 C CA . VAL B 1 106 ? -1.517 34.25 21.875 1 94.5 106 VAL B CA 1
ATOM 2652 C C . VAL B 1 106 ? -0.929 35.625 22.141 1 94.5 106 VAL B C 1
ATOM 2654 O O . VAL B 1 106 ? -1.23 36.25 23.172 1 94.5 106 VAL B O 1
ATOM 2657 N N . THR B 1 107 ? -0.132 36.188 21.25 1 93.75 107 THR B N 1
ATOM 2658 C CA . THR B 1 107 ? 0.444 37.5 21.391 1 93.75 107 THR B CA 1
ATOM 2659 C C . THR B 1 107 ? -0.647 38.562 21.344 1 93.75 107 THR B C 1
ATOM 2661 O O . THR B 1 107 ? -0.597 39.562 22.094 1 93.75 107 THR B O 1
ATOM 2664 N N . LEU B 1 108 ? -1.635 38.375 20.547 1 91.31 108 LEU B N 1
ATOM 2665 C CA . LEU B 1 108 ? -2.766 39.312 20.469 1 91.31 108 LEU B CA 1
ATOM 2666 C C . LEU B 1 108 ? -3.574 39.281 21.75 1 91.31 108 LEU B C 1
ATOM 2668 O O . LEU B 1 108 ? -4.008 40.312 22.25 1 91.31 108 LEU B O 1
ATOM 2672 N N . HIS B 1 109 ? -3.766 38.094 22.266 1 90.5 109 HIS B N 1
ATOM 2673 C CA . HIS B 1 109 ? -4.434 37.969 23.562 1 90.5 109 HIS B CA 1
ATOM 2674 C C . HIS B 1 109 ? -3.703 38.75 24.641 1 90.5 109 HIS B C 1
ATOM 2676 O O . HIS B 1 109 ? -4.32 39.531 25.375 1 90.5 109 HIS B O 1
ATOM 2682 N N . LYS B 1 110 ? -2.459 38.625 24.734 1 88 110 LYS B N 1
ATOM 2683 C CA . LYS B 1 110 ? -1.653 39.281 25.75 1 88 110 LYS B CA 1
ATOM 2684 C C . LYS B 1 110 ? -1.693 40.812 25.578 1 88 110 LYS B C 1
ATOM 2686 O O . LYS B 1 110 ? -1.794 41.531 26.547 1 88 110 LYS B O 1
ATOM 2691 N N . HIS B 1 111 ? -1.646 41.25 24.312 1 86.25 111 HIS B N 1
ATOM 2692 C CA . HIS B 1 111 ? -1.728 42.688 24.016 1 86.25 111 HIS B CA 1
ATOM 2693 C C . HIS B 1 111 ? -3.086 43.25 24.422 1 86.25 111 HIS B C 1
ATOM 2695 O O . HIS B 1 111 ? -3.17 44.344 24.938 1 86.25 111 HIS B O 1
ATOM 2701 N N . TYR B 1 112 ? -4.062 42.469 24.141 1 85.25 112 TYR B N 1
ATOM 2702 C CA . TYR B 1 112 ? -5.414 42.906 24.469 1 85.25 112 TYR B CA 1
ATOM 2703 C C . TYR B 1 112 ? -5.586 43.031 25.984 1 85.25 112 TYR B C 1
ATOM 2705 O O . TYR B 1 112 ? -6.184 44.031 26.453 1 85.25 112 TYR B O 1
ATOM 2713 N N . VAL B 1 113 ? -5.098 42.125 26.75 1 84.12 113 VAL B N 1
ATOM 2714 C CA . VAL B 1 113 ? -5.227 42.125 28.203 1 84.12 113 VAL B CA 1
ATOM 2715 C C . VAL B 1 113 ? -4.34 43.188 28.797 1 84.12 113 VAL B C 1
ATOM 2717 O O . VAL B 1 113 ? -4.75 43.906 29.734 1 84.12 113 VAL B O 1
ATOM 2720 N N . ALA B 1 114 ? -3.211 43.375 28.281 1 82.81 114 ALA B N 1
ATOM 2721 C CA . ALA B 1 114 ? -2.264 44.344 28.828 1 82.81 114 ALA B CA 1
ATOM 2722 C C . ALA B 1 114 ? -2.703 45.781 28.516 1 82.81 114 ALA B C 1
ATOM 2724 O O . ALA B 1 114 ? -2.521 46.688 29.328 1 82.81 114 ALA B O 1
ATOM 2725 N N . SER B 1 115 ? -3.35 46.094 27.375 1 79 115 SER B N 1
ATOM 2726 C CA . SER B 1 115 ? -3.682 47.438 26.938 1 79 115 SER B CA 1
ATOM 2727 C C . SER B 1 115 ? -5.148 47.781 27.203 1 79 115 SER B C 1
ATOM 2729 O O . SER B 1 115 ? -5.605 48.875 26.922 1 79 115 SER B O 1
ATOM 2731 N N . GLY B 1 116 ? -5.965 46.875 27.562 1 70.56 116 GLY B N 1
ATOM 2732 C CA . GLY B 1 116 ? -7.406 47.062 27.656 1 70.56 116 GLY B CA 1
ATOM 2733 C C . GLY B 1 116 ? -7.812 48.344 28.344 1 70.56 116 GLY B C 1
ATOM 2734 O O . GLY B 1 116 ? -8.727 49.031 27.875 1 70.56 116 GLY B O 1
ATOM 2735 N N . SER B 1 117 ? -7.016 48.75 29.344 1 74.12 117 SER B N 1
ATOM 2736 C CA . SER B 1 117 ? -7.391 49.969 30.062 1 74.12 117 SER B CA 1
ATOM 2737 C C . SER B 1 117 ? -6.895 51.219 29.344 1 74.12 117 SER B C 1
ATOM 2739 O O . SER B 1 117 ? -7.41 52.312 29.562 1 74.12 117 SER B O 1
ATOM 2741 N N . LYS B 1 118 ? -6.027 50.969 28.375 1 84.25 118 LYS B N 1
ATOM 2742 C CA . LYS B 1 118 ? -5.395 52.094 27.719 1 84.25 118 LYS B CA 1
ATOM 2743 C C . LYS B 1 118 ? -5.98 52.312 26.312 1 84.25 118 LYS B C 1
ATOM 2745 O O . LYS B 1 118 ? -5.738 53.344 25.688 1 84.25 118 LYS B O 1
ATOM 2750 N N . LEU B 1 119 ? -6.84 51.438 25.859 1 81.5 119 LEU B N 1
ATOM 2751 C CA . LEU B 1 119 ? -7.34 51.469 24.484 1 81.5 119 LEU B CA 1
ATOM 2752 C C . LEU B 1 119 ? -8.672 52.219 24.422 1 81.5 119 LEU B C 1
ATOM 2754 O O . LEU B 1 119 ? -9.508 52.094 25.328 1 81.5 119 LEU B O 1
ATOM 2758 N N . THR B 1 120 ? -8.734 53.094 23.453 1 87.44 120 THR B N 1
ATOM 2759 C CA . THR B 1 120 ? -10.047 53.656 23.172 1 87.44 120 THR B CA 1
ATOM 2760 C C . THR B 1 120 ? -11.023 52.594 22.703 1 87.44 120 THR B C 1
ATOM 2762 O O . THR B 1 120 ? -10.609 51.562 22.203 1 87.44 120 THR B O 1
ATOM 2765 N N . PRO B 1 121 ? -12.25 52.781 22.906 1 85.25 121 PRO B N 1
ATOM 2766 C CA . PRO B 1 121 ? -13.234 51.781 22.469 1 85.25 121 PRO B CA 1
ATOM 2767 C C . PRO B 1 121 ? -13.102 51.438 20.984 1 85.25 121 PRO B C 1
ATOM 2769 O O . PRO B 1 121 ? -13.312 50.281 20.609 1 85.25 121 PRO B O 1
ATOM 2772 N N . SER B 1 122 ? -12.742 52.438 20.203 1 88 122 SER B N 1
ATOM 2773 C CA . SER B 1 122 ? -12.578 52.156 18.766 1 88 122 SER B CA 1
ATOM 2774 C C . SER B 1 122 ? -11.352 51.281 18.516 1 88 122 SER B C 1
ATOM 2776 O O . SER B 1 122 ? -11.391 50.406 17.656 1 88 122 SER B O 1
ATOM 2778 N N . GLU B 1 123 ? -10.273 51.562 19.266 1 86.62 123 GLU B N 1
ATOM 2779 C CA . GLU B 1 123 ? -9.055 50.781 19.141 1 86.62 123 GLU B CA 1
ATOM 2780 C C . GLU B 1 123 ? -9.273 49.375 19.656 1 86.62 123 GLU B C 1
ATOM 2782 O O . GLU B 1 123 ? -8.766 48.406 19.078 1 86.62 123 GLU B O 1
ATOM 2787 N N . GLU B 1 124 ? -10.031 49.25 20.734 1 85.44 124 GLU B N 1
ATOM 2788 C CA . GLU B 1 124 ? -10.352 47.969 21.312 1 85.44 124 GLU B CA 1
ATOM 2789 C C . GLU B 1 124 ? -11.148 47.094 20.344 1 85.44 124 GLU B C 1
ATOM 2791 O O . GLU B 1 124 ? -10.898 45.906 20.219 1 85.44 124 GLU B O 1
ATOM 2796 N N . ASP B 1 125 ? -12.102 47.719 19.672 1 85.56 125 ASP B N 1
ATOM 2797 C CA . ASP B 1 125 ? -12.922 47 18.688 1 85.56 125 ASP B CA 1
ATOM 2798 C C . ASP B 1 125 ? -12.078 46.531 17.516 1 85.56 125 ASP B C 1
ATOM 2800 O O . ASP B 1 125 ? -12.305 45.438 16.984 1 85.56 125 ASP B O 1
ATOM 2804 N N . SER B 1 126 ? -11.164 47.344 17.141 1 88.69 126 SER B N 1
ATOM 2805 C CA . SER B 1 126 ? -10.289 46.969 16.031 1 88.69 126 SER B CA 1
ATOM 2806 C C . SER B 1 126 ? -9.43 45.781 16.406 1 88.69 126 SER B C 1
ATOM 2808 O O . SER B 1 126 ? -9.258 44.844 15.594 1 88.69 126 SER B O 1
ATOM 2810 N N . VAL B 1 127 ? -8.891 45.75 17.625 1 87.5 127 VAL B N 1
ATOM 2811 C CA . VAL B 1 127 ? -8.062 44.656 18.078 1 87.5 127 VAL B CA 1
ATOM 2812 C C . VAL B 1 127 ? -8.906 43.375 18.203 1 87.5 127 VAL B C 1
ATOM 2814 O O . VAL B 1 127 ? -8.461 42.312 17.828 1 87.5 127 VAL B O 1
ATOM 2817 N N . TRP B 1 128 ? -10.133 43.594 18.609 1 87.25 128 TRP B N 1
ATOM 2818 C CA . TRP B 1 128 ? -11.039 42.469 18.75 1 87.25 128 TRP B CA 1
ATOM 2819 C C . TRP B 1 128 ? -11.359 41.844 17.406 1 87.25 128 TRP B C 1
ATOM 2821 O O . TRP B 1 128 ? -11.406 40.625 17.266 1 87.25 128 TRP B O 1
ATOM 2831 N N . GLN B 1 129 ? -11.531 42.625 16.438 1 90.81 129 GLN B N 1
ATOM 2832 C CA . GLN B 1 129 ? -11.82 42.125 15.102 1 90.81 129 GLN B CA 1
ATOM 2833 C C . GLN B 1 129 ? -10.648 41.312 14.555 1 90.81 129 GLN B C 1
ATOM 2835 O O . GLN B 1 129 ? -10.852 40.281 13.883 1 90.81 129 GLN B O 1
ATOM 2840 N N . VAL B 1 130 ? -9.414 41.719 14.867 1 93.75 130 VAL B N 1
ATOM 2841 C CA . VAL B 1 130 ? -8.227 41 14.43 1 93.75 130 VAL B CA 1
ATOM 2842 C C . VAL B 1 130 ? -8.156 39.656 15.141 1 93.75 130 VAL B C 1
ATOM 2844 O O . VAL B 1 130 ? -7.812 38.625 14.531 1 93.75 130 VAL B O 1
ATOM 2847 N N . ILE B 1 131 ? -8.523 39.562 16.422 1 91.44 131 ILE B N 1
ATOM 2848 C CA . ILE B 1 131 ? -8.508 38.344 17.203 1 91.44 131 ILE B CA 1
ATOM 2849 C C . ILE B 1 131 ? -9.508 37.344 16.625 1 91.44 131 ILE B C 1
ATOM 2851 O O . ILE B 1 131 ? -9.188 36.188 16.453 1 91.44 131 ILE B O 1
ATOM 2855 N N . VAL B 1 132 ? -10.695 37.844 16.312 1 92.56 132 VAL B N 1
ATOM 2856 C CA . VAL B 1 132 ? -11.742 36.969 15.758 1 92.56 132 VAL B CA 1
ATOM 2857 C C . VAL B 1 132 ? -11.289 36.406 14.422 1 92.56 132 VAL B C 1
ATOM 2859 O O . VAL B 1 132 ? -11.477 35.219 14.164 1 92.56 132 VAL B O 1
ATOM 2862 N N . ARG B 1 133 ? -10.648 37.25 13.594 1 95 133 ARG B N 1
ATOM 2863 C CA . ARG B 1 133 ? -10.141 36.781 12.305 1 95 133 ARG B CA 1
ATOM 2864 C C . ARG B 1 133 ? -9.047 35.719 12.492 1 95 133 ARG B C 1
ATOM 2866 O O . ARG B 1 133 ? -9 34.75 11.766 1 95 133 ARG B O 1
ATOM 2873 N N . GLN B 1 134 ? -8.18 36.031 13.484 1 95.06 134 GLN B N 1
ATOM 2874 C CA . GLN B 1 134 ? -7.09 35.094 13.742 1 95.06 134 GLN B CA 1
ATOM 2875 C C . GLN B 1 134 ? -7.621 33.781 14.289 1 95.06 134 GLN B C 1
ATOM 2877 O O . GLN B 1 134 ? -7.078 32.719 13.992 1 95.06 134 GLN B O 1
ATOM 2882 N N . ARG B 1 135 ? -8.641 33.812 15.055 1 94.62 135 ARG B N 1
ATOM 2883 C CA . ARG B 1 135 ? -9.258 32.594 15.578 1 94.62 135 ARG B CA 1
ATOM 2884 C C . ARG B 1 135 ? -9.82 31.734 14.453 1 94.62 135 ARG B C 1
ATOM 2886 O O . ARG B 1 135 ? -9.711 30.5 14.484 1 94.62 135 ARG B O 1
ATOM 2893 N N . GLN B 1 136 ? -10.477 32.406 13.555 1 96.12 136 GLN B N 1
ATOM 2894 C CA . GLN B 1 136 ? -11.008 31.703 12.406 1 96.12 136 GLN B CA 1
ATOM 2895 C C . GLN B 1 136 ? -9.891 31.031 11.609 1 96.12 136 GLN B C 1
ATOM 2897 O O . GLN B 1 136 ? -10.039 29.906 11.141 1 96.12 136 GLN B O 1
ATOM 2902 N N . GLU B 1 137 ? -8.773 31.719 11.43 1 96.31 137 GLU B N 1
ATOM 2903 C CA . GLU B 1 137 ? -7.633 31.141 10.719 1 96.31 137 GLU B CA 1
ATOM 2904 C C . GLU B 1 137 ? -7.094 29.906 11.438 1 96.31 137 GLU B C 1
ATOM 2906 O O . GLU B 1 137 ? -6.734 28.922 10.797 1 96.31 137 GLU B O 1
ATOM 2911 N N . VAL B 1 138 ? -7.008 30 12.773 1 96.81 138 VAL B N 1
ATOM 2912 C CA . VAL B 1 138 ? -6.551 28.859 13.57 1 96.81 138 VAL B CA 1
ATOM 2913 C C . VAL B 1 138 ? -7.484 27.672 13.359 1 96.81 138 VAL B C 1
ATOM 2915 O O . VAL B 1 138 ? -7.027 26.531 13.211 1 96.81 138 VAL B O 1
ATOM 2918 N N . SER B 1 139 ? -8.773 27.938 13.312 1 96 139 SER B N 1
ATOM 2919 C CA . SER B 1 139 ? -9.75 26.859 13.117 1 96 139 SER B CA 1
ATOM 2920 C C . SER B 1 139 ? -9.617 26.25 11.727 1 96 139 SER B C 1
ATOM 2922 O O . SER B 1 139 ? -9.695 25.016 11.578 1 96 139 SER B O 1
ATOM 2924 N N . ASP B 1 140 ? -9.406 27.047 10.688 1 96.12 140 ASP B N 1
ATOM 2925 C CA . ASP B 1 140 ? -9.234 26.547 9.328 1 96.12 140 ASP B CA 1
ATOM 2926 C C . ASP B 1 140 ? -7.965 25.703 9.211 1 96.12 140 ASP B C 1
ATOM 2928 O O . ASP B 1 140 ? -7.977 24.641 8.586 1 96.12 140 ASP B O 1
ATOM 2932 N N . LEU B 1 141 ? -6.914 26.219 9.859 1 96.44 141 LEU B N 1
ATOM 2933 C CA . LEU B 1 141 ? -5.637 25.531 9.773 1 96.44 141 LEU B CA 1
ATOM 2934 C C . LEU B 1 141 ? -5.68 24.219 10.555 1 96.44 141 LEU B C 1
ATOM 2936 O O . LEU B 1 141 ? -5.023 23.25 10.172 1 96.44 141 LEU B O 1
ATOM 2940 N N . ARG B 1 142 ? -6.434 24.188 11.594 1 95.81 142 ARG B N 1
ATOM 2941 C CA . ARG B 1 142 ? -6.59 22.953 12.344 1 95.81 142 ARG B CA 1
ATOM 2942 C C . ARG B 1 142 ? -7.223 21.859 11.484 1 95.81 142 ARG B C 1
ATOM 2944 O O . ARG B 1 142 ? -6.816 20.703 11.547 1 95.81 142 ARG B O 1
ATOM 2951 N N . GLU B 1 143 ? -8.203 22.234 10.711 1 95.88 143 GLU B N 1
ATOM 2952 C CA . GLU B 1 143 ? -8.844 21.297 9.805 1 95.88 143 GLU B CA 1
ATOM 2953 C C . GLU B 1 143 ? -7.871 20.781 8.75 1 95.88 143 GLU B C 1
ATOM 2955 O O . GLU B 1 143 ? -7.887 19.609 8.406 1 95.88 143 GLU B O 1
ATOM 2960 N N . ASP B 1 144 ? -7.07 21.672 8.266 1 94.94 144 ASP B N 1
ATOM 2961 C CA . ASP B 1 144 ? -6.043 21.266 7.309 1 94.94 144 ASP B CA 1
ATOM 2962 C C . ASP B 1 144 ? -5.074 20.266 7.934 1 94.94 144 ASP B C 1
ATOM 2964 O O . ASP B 1 144 ? -4.676 19.297 7.285 1 94.94 144 ASP B O 1
ATOM 2968 N N . CYS B 1 145 ? -4.699 20.578 9.148 1 96.44 145 CYS B N 1
ATOM 2969 C CA . CYS B 1 145 ? -3.793 19.672 9.852 1 96.44 145 CYS B CA 1
ATOM 2970 C C . CYS B 1 145 ? -4.387 18.266 9.953 1 96.44 145 CYS B C 1
ATOM 2972 O O . CYS B 1 145 ? -3.688 17.281 9.75 1 96.44 145 CYS B O 1
ATOM 2974 N N . LYS B 1 146 ? -5.656 18.172 10.227 1 96.88 146 LYS B N 1
ATOM 2975 C CA . LYS B 1 146 ? -6.324 16.875 10.344 1 96.88 146 LYS B CA 1
ATOM 2976 C C . LYS B 1 146 ? -6.34 16.141 9.008 1 96.88 146 LYS B C 1
ATOM 2978 O O . LYS B 1 146 ? -6.129 14.938 8.953 1 96.88 146 LYS B O 1
ATOM 2983 N N . ARG B 1 147 ? -6.605 16.859 8 1 95.81 147 ARG B N 1
ATOM 2984 C CA . ARG B 1 147 ? -6.645 16.266 6.668 1 95.81 147 ARG B CA 1
ATOM 2985 C C . ARG B 1 147 ? -5.277 15.727 6.27 1 95.81 147 ARG B C 1
ATOM 2987 O O . ARG B 1 147 ? -5.168 14.586 5.801 1 95.81 147 ARG B O 1
ATOM 2994 N N . PHE B 1 148 ? -4.262 16.531 6.473 1 97.31 148 PHE B N 1
ATOM 2995 C CA . PHE B 1 148 ? -2.922 16.094 6.086 1 97.31 148 PHE B CA 1
ATOM 2996 C C . PHE B 1 148 ? -2.432 14.977 6.992 1 97.31 148 PHE B C 1
ATOM 2998 O O . PHE B 1 148 ? -1.682 14.094 6.551 1 97.31 148 PHE B O 1
ATOM 3005 N N . GLU B 1 149 ? -2.877 15 8.211 1 97.81 149 GLU B N 1
ATOM 3006 C CA . GLU B 1 149 ? -2.521 13.898 9.109 1 97.81 149 GLU B CA 1
ATOM 3007 C C . GLU B 1 149 ? -3.127 12.586 8.633 1 97.81 149 GLU B C 1
ATOM 3009 O O . GLU B 1 149 ? -2.484 11.531 8.711 1 97.81 149 GLU B O 1
ATOM 3014 N N . SER B 1 150 ? -4.328 12.617 8.203 1 97.94 150 SER B N 1
ATOM 3015 C CA . SER B 1 150 ? -4.98 11.422 7.672 1 97.94 150 SER B CA 1
ATOM 3016 C C . SER B 1 150 ? -4.219 10.859 6.477 1 97.94 150 SER B C 1
ATOM 3018 O O . SER B 1 150 ? -3.992 9.656 6.395 1 97.94 150 SER B O 1
ATOM 3020 N N . ASN B 1 151 ? -3.855 11.734 5.582 1 98.19 151 ASN B N 1
ATOM 3021 C CA . ASN B 1 151 ? -3.076 11.297 4.426 1 98.19 151 ASN B CA 1
ATOM 3022 C C . ASN B 1 151 ? -1.733 10.711 4.848 1 98.19 151 ASN B C 1
ATOM 3024 O O . ASN B 1 151 ? -1.273 9.727 4.27 1 98.19 151 ASN B O 1
ATOM 3028 N N . TRP B 1 152 ? -1.159 11.391 5.781 1 98.56 152 TRP B N 1
ATOM 3029 C CA . TRP B 1 152 ? 0.142 10.922 6.25 1 98.56 152 TRP B CA 1
ATOM 3030 C C . TRP B 1 152 ? 0.026 9.539 6.895 1 98.56 152 TRP B C 1
ATOM 3032 O O . TRP B 1 152 ? 0.895 8.688 6.703 1 98.56 152 TRP B O 1
ATOM 3042 N N . MET B 1 153 ? -1.029 9.234 7.637 1 98.38 153 MET B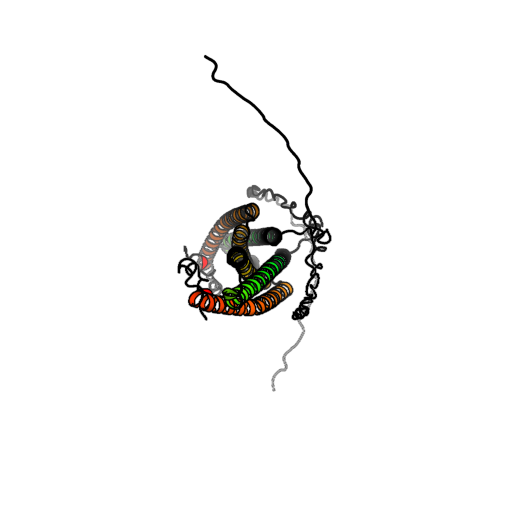 N 1
ATOM 3043 C CA . MET B 1 153 ? -1.244 7.922 8.25 1 98.38 153 MET B CA 1
ATOM 3044 C C . MET B 1 153 ? -1.428 6.848 7.184 1 98.38 153 MET B C 1
ATOM 3046 O O . MET B 1 153 ? -0.952 5.723 7.344 1 98.38 153 MET B O 1
ATOM 3050 N N . MET B 1 154 ? -2.121 7.18 6.195 1 98.56 154 MET B N 1
ATOM 3051 C CA . MET B 1 154 ? -2.281 6.242 5.09 1 98.56 154 MET B CA 1
ATOM 3052 C C . MET B 1 154 ? -0.943 5.973 4.406 1 98.56 154 MET B C 1
ATOM 3054 O O . MET B 1 154 ? -0.665 4.844 4 1 98.56 154 MET B O 1
ATOM 3058 N N . ALA B 1 155 ? -0.112 7.043 4.281 1 98.81 155 ALA B N 1
ATOM 3059 C CA . ALA B 1 155 ? 1.213 6.883 3.686 1 98.81 155 ALA B CA 1
ATOM 3060 C C . ALA B 1 155 ? 2.082 5.949 4.523 1 98.81 155 ALA B C 1
ATOM 3062 O O . ALA B 1 155 ? 2.83 5.133 3.979 1 98.81 155 ALA B O 1
ATOM 3063 N N . ILE B 1 156 ? 1.957 6.043 5.809 1 98.81 156 ILE B N 1
ATOM 3064 C CA . ILE B 1 156 ? 2.703 5.176 6.715 1 98.81 156 ILE B CA 1
ATOM 3065 C C . ILE B 1 156 ? 2.289 3.721 6.492 1 98.81 156 ILE B C 1
ATOM 3067 O O . ILE B 1 156 ? 3.141 2.844 6.34 1 98.81 156 ILE B O 1
ATOM 3071 N N . ASN B 1 157 ? 1.038 3.502 6.441 1 98.62 157 ASN B N 1
ATOM 3072 C CA . ASN B 1 157 ? 0.529 2.148 6.254 1 98.62 157 ASN B CA 1
ATOM 3073 C C . ASN B 1 157 ? 0.938 1.578 4.898 1 98.62 157 ASN B C 1
ATOM 3075 O O . ASN B 1 157 ? 1.321 0.411 4.801 1 98.62 157 ASN B O 1
ATOM 3079 N N . LEU B 1 158 ? 0.845 2.369 3.895 1 98.75 158 LEU B N 1
ATOM 3080 C CA . LEU B 1 158 ? 1.266 1.952 2.562 1 98.75 158 LEU B CA 1
ATOM 3081 C C . LEU B 1 158 ? 2.75 1.603 2.545 1 98.75 158 LEU B C 1
ATOM 3083 O O . LEU B 1 158 ? 3.15 0.606 1.939 1 98.75 158 LEU B O 1
ATOM 3087 N N . SER B 1 159 ? 3.52 2.434 3.154 1 98.69 159 SER B N 1
ATOM 3088 C CA . SER B 1 159 ? 4.965 2.232 3.156 1 98.69 159 SER B CA 1
ATOM 3089 C C . SER B 1 159 ? 5.348 0.971 3.924 1 98.69 159 SER B C 1
ATOM 3091 O O . SER B 1 159 ? 6.246 0.236 3.512 1 98.69 159 SER B O 1
ATOM 3093 N N . LYS B 1 160 ? 4.656 0.739 4.988 1 98.69 160 LYS B N 1
ATOM 3094 C CA . LYS B 1 160 ? 4.895 -0.482 5.754 1 98.69 160 LYS B CA 1
ATOM 3095 C C . LYS B 1 160 ? 4.578 -1.722 4.922 1 98.69 160 LYS B C 1
ATOM 3097 O O . LYS B 1 160 ? 5.383 -2.652 4.852 1 98.69 160 LYS B O 1
ATOM 3102 N N . LEU B 1 161 ? 3.43 -1.697 4.34 1 98.62 161 LEU B N 1
ATOM 3103 C CA . LEU B 1 161 ? 3.018 -2.832 3.52 1 98.62 161 LEU B CA 1
ATOM 3104 C C . LEU B 1 161 ? 3.943 -3 2.32 1 98.62 161 LEU B C 1
ATOM 3106 O O . LEU B 1 161 ? 4.254 -4.125 1.924 1 98.62 161 LEU B O 1
ATOM 3110 N N . ALA B 1 162 ? 4.348 -1.878 1.725 1 98.75 162 ALA B N 1
ATOM 3111 C CA . ALA B 1 162 ? 5.258 -1.933 0.585 1 98.75 162 ALA B CA 1
ATOM 3112 C C . ALA B 1 162 ? 6.605 -2.533 0.988 1 98.75 162 ALA B C 1
ATOM 3114 O O . ALA B 1 162 ? 7.199 -3.301 0.229 1 98.75 162 ALA B O 1
ATOM 3115 N N . ALA B 1 163 ? 7.09 -2.184 2.127 1 98.69 163 ALA B N 1
ATOM 3116 C CA . ALA B 1 163 ? 8.352 -2.744 2.607 1 98.69 163 ALA B CA 1
ATOM 3117 C C . ALA B 1 163 ? 8.242 -4.254 2.795 1 98.69 163 ALA B C 1
ATOM 3119 O O . ALA B 1 163 ? 9.133 -5 2.391 1 98.69 163 ALA B O 1
ATOM 3120 N N . GLU B 1 164 ? 7.172 -4.695 3.393 1 98.44 164 GLU B N 1
ATOM 3121 C CA . GLU B 1 164 ? 6.93 -6.125 3.574 1 98.44 164 GLU B CA 1
ATOM 3122 C C . GLU B 1 164 ? 6.82 -6.84 2.23 1 98.44 164 GLU B C 1
ATOM 3124 O O . GLU B 1 164 ? 7.348 -7.941 2.062 1 98.44 164 GLU B O 1
ATOM 3129 N N . THR B 1 165 ? 6.102 -6.258 1.372 1 98.69 165 THR B N 1
ATOM 3130 C CA . THR B 1 165 ? 5.902 -6.82 0.042 1 98.69 165 THR B CA 1
ATOM 3131 C C . THR B 1 165 ? 7.234 -6.965 -0.688 1 98.69 165 THR B C 1
ATOM 3133 O O . THR B 1 165 ? 7.488 -7.988 -1.327 1 98.69 165 THR B O 1
ATOM 3136 N N . ALA B 1 166 ? 8.07 -5.902 -0.608 1 98.5 166 ALA B N 1
ATOM 3137 C CA . ALA B 1 166 ? 9.383 -5.957 -1.237 1 98.5 166 ALA B CA 1
ATOM 3138 C C . ALA B 1 166 ? 10.227 -7.09 -0.652 1 98.5 166 ALA B C 1
ATOM 3140 O O . ALA B 1 166 ? 10.898 -7.816 -1.388 1 98.5 166 ALA B O 1
ATOM 3141 N N . TYR B 1 167 ? 10.172 -7.281 0.636 1 97.94 167 TYR B N 1
ATOM 3142 C CA . TYR B 1 167 ? 10.891 -8.375 1.278 1 97.94 167 TYR B CA 1
ATOM 3143 C C . TYR B 1 167 ? 10.398 -9.727 0.773 1 97.94 167 TYR B C 1
ATOM 3145 O O . TYR B 1 167 ? 11.195 -10.602 0.442 1 97.94 167 TYR B O 1
ATOM 3153 N N . ASN B 1 168 ? 9.039 -9.844 0.726 1 97.31 168 ASN B N 1
ATOM 3154 C CA . ASN B 1 168 ? 8.43 -11.094 0.271 1 97.31 168 ASN B CA 1
ATOM 3155 C C . ASN B 1 168 ? 8.812 -11.406 -1.172 1 97.31 168 ASN B C 1
ATOM 3157 O O . ASN B 1 168 ? 8.945 -12.578 -1.542 1 97.31 168 ASN B O 1
ATOM 3161 N N . ALA B 1 169 ? 9 -10.383 -1.958 1 97.12 169 ALA B N 1
ATOM 3162 C CA . ALA B 1 169 ? 9.32 -10.547 -3.373 1 97.12 169 ALA B CA 1
ATOM 3163 C C . ALA B 1 169 ? 10.82 -10.727 -3.574 1 97.12 169 ALA B C 1
ATOM 3165 O O . ALA B 1 169 ? 11.281 -10.93 -4.699 1 97.12 169 ALA B O 1
ATOM 3166 N N . GLY B 1 170 ? 11.656 -10.586 -2.535 1 96.06 170 GLY B N 1
ATOM 3167 C CA . GLY B 1 170 ? 13.102 -10.758 -2.613 1 96.06 170 GLY B CA 1
ATOM 3168 C C . GLY B 1 170 ? 13.836 -9.469 -2.926 1 96.06 170 GLY B C 1
ATOM 3169 O O . GLY B 1 170 ? 15 -9.492 -3.33 1 96.06 170 GLY B O 1
ATOM 3170 N N . ALA B 1 171 ? 13.156 -8.344 -2.896 1 97.25 171 ALA B N 1
ATOM 3171 C CA . ALA B 1 171 ? 13.781 -7.043 -3.104 1 97.25 171 ALA B CA 1
ATOM 3172 C C . ALA B 1 171 ? 14.289 -6.465 -1.787 1 97.25 171 ALA B C 1
ATOM 3174 O O . ALA B 1 171 ? 13.781 -5.445 -1.313 1 97.25 171 ALA B O 1
ATOM 3175 N N . ASP B 1 172 ? 15.336 -6.883 -1.298 1 96.5 172 ASP B N 1
ATOM 3176 C CA . ASP B 1 172 ? 15.82 -6.574 0.044 1 96.5 172 ASP B CA 1
ATOM 3177 C C . ASP B 1 172 ? 16.25 -5.113 0.151 1 96.5 172 ASP B C 1
ATOM 3179 O O . ASP B 1 172 ? 15.938 -4.441 1.138 1 96.5 172 ASP B O 1
ATOM 3183 N N . GLN B 1 173 ? 16.906 -4.652 -0.797 1 96.88 173 GLN B N 1
ATOM 3184 C CA . GLN B 1 173 ? 17.375 -3.27 -0.748 1 96.88 173 GLN B CA 1
ATOM 3185 C C . GLN B 1 173 ? 16.188 -2.299 -0.727 1 96.88 173 GLN B C 1
ATOM 3187 O O . GLN B 1 173 ? 16.203 -1.318 0.02 1 96.88 173 GLN B O 1
ATOM 3192 N N . ALA B 1 174 ? 15.273 -2.607 -1.581 1 97 174 ALA B N 1
ATOM 3193 C CA . ALA B 1 174 ? 14.078 -1.762 -1.606 1 97 174 ALA B CA 1
ATOM 3194 C C . ALA B 1 174 ? 13.359 -1.788 -0.262 1 97 174 ALA B C 1
ATOM 3196 O O . ALA B 1 174 ? 12.875 -0.757 0.209 1 97 174 ALA B O 1
ATOM 3197 N N . SER B 1 175 ? 13.266 -2.932 0.363 1 98.38 175 SER B N 1
ATOM 3198 C CA . SER B 1 175 ? 12.625 -3.082 1.666 1 98.38 175 SER B CA 1
ATOM 3199 C C . SER B 1 175 ? 13.336 -2.256 2.73 1 98.38 175 SER B C 1
ATOM 3201 O O . SER B 1 175 ? 12.695 -1.501 3.469 1 98.38 175 SER B O 1
ATOM 3203 N N . VAL B 1 176 ? 14.609 -2.293 2.779 1 97.94 176 VAL B N 1
ATOM 3204 C CA . VAL B 1 176 ? 15.398 -1.586 3.777 1 97.94 176 VAL B CA 1
ATOM 3205 C C . VAL B 1 176 ? 15.266 -0.078 3.568 1 97.94 176 VAL B C 1
ATOM 3207 O O . VAL B 1 176 ? 15.109 0.676 4.531 1 97.94 176 VAL B O 1
ATOM 3210 N N . THR B 1 177 ? 15.344 0.337 2.367 1 97.12 177 THR B N 1
ATOM 3211 C CA . THR B 1 177 ? 15.211 1.758 2.064 1 97.12 177 THR B CA 1
ATOM 3212 C C . THR B 1 177 ? 13.844 2.277 2.506 1 97.12 177 THR B C 1
ATOM 3214 O O . THR B 1 177 ? 13.742 3.363 3.082 1 97.12 177 THR B O 1
ATOM 3217 N N . ALA B 1 178 ? 12.82 1.477 2.188 1 97.88 178 ALA B N 1
ATOM 3218 C CA . ALA B 1 178 ? 11.469 1.875 2.588 1 97.88 178 ALA B CA 1
ATOM 3219 C C . ALA B 1 178 ? 11.359 1.973 4.105 1 97.88 178 ALA B C 1
ATOM 3221 O O . ALA B 1 178 ? 10.766 2.918 4.633 1 97.88 178 ALA B O 1
ATOM 3222 N N . GLN B 1 179 ? 11.938 1.081 4.816 1 98.31 179 GLN B N 1
ATOM 3223 C CA . GLN B 1 179 ? 11.906 1.079 6.273 1 98.31 179 GLN B CA 1
ATOM 3224 C C . GLN B 1 179 ? 12.656 2.281 6.84 1 98.31 179 GLN B C 1
ATOM 3226 O O . GLN B 1 179 ? 12.211 2.9 7.809 1 98.31 179 GLN B O 1
ATOM 3231 N N . THR B 1 180 ? 13.711 2.592 6.266 1 97.44 180 THR B N 1
ATOM 3232 C CA . THR B 1 180 ? 14.492 3.74 6.703 1 97.44 180 THR B CA 1
ATOM 3233 C C . THR B 1 180 ? 13.727 5.039 6.473 1 97.44 180 THR B C 1
ATOM 3235 O O . THR B 1 180 ? 13.711 5.918 7.336 1 97.44 180 THR B O 1
ATOM 3238 N N . SER B 1 181 ? 13.148 5.137 5.309 1 97.75 181 SER B N 1
ATOM 3239 C CA . SER B 1 181 ? 12.352 6.32 5.012 1 97.75 181 SER B CA 1
ATOM 3240 C C . SER B 1 181 ? 11.203 6.477 6.004 1 97.75 181 SER B C 1
ATOM 3242 O O . SER B 1 181 ? 10.859 7.598 6.395 1 97.75 181 SER B O 1
ATOM 3244 N N . LEU B 1 182 ? 10.625 5.383 6.383 1 98.12 182 LEU B N 1
ATOM 3245 C CA . LEU B 1 182 ? 9.547 5.387 7.363 1 98.12 182 LEU B CA 1
ATOM 3246 C C . LEU B 1 182 ? 10.031 5.938 8.703 1 98.12 182 LEU B C 1
ATOM 3248 O O . LEU B 1 182 ? 9.375 6.785 9.305 1 98.12 182 LEU B O 1
ATOM 3252 N N . GLN B 1 183 ? 11.156 5.539 9.109 1 97.19 183 GLN B N 1
ATOM 3253 C CA . GLN B 1 183 ? 11.719 5.969 10.383 1 97.19 183 GLN B CA 1
ATOM 3254 C C . GLN B 1 183 ? 12.047 7.457 10.367 1 97.19 183 GLN B C 1
ATOM 3256 O O . GLN B 1 183 ? 11.758 8.172 11.336 1 97.19 183 GLN B O 1
ATOM 3261 N N . VAL B 1 184 ? 12.641 7.883 9.297 1 97.25 184 VAL B N 1
ATOM 3262 C CA . VAL B 1 184 ? 13.016 9.289 9.164 1 97.25 184 VAL B CA 1
ATOM 3263 C C . VAL B 1 184 ? 11.766 10.164 9.18 1 97.25 184 VAL B C 1
ATOM 3265 O O . VAL B 1 184 ? 11.727 11.188 9.859 1 97.25 184 VAL B O 1
ATOM 3268 N N . ALA B 1 185 ? 10.742 9.75 8.406 1 97.69 185 ALA B N 1
ATOM 3269 C CA . ALA B 1 185 ? 9.5 10.516 8.352 1 97.69 185 ALA B CA 1
ATOM 3270 C C . ALA B 1 185 ? 8.844 10.594 9.727 1 97.69 185 ALA B C 1
ATOM 3272 O O . ALA B 1 185 ? 8.391 11.664 10.148 1 97.69 185 ALA B O 1
ATOM 3273 N N . GLN B 1 186 ? 8.773 9.523 10.406 1 97.56 186 GLN B N 1
ATOM 3274 C CA . GLN B 1 186 ? 8.164 9.492 11.734 1 97.56 186 GLN B CA 1
ATOM 3275 C C . GLN B 1 186 ? 8.93 10.375 12.711 1 97.56 186 GLN B C 1
ATOM 3277 O O . GLN B 1 186 ? 8.328 11.086 13.523 1 97.56 186 GLN B O 1
ATOM 3282 N N . SER B 1 187 ? 10.266 10.352 12.672 1 96.44 187 SER B N 1
ATOM 3283 C CA . SER B 1 187 ? 11.078 11.188 13.547 1 96.44 187 SER B CA 1
ATOM 3284 C C . SER B 1 187 ? 10.828 12.672 13.289 1 96.44 187 SER B C 1
ATOM 3286 O O . SER B 1 187 ? 10.711 13.461 14.234 1 96.44 187 SER B O 1
ATOM 3288 N N . HIS B 1 188 ? 10.703 12.977 12.055 1 95.25 188 HIS B N 1
ATOM 3289 C CA . HIS B 1 188 ? 10.461 14.359 11.672 1 95.25 188 HIS B CA 1
ATOM 3290 C C . HIS B 1 188 ? 9.109 14.844 12.18 1 95.25 188 HIS B C 1
ATOM 3292 O O . HIS B 1 188 ? 9.008 15.938 12.742 1 95.25 188 HIS B O 1
ATOM 3298 N N . VAL B 1 189 ? 8.094 14.07 12.016 1 97.62 189 VAL B N 1
ATOM 3299 C CA . VAL B 1 189 ? 6.746 14.469 12.398 1 97.62 189 VAL B CA 1
ATOM 3300 C C . VAL B 1 189 ? 6.641 14.531 13.922 1 97.62 189 VAL B C 1
ATOM 3302 O O . VAL B 1 189 ? 5.98 15.414 14.469 1 97.62 189 VAL B O 1
ATOM 3305 N N . ASN B 1 190 ? 7.348 13.633 14.586 1 95.88 190 ASN B N 1
ATOM 3306 C CA . ASN B 1 190 ? 7.312 13.633 16.047 1 95.88 190 ASN B CA 1
ATOM 3307 C C . ASN B 1 190 ? 7.91 14.914 16.625 1 95.88 190 ASN B C 1
ATOM 3309 O O . ASN B 1 190 ? 7.406 15.445 17.609 1 95.88 190 ASN B O 1
ATOM 3313 N N . GLN B 1 191 ? 8.883 15.445 16.062 1 93.38 191 GLN B N 1
ATOM 3314 C CA . GLN B 1 191 ? 9.516 16.688 16.516 1 93.38 191 GLN B CA 1
ATOM 3315 C C . GLN B 1 191 ? 8.555 17.859 16.406 1 93.38 191 GLN B C 1
ATOM 3317 O O . GLN B 1 191 ? 8.438 18.672 17.328 1 93.38 191 GLN B O 1
ATOM 3322 N N . ILE B 1 192 ? 7.91 17.906 15.328 1 95.69 192 ILE B N 1
ATOM 3323 C CA . ILE B 1 192 ? 7.008 19.031 15.109 1 95.69 192 ILE B CA 1
ATOM 3324 C C . ILE B 1 192 ? 5.742 18.844 15.938 1 95.69 192 ILE B C 1
ATOM 3326 O O . ILE B 1 192 ? 5.113 19.828 16.359 1 95.69 192 ILE B O 1
ATOM 3330 N N . ARG B 1 193 ? 5.352 17.641 16.156 1 95.44 193 ARG B N 1
ATOM 3331 C CA . ARG B 1 193 ? 4.18 17.359 16.984 1 95.44 193 ARG B CA 1
ATOM 3332 C C . ARG B 1 193 ? 4.359 17.875 18.406 1 95.44 193 ARG B C 1
ATOM 3334 O O . ARG B 1 193 ? 3.402 18.344 19.031 1 95.44 193 ARG B O 1
ATOM 3341 N N . GLN B 1 194 ? 5.543 17.906 18.906 1 95.19 194 GLN B N 1
ATOM 3342 C CA . GLN B 1 194 ? 5.824 18.453 20.234 1 95.19 194 GLN B CA 1
ATOM 3343 C C . GLN B 1 194 ? 5.586 19.953 20.266 1 95.19 194 GLN B C 1
ATOM 3345 O O . GLN B 1 194 ? 5.02 20.484 21.219 1 95.19 194 GLN B O 1
ATOM 3350 N N . LEU B 1 195 ? 6.016 20.609 19.234 1 94.81 195 LEU B N 1
ATOM 3351 C CA . LEU B 1 195 ? 5.777 22.031 19.125 1 94.81 195 LEU B CA 1
ATOM 3352 C C . LEU B 1 195 ? 4.285 22.344 19.031 1 94.81 195 LEU B C 1
ATOM 3354 O O . LEU B 1 195 ? 3.801 23.312 19.609 1 94.81 195 LEU B O 1
ATOM 3358 N N . PHE B 1 196 ? 3.666 21.453 18.312 1 95.56 196 PHE B N 1
ATOM 3359 C CA . PHE B 1 196 ? 2.221 21.562 18.172 1 95.56 196 PHE B CA 1
ATOM 3360 C C . PHE B 1 196 ? 1.522 21.453 19.516 1 95.56 196 PHE B C 1
ATOM 3362 O O . PHE B 1 196 ? 0.662 22.266 19.844 1 95.56 196 PHE B O 1
ATOM 3369 N N . MET B 1 197 ? 1.915 20.547 20.297 1 95.88 197 MET B N 1
ATOM 3370 C CA . MET B 1 197 ? 1.303 20.328 21.594 1 95.88 197 MET B CA 1
ATOM 3371 C C . MET B 1 197 ? 1.605 21.5 22.531 1 95.88 197 MET B C 1
ATOM 3373 O O . MET B 1 197 ? 0.74 21.922 23.312 1 95.88 197 MET B O 1
ATOM 3377 N N . GLU B 1 198 ? 2.711 22 22.5 1 95.75 198 GLU B N 1
ATOM 3378 C CA . GLU B 1 198 ? 3.08 23.141 23.328 1 95.75 198 GLU B CA 1
ATOM 3379 C C . GLU B 1 198 ? 2.287 24.391 22.953 1 95.75 198 GLU B C 1
ATOM 3381 O O . GLU B 1 198 ? 1.827 25.125 23.812 1 95.75 198 GLU B O 1
ATOM 3386 N N . ALA B 1 199 ? 2.184 24.547 21.641 1 96.12 199 ALA B N 1
ATOM 3387 C CA . ALA B 1 199 ? 1.408 25.688 21.156 1 96.12 199 ALA B CA 1
ATOM 3388 C C . ALA B 1 199 ? -0.047 25.594 21.609 1 96.12 199 ALA B C 1
ATOM 3390 O O . ALA B 1 199 ? -0.646 26.594 22.016 1 96.12 199 ALA B O 1
ATOM 3391 N N . GLU B 1 200 ? -0.584 24.422 21.578 1 95.56 200 GLU B N 1
ATOM 3392 C CA . GLU B 1 200 ? -1.965 24.219 22 1 95.56 200 GLU B CA 1
ATOM 3393 C C . GLU B 1 200 ? -2.127 24.484 23.5 1 95.56 200 GLU B C 1
ATOM 3395 O O . GLU B 1 200 ? -3.146 25.031 23.922 1 95.56 200 GLU B O 1
ATOM 3400 N N . LYS B 1 201 ? -1.2 24.109 24.25 1 95.62 201 LYS B N 1
ATOM 3401 C CA . LYS B 1 201 ? -1.222 24.391 25.672 1 95.62 201 LYS B CA 1
ATOM 3402 C C . LYS B 1 201 ? -1.189 25.891 25.953 1 95.62 201 LYS B C 1
ATOM 3404 O O . LYS B 1 201 ? -1.946 26.391 26.781 1 95.62 201 LYS B O 1
ATOM 3409 N N . ASN B 1 202 ? -0.328 26.656 25.281 1 94.5 202 ASN B N 1
ATOM 3410 C CA . ASN B 1 202 ? -0.233 28.109 25.422 1 94.5 202 ASN B CA 1
ATOM 3411 C C . ASN B 1 202 ? -1.537 28.797 25.016 1 94.5 202 ASN B C 1
ATOM 3413 O O . ASN B 1 202 ? -1.935 29.781 25.641 1 94.5 202 ASN B O 1
ATOM 3417 N N . LEU B 1 203 ? -2.113 28.25 23.969 1 95.25 203 LEU B N 1
ATOM 3418 C CA . LEU B 1 203 ? -3.381 28.828 23.516 1 95.25 203 LEU B CA 1
ATOM 3419 C C . LEU B 1 203 ? -4.461 28.641 24.578 1 95.25 203 LEU B C 1
ATOM 3421 O O . LEU B 1 203 ? -5.223 29.562 24.859 1 95.25 203 LEU B O 1
ATOM 3425 N N . LYS B 1 204 ? -4.535 27.469 25.156 1 93.5 204 LYS B N 1
ATOM 3426 C CA . LYS B 1 204 ? -5.5 27.203 26.219 1 93.5 204 LYS B CA 1
ATOM 3427 C C . LYS B 1 204 ? -5.27 28.125 27.422 1 93.5 204 LYS B C 1
ATOM 3429 O O . LYS B 1 204 ? -6.223 28.641 28 1 93.5 204 LYS B O 1
ATOM 3434 N N . GLU B 1 205 ? -4.027 28.391 27.781 1 90.75 205 GLU B N 1
ATOM 3435 C CA . GLU B 1 205 ? -3.686 29.266 28.891 1 90.75 205 GLU B CA 1
ATOM 3436 C C . GLU B 1 205 ? -4.047 30.719 28.594 1 90.75 205 GLU B C 1
ATOM 3438 O O . GLU B 1 205 ? -4.527 31.453 29.469 1 90.75 205 GLU B O 1
ATOM 3443 N N . SER B 1 206 ? -3.857 31.109 27.375 1 89.12 206 SER B N 1
ATOM 3444 C CA . SER B 1 206 ? -4.176 32.469 26.984 1 89.12 206 SER B CA 1
ATOM 3445 C C . SER B 1 206 ? -5.68 32.719 27 1 89.12 206 SER B C 1
ATOM 3447 O O . SER B 1 206 ? -6.137 33.812 27.344 1 89.12 206 SER B O 1
ATOM 3449 N N . LYS B 1 207 ? -6.43 31.719 26.609 1 86.38 207 LYS B N 1
ATOM 3450 C CA . LYS B 1 207 ? -7.887 31.812 26.641 1 86.38 207 LYS B CA 1
ATOM 3451 C C . LYS B 1 207 ? -8.398 31.938 28.062 1 86.38 207 LYS B C 1
ATOM 3453 O O . LYS B 1 207 ? -9.336 32.688 28.344 1 86.38 207 LYS B O 1
ATOM 3458 N N . ALA B 1 208 ? -7.828 31.234 28.953 1 80.75 208 ALA B N 1
ATOM 3459 C CA . ALA B 1 208 ? -8.234 31.297 30.359 1 80.75 208 ALA B CA 1
ATOM 3460 C C . ALA B 1 208 ? -7.969 32.688 30.953 1 80.75 208 ALA B C 1
ATOM 3462 O O . ALA B 1 208 ? -8.789 33.219 31.703 1 80.75 208 ALA B O 1
ATOM 3463 N N . GLU B 1 209 ? -6.91 33.344 30.656 1 77.31 209 GLU B N 1
ATOM 3464 C CA . GLU B 1 209 ? -6.574 34.688 31.125 1 77.31 209 GLU B CA 1
ATOM 3465 C C . GLU B 1 209 ? -7.527 35.75 30.547 1 77.31 209 GLU B C 1
ATOM 3467 O O . GLU B 1 209 ? -7.941 36.656 31.25 1 77.31 209 GLU B O 1
ATOM 3472 N N . ASP B 1 210 ? -7.922 35.594 29.375 1 70.75 210 ASP B N 1
ATOM 3473 C CA . ASP B 1 210 ? -8.828 36.5 28.703 1 70.75 210 ASP B CA 1
ATOM 3474 C C . ASP B 1 210 ? -10.234 36.438 29.312 1 70.75 210 ASP B C 1
ATOM 3476 O O . ASP B 1 210 ? -10.891 37.469 29.5 1 70.75 210 ASP B O 1
ATOM 3480 N N . SER B 1 211 ? -10.703 35.188 29.531 1 70.25 211 SER B N 1
ATOM 3481 C CA . SER B 1 211 ? -12.047 35.031 30.078 1 70.25 211 SER B CA 1
ATOM 3482 C C . SER B 1 211 ? -12.164 35.656 31.453 1 70.25 211 SER B C 1
ATOM 3484 O O . SER B 1 211 ? -13.234 36.125 31.844 1 70.25 211 SER B O 1
ATOM 3486 N N . GLN B 1 212 ? -11.172 35.688 32.281 1 65.12 212 GLN B N 1
ATOM 3487 C CA . GLN B 1 212 ? -11.188 36.281 33.594 1 65.12 212 GLN B CA 1
ATOM 3488 C C . GLN B 1 212 ? -11.281 37.812 33.531 1 65.12 212 GLN B C 1
ATOM 3490 O O . GLN B 1 212 ? -11.906 38.469 34.375 1 65.12 212 GLN B O 1
ATOM 3495 N N . ARG B 1 213 ? -10.656 38.25 32.531 1 60.88 213 ARG B N 1
ATOM 3496 C CA . ARG B 1 213 ? -10.648 39.719 32.438 1 60.88 213 ARG B CA 1
ATOM 3497 C C . ARG B 1 213 ? -11.797 40.219 31.578 1 60.88 213 ARG B C 1
ATOM 3499 O O . ARG B 1 213 ? -12.391 41.25 31.859 1 60.88 213 ARG B O 1
ATOM 3506 N N . ILE B 1 214 ? -11.898 39.531 30.375 1 55.97 214 ILE B N 1
ATOM 3507 C CA . ILE B 1 214 ? -12.984 40 29.516 1 55.97 214 ILE B CA 1
ATOM 3508 C C . ILE B 1 214 ? -14.312 39.469 30.047 1 55.97 214 ILE B C 1
ATOM 3510 O O . ILE B 1 214 ? -14.508 38.25 30.203 1 55.97 214 ILE B O 1
ATOM 3514 N N . LYS B 1 215 ? -15.023 40 31.062 1 50.56 215 LYS B N 1
ATOM 3515 C CA . LYS B 1 215 ? -16.453 39.688 31.156 1 50.56 215 LYS B CA 1
ATOM 3516 C C . LYS B 1 215 ? -17.016 39.281 29.812 1 50.56 215 LYS B C 1
ATOM 3518 O O . LYS B 1 215 ? -18.031 39.812 29.375 1 50.56 215 LYS B O 1
ATOM 3523 N N . LEU B 1 216 ? -16.312 38.812 28.828 1 46.38 216 LEU B N 1
ATOM 3524 C CA . LEU B 1 216 ? -16.797 38.562 27.484 1 46.38 216 LEU B CA 1
ATOM 3525 C C . LEU B 1 216 ? -17.812 37.406 27.484 1 46.38 216 LEU B C 1
ATOM 3527 O O . LEU B 1 216 ? -17.75 36.531 28.328 1 46.38 216 LEU B O 1
ATOM 3531 N N . PRO B 1 217 ? -19.031 37.438 26.797 1 42.59 217 PRO B N 1
ATOM 3532 C CA . PRO B 1 217 ? -20.016 36.344 26.766 1 42.59 217 PRO B CA 1
ATOM 3533 C C . PRO B 1 217 ? -19.391 34.969 26.531 1 42.59 217 PRO B C 1
ATOM 3535 O O . PRO B 1 217 ? -18.391 34.875 25.812 1 42.59 217 PRO B O 1
ATOM 3538 N N . ALA B 1 218 ? -19.406 33.969 27.406 1 42 218 ALA B N 1
ATOM 3539 C CA . ALA B 1 218 ? -19.094 32.562 27.516 1 42 218 ALA B CA 1
ATOM 3540 C C . ALA B 1 218 ? -19.141 31.891 26.141 1 42 218 ALA B C 1
ATOM 3542 O O . ALA B 1 218 ? -18.844 30.688 26.031 1 42 218 ALA B O 1
ATOM 3543 N N . ALA B 1 219 ? -19.766 32.312 25.172 1 43.34 219 ALA B N 1
ATOM 3544 C CA . ALA B 1 219 ? -20.203 31.562 23.984 1 43.34 219 ALA B CA 1
ATOM 3545 C C . ALA B 1 219 ? -19 31.062 23.172 1 43.34 219 ALA B C 1
ATOM 3547 O O . ALA B 1 219 ? -19.141 30.188 22.328 1 43.34 219 ALA B O 1
ATOM 3548 N N . MET B 1 220 ? -17.891 31.625 23.078 1 40.09 220 MET B N 1
ATOM 3549 C CA . MET B 1 220 ? -16.875 31.188 22.125 1 40.09 220 MET B CA 1
ATOM 3550 C C . MET B 1 220 ? -16.062 30.031 22.688 1 40.09 220 MET B C 1
ATOM 3552 O O . MET B 1 220 ? -15.086 29.594 22.078 1 40.09 220 MET B O 1
ATOM 3556 N N . GLU B 1 221 ? -16.094 29.609 23.969 1 40.69 221 GLU B N 1
ATOM 3557 C CA . GLU B 1 221 ? -15.328 28.531 24.578 1 40.69 221 GLU B CA 1
ATOM 3558 C C . GLU B 1 221 ? -15.578 27.203 23.859 1 40.69 221 GLU B C 1
ATOM 3560 O O . GLU B 1 221 ? -14.875 26.219 24.094 1 40.69 221 GLU B O 1
ATOM 3565 N N . GLU B 1 222 ? -16.781 26.906 23.344 1 40.44 222 GLU B N 1
ATOM 3566 C CA . GLU B 1 222 ? -17.172 25.516 23.078 1 40.44 222 GLU B CA 1
ATOM 3567 C C . GLU B 1 222 ? -16.219 24.859 22.094 1 40.44 222 GLU B C 1
ATOM 3569 O O . GLU B 1 222 ? -16.25 23.625 21.922 1 40.44 222 GLU B O 1
ATOM 3574 N N . GLU B 1 223 ? -15.883 25.516 21.031 1 42.75 223 GLU B N 1
ATOM 3575 C CA . GLU B 1 223 ? -15.414 24.641 19.969 1 42.75 223 GLU B CA 1
ATOM 3576 C C . GLU B 1 223 ? -14.039 24.078 20.281 1 42.75 223 GLU B C 1
ATOM 3578 O O . GLU B 1 223 ? -13.023 24.531 19.75 1 42.75 223 GLU B O 1
ATOM 3583 N N . ASP B 1 224 ? -13.539 23.812 21.453 1 41.94 224 ASP B N 1
ATOM 3584 C CA . ASP B 1 224 ? -12.289 23.297 22.016 1 41.94 224 ASP B CA 1
ATOM 3585 C C . ASP B 1 224 ? -11.805 22.078 21.25 1 41.94 224 ASP B C 1
ATOM 3587 O O . ASP B 1 224 ? -12.594 21.391 20.609 1 41.94 224 ASP B O 1
ATOM 3591 N N . VAL B 1 225 ? -10.383 21.984 21.094 1 43.44 225 VAL B N 1
ATOM 3592 C CA . VAL B 1 225 ? -9.477 20.969 20.562 1 43.44 225 VAL B CA 1
ATOM 3593 C C . VAL B 1 225 ? -9.836 19.609 21.141 1 43.44 225 VAL B C 1
ATOM 3595 O O . VAL B 1 225 ? -9.898 19.438 22.359 1 43.44 225 VAL B O 1
ATOM 3598 N N . PRO B 1 226 ? -10.469 18.719 20.422 1 41.12 226 PRO B N 1
ATOM 3599 C CA . PRO B 1 226 ? -10.773 17.359 20.906 1 41.12 226 PRO B CA 1
ATOM 3600 C C . PRO B 1 226 ? -9.586 16.703 21.594 1 41.12 226 PRO B C 1
ATOM 3602 O O . PRO B 1 226 ? -8.438 16.875 21.156 1 41.12 226 PRO B O 1
ATOM 3605 N N . GLU B 1 227 ? -9.617 16.312 22.875 1 37.19 227 GLU B N 1
ATOM 3606 C CA . GLU B 1 227 ? -8.758 15.523 23.766 1 37.19 227 GLU B CA 1
ATOM 3607 C C . GLU B 1 227 ? -8.305 14.234 23.094 1 37.19 227 GLU B C 1
ATOM 3609 O O . GLU B 1 227 ? -7.531 13.469 23.672 1 37.19 227 GLU B O 1
ATOM 3614 N N . ALA B 1 228 ? -8.812 13.891 22 1 39.53 228 ALA B N 1
ATOM 3615 C CA . ALA B 1 228 ? -8.648 12.492 21.625 1 39.53 228 ALA B CA 1
ATOM 3616 C C . ALA B 1 228 ? -7.168 12.133 21.484 1 39.53 228 ALA B C 1
ATOM 3618 O O . ALA B 1 228 ? -6.809 10.953 21.516 1 39.53 228 ALA B O 1
ATOM 3619 N N . TYR B 1 229 ? -6.285 12.922 20.922 1 36.97 229 TYR B N 1
ATOM 3620 C CA . TYR B 1 229 ? -4.988 12.336 20.609 1 36.97 229 TYR B CA 1
ATOM 3621 C C . TYR B 1 229 ? -4.129 12.195 21.859 1 36.97 229 TYR B C 1
ATOM 3623 O O . TYR B 1 229 ? -2.934 11.906 21.766 1 36.97 229 TYR B O 1
ATOM 3631 N N . LEU B 1 230 ? -4.582 12.641 23 1 33.22 230 LEU B N 1
ATOM 3632 C CA . LEU B 1 230 ? -3.756 12.414 24.188 1 33.22 230 LEU B CA 1
ATOM 3633 C C . LEU B 1 230 ? -3.771 10.938 24.578 1 33.22 230 LEU B C 1
ATOM 3635 O O . LEU B 1 230 ? -3.35 10.578 25.672 1 33.22 230 LEU B O 1
ATOM 3639 N N . ARG B 1 231 ? -4.609 10.086 24.047 1 32.22 231 ARG B N 1
ATOM 3640 C CA . ARG B 1 231 ? -4.582 8.773 24.672 1 32.22 231 ARG B CA 1
ATOM 3641 C C . ARG B 1 231 ? -3.264 8.055 24.406 1 32.22 231 ARG B C 1
ATOM 3643 O O . ARG B 1 231 ? -2.848 7.926 23.25 1 32.22 231 ARG B O 1
ATOM 3650 N N . GLU B 1 232 ? -2.334 8.062 25.344 1 31.84 232 GLU B N 1
ATOM 3651 C CA . GLU B 1 232 ? -1.148 7.246 25.578 1 31.84 232 GLU B CA 1
ATOM 3652 C C . GLU B 1 232 ? -1.441 5.766 25.344 1 31.84 232 GLU B C 1
ATOM 3654 O O . GLU B 1 232 ? -2.256 5.168 26.047 1 31.84 232 GLU B O 1
ATOM 3659 N N . ASP B 1 233 ? -1.642 5.211 24.141 1 27.56 233 ASP B N 1
ATOM 3660 C CA . ASP B 1 233 ? -1.384 3.775 24.203 1 27.56 233 ASP B CA 1
ATOM 3661 C C . ASP B 1 233 ? 0.072 3.492 24.562 1 27.56 233 ASP B C 1
ATOM 3663 O O . ASP B 1 233 ? 0.979 4.195 24.109 1 27.56 233 ASP B O 1
#

pLDDT: mean 71.54, std 30.9, range [19.5, 98.81]

Foldseek 3Di:
DDDPDDDDPDDPPPPDDDDDDDDDPPPPPPPPCPPPPPPVPPPPPVPPPPDDPVVPPPPPPCDDPLVVLLVVLLVLLVVLLVLLVVLLVQLLVLLVVLLVLLVVLLVLLVVCLVCVVPDDPVRNVVSVVVNVVSVVVNVVSVVSNVVSVVSNVVSLVSLQVSLVSSVVSVNPVSNVVSVVSSVVSVVSSVVSVVSSVVSLVSSVVSVVSNVVPPCPPPPPPPVDDDPPVPPDD/DPPPDDDDDDDDDDDDDDDDDDDDDPPPPPPPCPPPVPPVPPPPPVPPPPDDPVVPPPPPPCDDPLVVLLVVLLVLLVVLLVLLVVLLVQLLVLLVVLLVLLVVLLVLLVVLVVCVVPDDPVRNVVSVVVNVVSVVVNVVSVVSNVVSVVSNVVSLVSLQVSLVSSVVSVNPVSNVVSVVSSVVSVVSSVVSVVSSVVSLVSSVVSVVSNVVPPCPPPPPPPVDDDPPVPPDD

Nearest PDB structures (foldseek):
  8auw-assembly1_D  TM=9.660E-01  e=2.082E-09  Homo sapiens
  4tx5-assembly1_A  TM=9.565E-01  e=1.291E-08  Homo sapiens
  1g73-assembly2_B  TM=8.837E-01  e=2.941E-09  Homo sapiens
  6jx6-assembly1_A  TM=9.418E-01  e=2.222E-08  Homo sapiens
  8e2i-assembly1_F  TM=8.146E-01  e=1.357E-08  Homo sapiens

InterPro domains:
  IPR009062 Smac/DIABLO-like superfamily [SSF46984] (62-233)
  IPR015142 Smac/DIABLO protein [PF09057] (35-233)
  IPR015142 Smac/DIABLO protein [PTHR32247] (26-233)

Solvent-accessible surface area (backbone atoms only — not comparable to full-atom values): 27058 Å² total; per-residue (Å²): 138,86,78,88,74,87,80,79,78,70,86,73,78,76,80,80,84,89,81,84,79,90,86,78,88,74,78,79,72,81,71,76,77,67,75,71,66,75,61,70,76,68,70,73,78,60,71,77,57,72,64,78,59,57,67,75,74,54,81,75,61,86,64,50,61,61,54,53,38,23,51,29,31,40,47,29,30,50,28,30,48,50,28,33,50,45,24,46,50,41,32,52,52,37,47,52,51,40,36,52,47,44,52,52,47,40,50,49,47,51,52,49,67,73,36,56,89,74,45,50,72,70,56,45,51,52,54,47,54,51,50,54,55,46,50,51,50,49,54,55,37,51,52,50,37,52,53,32,46,53,52,31,53,46,27,50,53,49,32,52,52,31,20,51,44,10,46,76,47,67,26,54,67,46,16,50,51,35,50,50,51,51,52,51,50,52,54,55,51,52,58,51,48,52,52,41,52,52,42,52,50,50,43,54,53,42,51,55,58,45,55,71,66,40,83,58,82,77,75,78,68,72,84,62,82,77,70,69,83,69,66,80,124,140,73,93,64,93,84,96,82,91,95,84,93,77,97,83,78,87,87,79,81,76,92,73,84,82,81,77,75,72,82,72,77,74,68,74,71,67,73,62,67,75,69,68,74,77,62,70,79,54,71,62,81,63,57,67,78,74,53,82,74,62,85,64,50,60,61,55,52,37,23,52,29,30,42,46,30,30,50,29,29,48,50,30,33,50,46,24,45,50,41,31,51,52,36,46,50,53,41,35,53,48,43,53,51,46,40,51,48,48,52,50,49,67,73,36,55,88,75,45,50,71,70,56,45,51,53,53,48,51,51,50,54,52,46,50,50,50,49,54,54,36,50,52,48,36,52,53,33,45,52,52,32,53,46,27,51,52,49,31,52,52,31,20,52,42,10,46,75,46,67,26,54,66,47,14,51,53,34,51,50,52,51,51,54,50,52,54,54,50,52,57,51,48,52,52,41,52,51,41,53,51,50,44,55,53,43,51,56,58,43,56,74,66,40,85,58,83,75,76,78,66,72,84,61,82,77,70,70,83,68,67,79,126

Radius of gyration: 37.36 Å; Cα contacts (8 Å, |Δi|>4): 326; chains: 2; bounding box: 96×127×74 Å

Sequence (466 aa):
MSAFRRVFFCFGLSYASNLGRLSGALVRRQAMKIPTVIRMNWISLSAIGGLCAVPFSQKQDNLSHEALVRRASSLVTDSTNTFLSQTTLALVDSFTQYVKTIHTLVTLHKHYVASGSKLTPSEEDSVWQVIVRQRQEVSDLREDCKRFESNWMMAINLSKLAAETAYNAGADQASVTAQTSLQVAQSHVNQIRQLFMEAEKNLKESKAEDSQRIKLPAAMEEEDVPEAYLREDMSAFRRVFFCFGLSYASNLGRLSGALVRRQAMKIPTVIRMNWISLSAIGGLCAVPFSQKQDNLSHEALVRRASSLVTDSTNTFLSQTTLALVDSFTQYVKTIHTLVTLHKHYVASGSKLTPSEEDSVWQVIVRQRQEVSDLREDCKRFESNWMMAINLSKLAAETAYNAGADQASVTAQTSLQVAQSHVNQIRQLFMEAEKNLKESKAEDSQRIKLPAAMEEEDVPEAYLRED